Protein AF-A0A1G2X8E4-F1 (afdb_monomer)

Solvent-accessible surface area (backbone atoms only — not comparable to full-atom values): 22908 Å² total; per-residue (Å²): 109,73,70,56,35,54,52,52,43,53,52,36,53,52,50,43,52,52,50,56,40,43,47,49,28,47,37,64,58,37,59,42,88,89,42,93,50,28,33,44,53,35,24,53,50,48,49,51,54,53,47,50,52,42,51,54,44,49,52,53,34,54,75,57,38,90,80,74,76,84,72,83,59,88,41,50,65,36,47,50,51,33,50,52,39,50,52,51,13,16,69,70,18,84,47,35,67,38,7,35,54,18,34,93,81,61,41,69,6,50,56,48,51,50,47,55,52,49,53,49,52,51,43,62,61,69,47,75,44,74,67,49,43,51,52,43,54,48,29,40,40,48,29,48,34,55,39,22,52,50,19,47,33,40,72,75,61,60,42,92,82,59,83,64,57,87,81,53,78,49,34,24,51,48,52,78,34,26,60,61,36,30,50,52,40,43,68,40,41,52,54,25,45,49,59,32,69,47,76,74,88,71,77,91,66,91,73,92,62,63,76,68,65,37,53,52,31,47,54,46,30,51,46,33,54,52,32,40,58,44,16,66,43,72,72,45,55,58,50,34,55,62,57,40,44,63,58,51,52,56,52,67,74,48,88,61,95,60,54,64,62,55,50,53,50,52,53,51,53,51,51,54,52,49,59,39,48,72,43,80,88,58,13,59,67,60,52,54,49,48,53,57,47,32,31,76,53,64,72,75,71,91,78,70,86,82,82,76,88,83,69,64,78,91,72,75,80,74,84,57,75,73,58,78,71,54,74,75,42,58,57,54,72,71,68,39,56,45,54,55,46,51,58,24,38,55,52,47,24,70,78,25,47,62,40,21,48,6,38,50,42,44,53,76,51,40,63,61,39,37,44,51,66,50,60,74,76,47,96,67,77,70,78,85,73,76,90,46,61,66,49,98,41,70,68,58,30,34,22,30,20,22,1,53,57,30,33,51,26,49,52,46,34,56,50,47,69,73,106

pLDDT: mean 82.93, std 18.07, range [32.06, 98.56]

Secondary structure (DSSP, 8-state):
-HHHHHHHHHHHHHHHHHHHHHHHHHHHH---TTSSSTTHHHHHHHHHHHHHHHHHHHHHHHHH-TT------TTHHHHHHHHHHHHHHHHTSSSHHHHHH--TTT--SHHHHHHHHHHHHHHHHH--SHHHHHHHHHHHHHHHHHHHHHHHHHHTT--TT--S-TT--S--GGGSSHHHHHHHHHHHHHHHHHHHH---S---S-----THHHHHHHHHHHHHHHHHHHHT-HHHHHHHHHHHHHHHHHHHHS--TTHHHHHHHHHHHHHHHHHHHHSTTT-HHHHHHHHHHHHHSPPS-S---TT-SSS-GGGS----PPPTTGGG----HHHHHHHHHHHHHHHHHHHSTTT-S-TT-HHHHHHHHHHHHHHTT-------PPP-SS-SSHHHHHHHHHHHHHHHHHHHHHHHHH-

Mean predicted aligned error: 9.17 Å

Radius of gyration: 25.03 Å; Cα contacts (8 Å, |Δi|>4): 478; chains: 1; bounding box: 64×53×78 Å

Sequence (419 aa):
MKSISKKITFYCDKLIIGLLLASVIIIPLFFDIRLYSVFDLSKVMALYLLTIAILVVWSVTLIFKHDFKFSHTAIDISLLAFIFVFVISSVLSINPIMSLFGTYKRFEGLTATLCYIFLFYATVNFVTTRKRLYLLVIAIVAGATASSIYGIAQHLGFDIFKWSSFEARRVFSTFGNPVFFSAYLVMTLPLAVALFLRYSFQQKEAVSKSVHFLWIFFVLSAIIYTTFWLTNTRACFVALLGGLSPLLILIFKKQTTERYKFLILVISFVLIGIFFNVRHETSVIKHFAADLQTTNNPPASPFKKEGMESVPISLKQQTHQRPWFANKFSVAGSSFSRIFQYLAATRIIKDYPALGIGPDTIGIVYQKNLAKVFSSIESDKGFPFPRQDRIHNDVLDTAVTRGIFGLGTYIWLLTAFSV

Structure (mmCIF, N/CA/C/O backbone):
data_AF-A0A1G2X8E4-F1
#
_entry.id   AF-A0A1G2X8E4-F1
#
loop_
_atom_site.group_PDB
_atom_site.id
_atom_site.type_symbol
_atom_site.label_atom_id
_atom_site.label_alt_id
_atom_site.label_comp_id
_atom_site.label_asym_id
_atom_site.label_entity_id
_atom_site.label_seq_id
_atom_site.pdbx_PDB_ins_code
_atom_site.Cartn_x
_atom_site.Cartn_y
_atom_site.Cartn_z
_atom_site.occupancy
_atom_site.B_iso_or_equiv
_atom_site.auth_seq_id
_atom_site.auth_comp_id
_atom_site.auth_asym_id
_atom_site.auth_atom_id
_atom_site.pdbx_PDB_model_num
ATOM 1 N N . MET A 1 1 ? -16.707 25.518 30.188 1.00 64.81 1 MET A N 1
ATOM 2 C CA . MET A 1 1 ? -15.532 25.048 29.409 1.00 64.81 1 MET A CA 1
ATOM 3 C C . MET A 1 1 ? -15.430 23.520 29.299 1.00 64.81 1 MET A C 1
ATOM 5 O O . MET A 1 1 ? -15.407 23.033 28.176 1.00 64.81 1 MET A O 1
ATOM 9 N N . LYS A 1 2 ? -15.463 22.738 30.396 1.00 73.75 2 LYS A N 1
ATOM 10 C CA . LYS A 1 2 ? -15.342 21.256 30.348 1.00 73.75 2 LYS A CA 1
ATOM 11 C C . LYS A 1 2 ? -16.378 20.539 29.453 1.00 73.75 2 LYS A C 1
ATOM 13 O O . LYS A 1 2 ? -16.022 19.623 28.722 1.00 73.75 2 LYS A O 1
ATOM 18 N N . SER A 1 3 ? -17.642 20.979 29.451 1.00 79.88 3 SER A N 1
ATOM 19 C CA . SER A 1 3 ? -18.701 20.395 28.596 1.00 79.88 3 SER A CA 1
ATOM 20 C C . SER A 1 3 ? -18.462 20.630 27.093 1.00 79.88 3 SER A C 1
ATOM 22 O O . SER A 1 3 ? -18.687 19.738 26.278 1.00 79.88 3 SER A O 1
ATOM 24 N N . ILE A 1 4 ? -17.935 21.804 26.725 1.00 86.31 4 ILE A N 1
ATOM 25 C CA . ILE A 1 4 ? -17.636 22.164 25.330 1.00 86.31 4 ILE A CA 1
ATOM 26 C C . ILE A 1 4 ? -16.429 21.367 24.823 1.00 86.31 4 ILE A C 1
ATOM 28 O O . ILE A 1 4 ? -16.527 20.740 23.773 1.00 86.31 4 ILE A O 1
ATOM 32 N N . SER A 1 5 ? -15.339 21.297 25.598 1.00 86.56 5 SER A N 1
ATOM 33 C CA . SER A 1 5 ? -14.163 20.474 25.258 1.00 86.56 5 SER A CA 1
ATOM 34 C C . SER A 1 5 ? -14.541 18.991 25.078 1.00 86.56 5 SER A C 1
ATOM 36 O O . SER A 1 5 ? -14.140 18.363 24.096 1.00 86.56 5 SER A O 1
ATOM 38 N N . LYS A 1 6 ? -15.413 18.444 25.939 1.00 87.56 6 LYS A N 1
ATOM 39 C CA . LYS A 1 6 ? -15.913 17.065 25.804 1.00 87.56 6 LYS A CA 1
ATOM 40 C C . LYS A 1 6 ? -16.738 16.847 24.528 1.00 87.56 6 LYS A C 1
ATOM 42 O O . LYS A 1 6 ? -16.625 15.800 23.898 1.00 87.56 6 LYS A O 1
ATOM 47 N N . LYS A 1 7 ? -17.560 17.823 24.123 1.00 91.50 7 LYS A N 1
ATOM 48 C CA . LYS A 1 7 ? -18.302 17.755 22.852 1.00 91.50 7 LYS A CA 1
ATOM 49 C C . LYS A 1 7 ? -17.361 17.829 21.648 1.00 91.50 7 LYS A C 1
ATOM 51 O O . LYS A 1 7 ? -17.488 17.005 20.751 1.00 91.50 7 LYS A O 1
ATO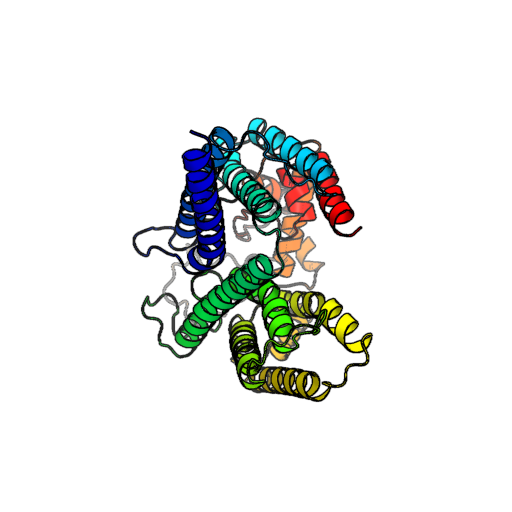M 56 N N . ILE A 1 8 ? -16.407 18.765 21.642 1.00 92.06 8 ILE A N 1
ATOM 57 C CA . ILE A 1 8 ? -15.430 18.926 20.550 1.00 92.06 8 ILE A CA 1
ATOM 58 C C . ILE A 1 8 ? -14.637 17.632 20.352 1.00 92.06 8 ILE A C 1
ATOM 60 O O . ILE A 1 8 ? -14.640 17.071 19.263 1.00 92.06 8 ILE A O 1
ATOM 64 N N . THR A 1 9 ? -14.039 17.105 21.421 1.00 92.12 9 THR A N 1
ATOM 65 C CA . THR A 1 9 ? -13.238 15.869 21.370 1.00 92.12 9 THR A CA 1
ATOM 66 C C . THR A 1 9 ? -14.045 14.660 20.887 1.00 92.12 9 THR A C 1
ATOM 68 O O . THR A 1 9 ? -13.523 13.842 20.133 1.00 92.12 9 THR A O 1
ATOM 71 N N . PHE A 1 10 ? -15.331 14.568 21.241 1.00 93.00 10 PHE A N 1
ATOM 72 C CA . PHE A 1 10 ? -16.233 13.531 20.732 1.00 93.00 10 PHE A CA 1
ATOM 73 C C . PHE A 1 10 ? -16.464 13.623 19.215 1.00 93.00 10 PHE A C 1
ATOM 75 O O . PHE A 1 10 ? -16.462 12.598 18.530 1.00 93.00 10 PHE A O 1
ATOM 82 N N . TYR A 1 11 ? -16.659 14.829 18.674 1.00 95.94 11 TYR A N 1
ATOM 83 C CA . TYR A 1 11 ? -16.815 15.016 17.229 1.00 95.94 11 TYR A CA 1
ATOM 84 C C . TYR A 1 11 ? -15.498 14.810 16.477 1.00 95.94 11 TYR A C 1
ATOM 86 O O . TYR A 1 11 ? -15.512 14.168 15.429 1.00 95.94 11 TYR A O 1
ATOM 94 N N . CYS A 1 12 ? -14.369 15.274 17.021 1.00 96.25 12 CYS A N 1
ATOM 95 C CA . CYS A 1 12 ? -13.048 15.040 16.439 1.00 96.25 12 CYS A CA 1
ATOM 96 C C . CYS A 1 12 ? -12.723 13.544 16.346 1.00 96.25 12 CYS A C 1
ATOM 98 O O . CYS A 1 12 ? -12.303 13.087 15.289 1.00 96.25 12 CYS A O 1
ATOM 100 N N . ASP A 1 13 ? -12.987 12.762 17.399 1.00 95.00 13 ASP A N 1
ATOM 101 C CA . ASP A 1 13 ? -12.793 11.304 17.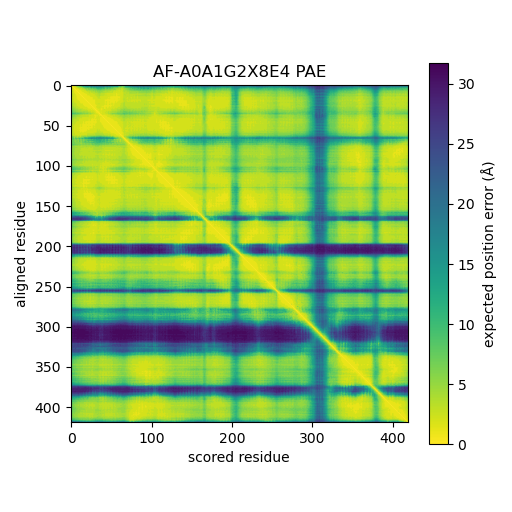381 1.00 95.00 13 ASP A CA 1
ATOM 102 C C . ASP A 1 13 ? -13.629 10.631 16.277 1.00 95.00 13 ASP A C 1
ATOM 104 O O . ASP A 1 13 ? -13.100 9.844 15.491 1.00 95.00 13 ASP A O 1
ATOM 108 N N . LYS A 1 14 ? -14.913 10.995 16.143 1.00 95.94 14 LYS A N 1
ATOM 109 C CA . LYS A 1 14 ? -15.766 10.491 15.053 1.00 95.94 14 LYS A CA 1
ATOM 110 C C . LYS A 1 14 ? -15.256 10.892 13.672 1.00 95.94 14 LYS A C 1
ATOM 112 O O . LYS A 1 14 ? -15.292 10.069 12.758 1.00 95.94 14 LYS A O 1
ATOM 117 N N . LEU A 1 15 ? -14.805 12.135 13.522 1.00 98.00 15 LEU A N 1
ATOM 118 C CA . LEU A 1 15 ? -14.298 12.657 12.259 1.00 98.00 15 LEU A CA 1
ATOM 119 C C . LEU A 1 15 ? -12.999 11.955 11.851 1.00 98.00 15 LEU A C 1
ATOM 121 O O . LEU A 1 15 ? -12.881 11.555 10.700 1.00 98.00 15 LEU A O 1
ATOM 125 N N . ILE A 1 16 ? -12.075 11.721 12.786 1.00 98.00 16 ILE A N 1
ATOM 126 C CA . ILE A 1 16 ? -10.830 10.982 12.525 1.00 98.00 16 ILE A CA 1
ATOM 127 C C . ILE A 1 16 ? -11.134 9.561 12.057 1.00 98.00 16 ILE A C 1
ATOM 129 O O . ILE A 1 16 ? -10.574 9.116 11.060 1.00 98.00 16 ILE A O 1
ATOM 133 N N . ILE A 1 17 ? -12.061 8.859 12.715 1.00 98.06 17 ILE A N 1
ATOM 134 C CA . ILE A 1 17 ? -12.478 7.523 12.266 1.00 98.06 17 ILE A CA 1
ATOM 135 C C . ILE A 1 17 ? -13.082 7.604 10.865 1.00 98.06 17 ILE A C 1
ATOM 137 O O . ILE A 1 17 ? -12.716 6.810 10.008 1.00 98.06 17 ILE A O 1
ATOM 141 N N . GLY A 1 18 ? -13.975 8.565 10.614 1.00 98.19 18 GLY A N 1
ATOM 142 C CA . GLY A 1 18 ? -14.565 8.777 9.293 1.00 98.19 18 GLY A CA 1
ATOM 143 C C . GLY A 1 18 ? -13.508 9.002 8.209 1.00 98.19 18 GLY A C 1
ATOM 144 O O . GLY A 1 18 ? -13.581 8.375 7.157 1.00 98.19 18 GLY A O 1
ATOM 145 N N . LEU A 1 19 ? -12.492 9.820 8.493 1.00 98.50 19 LEU A N 1
ATOM 146 C CA . LEU A 1 19 ? -11.366 10.070 7.595 1.00 98.50 19 LEU A CA 1
ATOM 147 C C . LEU A 1 19 ? -10.506 8.817 7.382 1.00 98.50 19 LEU A C 1
ATOM 149 O O . LEU A 1 19 ? -10.152 8.533 6.247 1.00 98.50 19 LEU A O 1
ATOM 153 N N . LEU A 1 20 ? -10.226 8.021 8.420 1.00 98.44 20 LEU A N 1
ATOM 154 C CA . LEU A 1 20 ? -9.499 6.750 8.280 1.00 98.44 20 LEU A CA 1
ATOM 155 C C . LEU A 1 20 ? -10.259 5.747 7.398 1.00 98.44 20 LEU A C 1
ATOM 157 O O . LEU A 1 20 ? -9.664 5.109 6.529 1.00 98.44 20 LEU A O 1
ATOM 161 N N . LEU A 1 21 ? -11.579 5.631 7.589 1.00 98.50 21 LEU A N 1
ATOM 162 C CA . LEU A 1 21 ? -12.441 4.804 6.740 1.00 98.50 21 LEU A CA 1
ATOM 163 C C . LEU A 1 21 ? -12.475 5.330 5.299 1.00 98.50 21 LEU A C 1
ATOM 165 O O . LEU A 1 21 ? -12.449 4.543 4.355 1.00 98.50 21 LEU A O 1
ATOM 169 N N . ALA A 1 22 ? -12.503 6.653 5.125 1.00 98.19 22 ALA A N 1
ATOM 170 C CA . ALA A 1 22 ? -12.438 7.282 3.815 1.00 98.19 22 ALA A CA 1
ATOM 171 C C . ALA A 1 22 ? -11.092 7.009 3.129 1.00 98.19 22 ALA A C 1
ATOM 173 O O . ALA A 1 22 ? -11.089 6.658 1.956 1.00 98.19 22 ALA A O 1
ATOM 174 N N . SER A 1 23 ? -9.961 7.068 3.838 1.00 98.12 23 SER A N 1
ATOM 175 C CA . SER A 1 23 ? -8.626 6.807 3.278 1.00 98.12 23 SER A CA 1
ATOM 176 C C . SER A 1 23 ? -8.500 5.430 2.637 1.00 98.12 23 SER A C 1
ATOM 178 O O . SER A 1 23 ? -8.006 5.323 1.516 1.00 98.12 23 SER A O 1
ATOM 180 N N . VAL A 1 24 ? -9.001 4.379 3.293 1.00 97.56 24 VAL A N 1
ATOM 181 C CA . VAL A 1 24 ? -8.914 3.004 2.765 1.00 97.56 24 VAL A CA 1
ATOM 182 C C . VAL A 1 24 ? -9.860 2.728 1.588 1.00 97.56 24 VAL A C 1
ATOM 184 O O . VAL A 1 24 ? -9.719 1.698 0.932 1.00 97.56 24 VAL A O 1
ATOM 187 N N . ILE A 1 25 ? -10.800 3.636 1.305 1.00 97.94 25 ILE A N 1
ATOM 188 C CA . ILE A 1 25 ? -11.734 3.557 0.171 1.00 97.94 25 ILE A CA 1
ATOM 189 C C . ILE A 1 25 ? -11.285 4.486 -0.961 1.00 97.94 25 ILE A C 1
ATOM 191 O O . ILE A 1 25 ? -11.150 4.058 -2.105 1.00 97.94 25 ILE A O 1
ATOM 195 N N . ILE A 1 26 ? -11.051 5.759 -0.645 1.00 97.94 26 ILE A N 1
ATOM 196 C CA . ILE A 1 26 ? -10.760 6.816 -1.613 1.00 97.94 26 ILE A CA 1
ATOM 197 C C . ILE A 1 26 ? -9.405 6.576 -2.267 1.00 97.94 26 ILE A C 1
ATOM 199 O O . ILE A 1 26 ? -9.335 6.628 -3.487 1.00 97.94 26 ILE A O 1
ATOM 203 N N . ILE A 1 27 ? -8.343 6.274 -1.512 1.00 97.12 27 ILE A N 1
ATOM 204 C CA . ILE A 1 27 ? -6.995 6.158 -2.095 1.00 97.12 27 ILE A CA 1
ATOM 205 C C . ILE A 1 27 ? -6.938 5.050 -3.168 1.00 97.12 27 ILE A C 1
ATOM 207 O O . ILE A 1 27 ? -6.482 5.333 -4.275 1.00 97.12 27 ILE A O 1
ATOM 211 N N . PRO A 1 28 ? -7.442 3.819 -2.939 1.00 95.81 28 PRO A N 1
ATOM 212 C CA . PRO A 1 28 ? -7.482 2.800 -3.990 1.00 95.81 28 PRO A CA 1
ATOM 213 C C . PRO A 1 28 ? -8.308 3.191 -5.224 1.00 95.81 28 PRO A C 1
ATOM 215 O O . PRO A 1 28 ? -7.934 2.845 -6.345 1.00 95.81 28 PRO A O 1
ATOM 218 N N . LEU A 1 29 ? -9.428 3.896 -5.036 1.00 96.19 29 LEU A N 1
ATOM 219 C CA . LEU A 1 29 ? -10.389 4.199 -6.103 1.00 96.19 29 LEU A CA 1
ATOM 220 C C . LEU A 1 29 ? -10.078 5.489 -6.868 1.00 96.19 29 LEU A C 1
ATOM 222 O O . LEU A 1 29 ? -10.502 5.633 -8.011 1.00 96.19 29 LEU A O 1
ATOM 226 N N . PHE A 1 30 ? -9.353 6.421 -6.258 1.00 95.94 30 PHE A N 1
ATOM 227 C CA . PHE A 1 30 ? -9.150 7.752 -6.807 1.00 95.94 30 PHE A CA 1
ATOM 228 C C . PHE A 1 30 ? -8.069 7.773 -7.896 1.00 95.94 30 PHE A C 1
ATOM 230 O O . PHE A 1 30 ? -6.967 7.224 -7.752 1.00 95.94 30 PHE A O 1
ATOM 237 N N . PHE A 1 31 ? -8.407 8.439 -8.997 1.00 94.50 31 PHE A N 1
ATOM 238 C CA . PHE A 1 31 ? -7.511 8.828 -10.077 1.00 94.50 31 PHE A CA 1
ATOM 239 C C . PHE A 1 31 ? -8.098 10.044 -10.808 1.00 94.50 31 PHE A C 1
ATOM 241 O O . PHE A 1 31 ? -9.317 10.206 -10.865 1.00 94.50 31 PHE A O 1
ATOM 248 N N . ASP A 1 32 ? -7.237 10.889 -11.370 1.00 93.31 32 ASP A N 1
ATOM 249 C CA . ASP A 1 32 ? -7.622 12.059 -12.159 1.00 93.31 32 ASP A CA 1
ATOM 250 C C . ASP A 1 32 ? -7.062 11.940 -13.580 1.00 93.31 32 ASP A C 1
ATOM 252 O O . ASP A 1 32 ? -5.849 11.908 -13.793 1.00 93.31 32 ASP A O 1
ATOM 256 N N . ILE A 1 33 ? -7.965 11.887 -14.559 1.00 91.75 33 ILE A N 1
ATOM 257 C CA . ILE A 1 33 ? -7.644 11.710 -15.982 1.00 91.75 33 ILE A CA 1
ATOM 258 C C . ILE A 1 33 ? -6.955 12.927 -16.609 1.00 91.75 33 ILE A C 1
ATOM 260 O O . ILE A 1 33 ? -6.403 12.824 -17.699 1.00 91.75 33 ILE A O 1
ATOM 264 N N . ARG A 1 34 ? -7.000 14.085 -15.939 1.00 91.62 34 ARG A N 1
ATOM 265 C CA . ARG A 1 34 ? -6.382 15.334 -16.408 1.00 91.62 34 ARG A CA 1
ATOM 266 C C . ARG A 1 34 ? -4.884 15.381 -16.109 1.00 91.62 34 ARG A C 1
ATOM 268 O O . ARG A 1 34 ? -4.176 16.218 -16.661 1.00 91.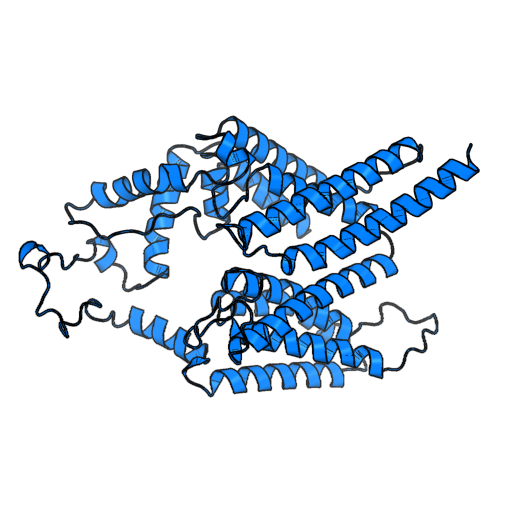62 34 ARG A O 1
ATOM 275 N N . LEU A 1 35 ? -4.400 14.513 -15.219 1.00 90.12 35 LEU A N 1
ATOM 276 C CA . LEU A 1 35 ? -2.993 14.439 -14.836 1.00 90.12 35 LEU A CA 1
ATOM 277 C C . LEU A 1 35 ? -2.224 13.507 -15.774 1.00 90.12 35 LEU A C 1
ATOM 279 O O . LEU A 1 35 ? -2.717 12.456 -16.165 1.00 90.12 35 LEU A O 1
ATOM 283 N N . TYR A 1 36 ? -0.963 13.834 -16.069 1.00 86.88 36 TYR A N 1
ATOM 284 C CA . TYR A 1 36 ? -0.108 12.950 -16.873 1.00 86.88 36 TYR A CA 1
ATOM 285 C C . TYR A 1 36 ? 0.245 11.648 -16.133 1.00 86.88 36 TYR A C 1
ATOM 287 O O . TYR A 1 36 ? 0.258 10.564 -16.714 1.00 86.88 36 TYR A O 1
ATOM 295 N N . SER A 1 37 ? 0.519 11.735 -14.827 1.00 88.69 37 SER A N 1
ATOM 296 C CA . SER A 1 37 ? 0.569 10.566 -13.940 1.00 88.69 37 SER A CA 1
ATOM 297 C C . SER A 1 37 ? -0.821 10.381 -13.335 1.00 88.69 37 SER A C 1
ATOM 299 O O . SER A 1 37 ? -1.108 10.834 -12.231 1.00 88.69 37 SER A O 1
ATOM 301 N N . VAL A 1 38 ? -1.706 9.757 -14.114 1.00 91.88 38 VAL A N 1
ATOM 302 C CA . VAL A 1 38 ? -3.125 9.573 -13.766 1.00 91.88 38 VAL A CA 1
ATOM 303 C C . VAL A 1 38 ? -3.288 8.834 -12.440 1.00 91.88 38 VAL A C 1
ATOM 305 O O . VAL A 1 38 ? -4.096 9.229 -11.604 1.00 91.88 38 VAL A O 1
ATOM 308 N N . PHE A 1 39 ? -2.533 7.756 -12.229 1.00 93.06 39 PHE A N 1
ATOM 309 C CA . PHE A 1 39 ? -2.739 6.871 -11.083 1.00 93.06 39 PHE A CA 1
ATOM 310 C C . PHE A 1 39 ? -1.823 7.199 -9.906 1.00 93.06 39 PHE A C 1
ATOM 312 O O . PHE A 1 39 ? -2.324 7.307 -8.789 1.00 93.06 39 PHE A O 1
ATOM 319 N N . ASP A 1 40 ? -0.518 7.362 -10.140 1.00 92.50 40 ASP A N 1
ATOM 320 C CA . ASP A 1 40 ? 0.468 7.493 -9.059 1.00 92.50 40 ASP A CA 1
ATOM 321 C C . ASP A 1 40 ? 0.314 8.839 -8.340 1.00 92.50 40 ASP A C 1
ATOM 323 O O . ASP A 1 40 ? 0.096 8.879 -7.128 1.00 92.50 40 ASP A O 1
ATOM 327 N N . LEU A 1 41 ? 0.327 9.948 -9.094 1.00 94.81 41 LEU A N 1
ATOM 328 C CA . LEU A 1 41 ? 0.201 11.290 -8.520 1.00 94.81 41 LEU A CA 1
ATOM 329 C C . LEU A 1 41 ? -1.152 11.486 -7.828 1.00 94.81 41 LEU A C 1
ATOM 331 O O . LEU A 1 41 ? -1.200 12.024 -6.725 1.00 94.81 41 LEU A O 1
ATOM 335 N N . SER A 1 42 ? -2.244 11.011 -8.430 1.00 95.56 42 SER A N 1
ATOM 336 C CA . SER A 1 42 ? -3.580 11.125 -7.831 1.00 95.56 42 SER A CA 1
ATOM 337 C C . SER A 1 42 ? -3.667 10.437 -6.470 1.00 95.56 42 SER A C 1
ATOM 339 O O . SER A 1 42 ? -4.221 11.002 -5.528 1.00 95.56 42 SER A O 1
ATOM 341 N N . LYS A 1 43 ? -3.098 9.233 -6.342 1.00 95.81 43 LYS A N 1
ATOM 342 C CA . LYS A 1 43 ? -3.136 8.457 -5.094 1.00 95.81 43 LYS A CA 1
ATOM 343 C C . LYS A 1 43 ? -2.298 9.091 -4.006 1.00 95.81 43 LYS A C 1
ATOM 345 O O . LYS A 1 43 ? -2.763 9.197 -2.875 1.00 95.81 43 LYS A O 1
ATOM 350 N N . VAL A 1 44 ? -1.102 9.553 -4.355 1.00 95.94 44 VAL A N 1
ATOM 351 C CA . VAL A 1 44 ? -0.227 10.245 -3.407 1.00 95.94 44 VAL A CA 1
ATOM 352 C C . VAL A 1 44 ? -0.834 11.574 -2.961 1.00 95.94 44 VAL A C 1
ATOM 354 O O . VAL A 1 44 ? -0.806 11.885 -1.774 1.00 95.94 44 VAL A O 1
ATOM 357 N N . MET A 1 45 ? -1.475 12.331 -3.855 1.00 96.31 45 MET A N 1
ATOM 358 C CA . MET A 1 45 ? -2.177 13.556 -3.459 1.00 96.31 45 MET A CA 1
ATOM 359 C C . MET A 1 45 ? -3.373 13.266 -2.546 1.00 96.31 45 MET A C 1
ATOM 361 O O . MET A 1 45 ? -3.542 13.943 -1.533 1.00 96.31 45 MET A O 1
ATOM 365 N N . ALA A 1 46 ? -4.169 12.232 -2.840 1.00 97.62 46 ALA A N 1
ATOM 366 C CA . ALA A 1 46 ? -5.254 11.806 -1.955 1.00 97.62 46 ALA A CA 1
ATOM 367 C C . ALA A 1 46 ? -4.730 11.367 -0.577 1.00 97.62 46 ALA A C 1
ATOM 369 O O . ALA A 1 46 ? -5.288 11.765 0.447 1.00 97.62 46 ALA A O 1
ATOM 370 N N . LEU A 1 47 ? -3.631 10.604 -0.546 1.00 97.88 47 LEU A N 1
ATOM 371 C CA . LEU A 1 47 ? -2.932 10.224 0.680 1.00 97.88 47 LEU A CA 1
ATOM 372 C C . LEU A 1 47 ? -2.527 11.463 1.485 1.00 97.88 47 LEU A C 1
ATOM 374 O O . LEU A 1 47 ? -2.849 11.542 2.669 1.00 97.88 47 LEU A O 1
ATOM 378 N N . TYR A 1 48 ? -1.860 12.436 0.861 1.00 97.69 48 TYR A N 1
ATOM 379 C CA . TYR A 1 48 ? -1.385 13.644 1.537 1.00 97.69 48 TYR A CA 1
ATOM 380 C C . TYR A 1 48 ? -2.535 14.477 2.095 1.00 97.69 48 TYR A C 1
ATOM 382 O O . TYR A 1 48 ? -2.520 14.818 3.276 1.00 97.69 48 TYR A O 1
ATOM 390 N N . LEU A 1 49 ? -3.565 14.750 1.292 1.00 98.19 49 LEU A N 1
ATOM 391 C CA . LEU A 1 49 ? -4.705 15.564 1.718 1.00 98.19 49 LEU A CA 1
ATOM 392 C C . LEU A 1 49 ? -5.470 14.924 2.883 1.00 98.19 49 LEU A C 1
ATOM 394 O O . LEU A 1 49 ? -5.790 15.605 3.857 1.00 98.19 49 LEU A O 1
ATOM 398 N N . LEU A 1 50 ? -5.724 13.613 2.825 1.00 98.44 50 LEU A N 1
ATOM 399 C CA . LEU A 1 50 ? -6.419 12.902 3.901 1.00 98.44 50 LEU A CA 1
ATOM 400 C C . LEU A 1 50 ? -5.561 12.790 5.165 1.00 98.44 50 LEU A C 1
ATOM 402 O O . LEU A 1 50 ? -6.073 12.954 6.272 1.00 98.44 50 LEU A O 1
ATOM 406 N N . THR A 1 51 ? -4.254 12.573 5.015 1.00 98.38 51 THR A N 1
ATOM 407 C CA . THR A 1 51 ? -3.308 12.541 6.140 1.00 98.38 51 THR A CA 1
ATOM 408 C C . THR A 1 51 ? -3.246 13.903 6.832 1.00 98.38 51 THR A C 1
ATOM 410 O O . THR A 1 51 ? -3.368 13.967 8.054 1.00 98.38 51 THR A O 1
ATOM 413 N N . ILE A 1 52 ? -3.139 14.998 6.070 1.00 98.50 52 ILE A N 1
ATOM 414 C CA . ILE A 1 52 ? -3.157 16.367 6.605 1.00 98.50 52 ILE A CA 1
ATOM 415 C C . ILE A 1 52 ? -4.486 16.649 7.311 1.00 98.50 52 ILE A C 1
ATOM 417 O O . ILE A 1 52 ? -4.480 17.171 8.422 1.00 98.50 52 ILE A O 1
ATOM 421 N N . ALA A 1 53 ? -5.622 16.259 6.726 1.00 98.50 53 ALA A N 1
ATOM 422 C CA . ALA A 1 53 ? -6.923 16.423 7.374 1.00 98.50 53 ALA A CA 1
ATOM 423 C C . ALA A 1 53 ? -6.982 15.700 8.732 1.00 98.50 53 ALA A C 1
ATOM 425 O O . ALA A 1 53 ? -7.404 16.290 9.727 1.00 98.50 53 ALA A O 1
ATOM 426 N N . ILE A 1 54 ? -6.501 14.454 8.808 1.00 98.56 54 ILE A N 1
ATOM 427 C CA . ILE A 1 54 ? -6.426 13.705 10.071 1.00 98.56 54 ILE A CA 1
ATOM 428 C C . ILE A 1 54 ? -5.478 14.397 11.058 1.00 98.56 54 ILE A C 1
ATOM 430 O O . ILE A 1 54 ? -5.829 14.538 12.227 1.00 98.56 54 ILE A O 1
ATOM 434 N N . LEU A 1 55 ? -4.313 14.871 10.607 1.00 98.00 55 LEU A N 1
ATOM 435 C CA . LEU A 1 55 ? -3.339 15.590 11.434 1.00 98.00 55 LEU A CA 1
ATOM 436 C C . LEU A 1 55 ? -3.912 16.875 12.034 1.00 98.00 55 LEU A C 1
ATOM 438 O O . LEU A 1 55 ? -3.712 17.126 13.223 1.00 98.00 55 LEU A O 1
ATOM 442 N N . VAL A 1 56 ? -4.659 17.656 11.253 1.00 98.00 56 VAL A N 1
ATOM 443 C CA . VAL A 1 56 ? -5.323 18.875 11.733 1.00 98.00 56 VAL A CA 1
ATOM 444 C C . VAL A 1 56 ? -6.356 18.529 12.806 1.00 98.00 56 VAL A C 1
ATOM 446 O O . VAL A 1 56 ? -6.340 19.107 13.893 1.00 98.00 56 VAL A O 1
ATOM 449 N N . VAL A 1 57 ? -7.220 17.541 12.557 1.00 97.62 57 VAL A N 1
ATOM 450 C CA . VAL A 1 57 ? -8.266 17.149 13.519 1.00 97.62 57 VAL A CA 1
ATOM 451 C C . VAL A 1 57 ? -7.667 16.509 14.779 1.00 97.62 57 VAL A C 1
ATOM 453 O O . VAL A 1 57 ? -8.152 16.739 15.893 1.00 97.62 57 VAL A O 1
ATOM 456 N N . TRP A 1 58 ? -6.588 15.737 14.642 1.00 96.06 58 TRP A N 1
ATOM 457 C CA . TRP A 1 58 ? -5.885 15.157 15.784 1.00 96.06 58 TRP A CA 1
ATOM 458 C C . TRP A 1 58 ? -5.182 16.239 16.610 1.00 96.06 58 TRP A C 1
ATOM 460 O O . TRP A 1 58 ? -5.333 16.252 17.829 1.00 96.06 58 TRP A O 1
ATOM 470 N N . SER A 1 59 ? -4.536 17.218 15.972 1.00 95.50 59 SER A N 1
ATOM 471 C CA . SER A 1 59 ? -3.957 18.383 16.659 1.00 95.50 59 SER A CA 1
ATOM 472 C C . SER A 1 59 ? -5.004 19.141 17.482 1.00 95.50 59 SER A C 1
ATOM 474 O O . SER A 1 59 ? -4.784 19.420 18.659 1.00 95.50 59 SER A O 1
ATOM 476 N N . VAL A 1 60 ? -6.196 19.379 16.919 1.00 94.75 60 VAL A N 1
ATOM 477 C CA . VAL A 1 60 ? -7.332 19.962 17.661 1.00 94.75 60 VAL A CA 1
ATOM 478 C C . VAL A 1 60 ? -7.721 19.084 18.853 1.00 94.75 60 VAL A C 1
ATOM 480 O O . VAL A 1 60 ? -7.944 19.588 19.952 1.00 94.75 60 VAL A O 1
ATOM 483 N N . THR A 1 61 ? -7.750 17.761 18.682 1.00 92.88 61 THR A N 1
ATOM 484 C CA . THR A 1 61 ? -8.048 16.830 19.783 1.00 92.88 61 THR A CA 1
ATOM 485 C C . THR A 1 61 ? -7.044 16.965 20.929 1.00 92.88 61 THR A C 1
ATOM 487 O O . THR A 1 61 ? -7.466 16.985 22.082 1.00 92.88 61 THR A O 1
ATOM 490 N N . LEU A 1 62 ? -5.746 17.096 20.634 1.00 92.44 62 LEU A N 1
ATOM 491 C CA . LEU A 1 62 ? -4.692 17.250 21.645 1.00 92.44 62 LEU A CA 1
ATOM 492 C C 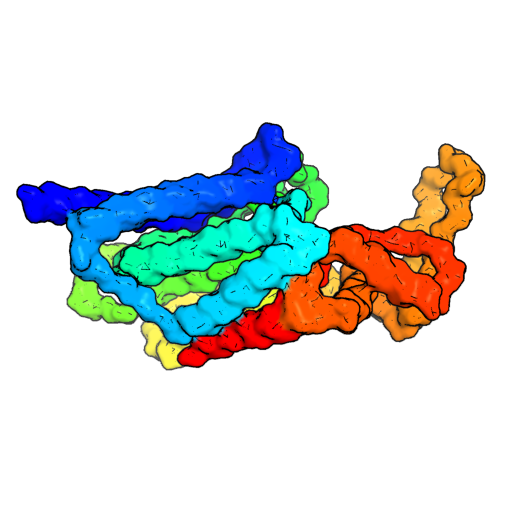. LEU A 1 62 ? -4.817 18.564 22.432 1.00 92.44 62 LEU A C 1
ATOM 494 O O . LEU A 1 62 ? -4.583 18.572 23.636 1.00 92.44 62 LEU A O 1
ATOM 498 N N . ILE A 1 63 ? -5.259 19.649 21.787 1.00 92.88 63 ILE A N 1
ATOM 499 C CA . ILE A 1 63 ? -5.488 20.943 22.454 1.00 92.88 63 ILE A CA 1
ATOM 500 C C . ILE A 1 63 ? -6.620 20.842 23.487 1.00 92.88 63 ILE A C 1
ATOM 502 O O . ILE A 1 63 ? -6.524 21.402 24.577 1.00 92.88 63 ILE A O 1
ATOM 506 N N . PHE A 1 64 ? -7.701 20.127 23.159 1.00 89.69 64 PHE A N 1
ATOM 507 C CA . PHE A 1 64 ? -8.895 20.059 24.009 1.00 89.69 64 PHE A CA 1
ATOM 508 C C . PHE A 1 64 ? -8.931 18.857 24.960 1.00 89.69 64 PHE A C 1
ATOM 510 O O . PHE A 1 64 ? -9.774 18.843 25.864 1.00 89.69 64 PHE A O 1
ATOM 517 N N . LYS A 1 65 ? -8.057 17.860 24.772 1.00 87.31 65 LYS A N 1
ATOM 518 C CA . LYS A 1 65 ? -7.966 16.645 25.592 1.00 87.31 65 LYS A CA 1
ATOM 519 C C . LYS A 1 65 ? -6.621 16.581 26.319 1.00 87.31 65 LYS A C 1
ATOM 521 O O . LYS A 1 65 ? -5.662 15.998 25.826 1.00 87.31 65 LYS A O 1
ATOM 526 N N . HIS A 1 66 ? -6.586 17.146 27.523 1.00 75.44 66 HIS A N 1
ATOM 527 C CA . HIS A 1 66 ? -5.373 17.241 28.345 1.00 75.44 66 HIS A CA 1
ATOM 528 C C . HIS A 1 66 ? -4.828 15.892 28.852 1.00 75.44 66 HIS A C 1
ATOM 530 O O . HIS A 1 66 ? -3.678 15.822 29.265 1.00 75.44 66 HIS A O 1
ATOM 536 N N . ASP A 1 67 ? -5.627 14.824 28.827 1.00 80.06 67 ASP A N 1
ATOM 537 C CA . ASP A 1 67 ? -5.280 13.488 29.325 1.00 80.06 67 ASP A CA 1
ATOM 538 C C . ASP A 1 67 ? -5.095 12.454 28.197 1.00 80.06 67 ASP A C 1
ATOM 540 O O . ASP A 1 67 ? -5.309 11.253 28.389 1.00 80.06 67 ASP A O 1
ATOM 544 N N . PHE A 1 68 ? -4.731 12.897 26.987 1.00 83.19 68 PHE A N 1
ATOM 545 C CA . PHE A 1 68 ? -4.514 11.985 25.864 1.00 83.19 68 PHE A CA 1
ATOM 546 C C . PHE A 1 68 ? -3.317 11.057 26.127 1.00 83.19 68 PHE A C 1
ATOM 548 O O . PHE A 1 68 ? -2.171 11.497 26.187 1.00 83.19 68 PHE A O 1
ATOM 555 N N . LYS A 1 69 ? -3.584 9.752 26.250 1.00 84.81 69 LYS A N 1
ATOM 556 C CA . LYS A 1 69 ? -2.556 8.710 26.359 1.00 84.81 69 LYS A CA 1
ATOM 557 C C . LYS A 1 69 ? -2.281 8.111 24.986 1.00 84.81 69 LYS A C 1
ATOM 559 O O . LYS A 1 69 ? -3.194 7.560 24.370 1.00 84.81 69 LYS A O 1
ATOM 564 N N . PHE A 1 70 ? -1.035 8.204 24.535 1.00 86.88 70 PHE A N 1
ATOM 565 C CA . PHE A 1 70 ? -0.592 7.545 23.312 1.00 86.88 70 PHE A CA 1
ATOM 566 C C . PHE A 1 70 ? -0.515 6.033 23.526 1.00 86.88 70 PHE A C 1
ATOM 568 O O . PHE A 1 70 ? -0.011 5.552 24.540 1.00 86.88 70 PHE A O 1
ATOM 575 N N . SER A 1 71 ? -1.059 5.287 22.570 1.00 87.75 71 SER A N 1
ATOM 576 C CA . SER A 1 71 ? -0.974 3.831 22.549 1.00 87.75 71 SER A CA 1
ATOM 577 C C . SER A 1 71 ? 0.371 3.421 21.959 1.00 87.75 71 SER A C 1
ATOM 579 O O . SER A 1 71 ? 0.637 3.695 20.789 1.00 87.75 71 SER A O 1
ATOM 581 N N . HIS A 1 72 ? 1.198 2.786 22.783 1.00 86.88 72 HIS A N 1
ATOM 582 C CA . HIS A 1 72 ? 2.492 2.245 22.381 1.00 86.88 72 HIS A CA 1
ATOM 583 C C . HIS A 1 72 ? 2.346 0.849 21.778 1.00 86.88 72 HIS A C 1
ATOM 585 O O . HIS A 1 72 ? 1.456 0.084 22.161 1.00 86.88 72 HIS A O 1
ATOM 591 N N . THR A 1 73 ? 3.238 0.513 20.851 1.00 89.50 73 THR A N 1
ATOM 592 C CA . THR A 1 73 ? 3.295 -0.803 20.207 1.00 89.50 73 THR A CA 1
ATOM 593 C C . THR A 1 73 ? 4.667 -1.447 20.384 1.00 89.50 73 THR A C 1
ATOM 595 O O . THR A 1 73 ? 5.671 -0.758 20.557 1.00 89.50 73 THR A O 1
ATOM 598 N N . ALA A 1 74 ? 4.732 -2.781 20.314 1.00 88.25 74 ALA A N 1
ATOM 599 C CA . ALA A 1 74 ? 5.995 -3.522 20.427 1.00 88.25 74 ALA A CA 1
ATOM 600 C C . ALA A 1 74 ? 7.010 -3.158 19.322 1.00 88.25 74 ALA A C 1
ATOM 602 O O . ALA A 1 74 ? 8.213 -3.320 19.509 1.00 88.25 74 ALA A O 1
ATOM 603 N N . ILE A 1 75 ? 6.529 -2.621 18.195 1.00 93.19 75 ILE A N 1
ATOM 604 C CA . ILE A 1 75 ? 7.350 -2.231 17.046 1.00 93.19 75 ILE A CA 1
ATOM 605 C C . ILE A 1 75 ? 7.788 -0.759 17.072 1.00 93.19 75 ILE A C 1
ATOM 607 O O . ILE A 1 75 ? 8.470 -0.326 16.150 1.00 93.19 75 ILE A O 1
ATOM 611 N N . ASP A 1 76 ? 7.431 0.025 18.097 1.00 93.44 76 ASP A N 1
ATOM 612 C CA . ASP A 1 76 ? 7.730 1.467 18.129 1.00 93.44 76 ASP A CA 1
ATOM 613 C C . ASP A 1 76 ? 9.236 1.746 18.012 1.00 93.44 76 ASP A C 1
ATOM 615 O O . ASP A 1 76 ? 9.655 2.614 17.249 1.00 93.44 76 ASP A O 1
ATOM 619 N N . ILE A 1 77 ? 10.065 0.985 18.732 1.00 94.38 77 ILE A N 1
ATOM 620 C CA . ILE A 1 77 ? 11.520 1.194 18.754 1.00 94.38 77 ILE A CA 1
ATOM 621 C C . ILE A 1 77 ? 12.141 0.843 17.396 1.00 94.38 77 ILE A C 1
ATOM 623 O O . ILE A 1 77 ? 12.930 1.623 16.858 1.00 94.38 77 ILE A O 1
ATOM 627 N N . SER A 1 78 ? 11.775 -0.306 16.822 1.00 95.12 78 SER A N 1
ATOM 628 C CA . SER A 1 78 ? 12.294 -0.728 15.517 1.00 95.12 78 SER A CA 1
ATOM 629 C C . SER A 1 78 ? 11.816 0.201 14.400 1.00 95.12 78 SER A C 1
ATOM 631 O O . SER A 1 78 ? 12.590 0.534 13.502 1.00 95.12 78 SER A O 1
ATOM 633 N N . LEU A 1 79 ? 10.583 0.705 14.492 1.00 95.12 79 LEU A N 1
ATOM 634 C CA . LEU A 1 79 ? 10.035 1.682 13.560 1.00 95.12 79 LEU A CA 1
ATOM 635 C C . LEU A 1 79 ? 10.749 3.037 13.661 1.00 95.12 79 LEU A C 1
ATOM 637 O O . LEU A 1 79 ? 11.113 3.604 12.633 1.00 95.12 79 LEU A O 1
ATOM 641 N N . LEU A 1 80 ? 11.010 3.542 14.871 1.00 95.38 80 LEU A N 1
ATOM 642 C CA . LEU A 1 80 ? 11.779 4.774 15.075 1.00 95.38 80 LEU A CA 1
ATOM 643 C C . LEU A 1 80 ? 13.201 4.651 14.521 1.00 95.38 80 LEU A C 1
ATOM 645 O O . LEU A 1 80 ? 13.669 5.564 13.842 1.00 95.38 80 LEU A O 1
ATOM 649 N N . ALA A 1 81 ? 13.866 3.515 14.747 1.00 96.25 81 ALA A N 1
ATOM 650 C CA . ALA A 1 81 ? 15.184 3.249 14.180 1.00 96.25 81 ALA A CA 1
ATOM 651 C C . ALA A 1 81 ? 15.147 3.214 12.642 1.00 96.25 81 ALA A C 1
ATOM 653 O O . ALA A 1 81 ? 16.004 3.810 11.988 1.00 96.25 81 ALA A O 1
ATOM 654 N N . PHE A 1 82 ? 14.130 2.573 12.058 1.00 95.62 82 PHE A N 1
ATOM 655 C CA . PHE A 1 82 ? 13.925 2.550 10.610 1.00 95.62 82 PHE A CA 1
ATOM 656 C C . PHE A 1 82 ? 13.732 3.961 10.037 1.00 95.62 82 PHE A C 1
ATOM 658 O O . PHE A 1 82 ? 14.410 4.333 9.079 1.00 95.62 82 PHE A O 1
ATOM 665 N N . ILE A 1 83 ? 12.867 4.775 10.650 1.00 96.38 83 ILE A N 1
ATOM 666 C CA . ILE A 1 83 ? 12.607 6.159 10.223 1.00 96.38 83 ILE A CA 1
ATOM 667 C C . ILE A 1 83 ? 13.861 7.011 10.349 1.00 96.38 83 ILE A C 1
ATOM 669 O O . ILE A 1 83 ? 14.171 7.773 9.439 1.00 96.38 83 ILE A O 1
ATOM 673 N N . PHE A 1 84 ? 14.598 6.874 11.449 1.00 97.00 84 PHE A N 1
ATOM 674 C CA . PHE A 1 84 ? 15.828 7.620 11.672 1.00 97.00 84 PHE A CA 1
ATOM 675 C C . PHE A 1 84 ? 16.844 7.374 10.552 1.00 97.00 84 PHE A C 1
ATOM 677 O O . PHE A 1 84 ? 17.347 8.325 9.950 1.00 97.00 84 PHE A O 1
ATOM 684 N N . VAL A 1 85 ? 17.080 6.106 10.193 1.00 97.44 85 VAL A N 1
ATOM 685 C CA . VAL A 1 85 ? 17.972 5.771 9.075 1.00 97.44 85 VAL A CA 1
ATOM 686 C C . VAL A 1 85 ? 17.400 6.250 7.739 1.00 97.44 85 VAL A C 1
ATOM 688 O O . VAL A 1 85 ? 18.149 6.760 6.907 1.00 97.44 85 VAL A O 1
ATOM 691 N N . PHE A 1 86 ? 16.084 6.152 7.530 1.00 96.44 86 PHE A N 1
ATOM 692 C CA . PHE A 1 86 ? 15.425 6.665 6.325 1.00 96.44 86 PHE A CA 1
ATOM 693 C C . PHE A 1 86 ? 15.650 8.176 6.166 1.00 96.44 86 PHE A C 1
ATOM 695 O O . PHE A 1 86 ? 16.018 8.628 5.081 1.00 96.44 86 PHE A O 1
ATOM 702 N N . VAL A 1 87 ? 15.476 8.958 7.236 1.00 97.81 87 VAL A N 1
ATOM 703 C CA . VAL A 1 87 ? 15.693 10.411 7.245 1.00 97.81 87 VAL A CA 1
ATOM 704 C C . VAL A 1 87 ? 17.151 10.734 6.933 1.00 97.81 87 VAL A C 1
ATOM 706 O O . VAL A 1 87 ? 17.407 11.507 6.013 1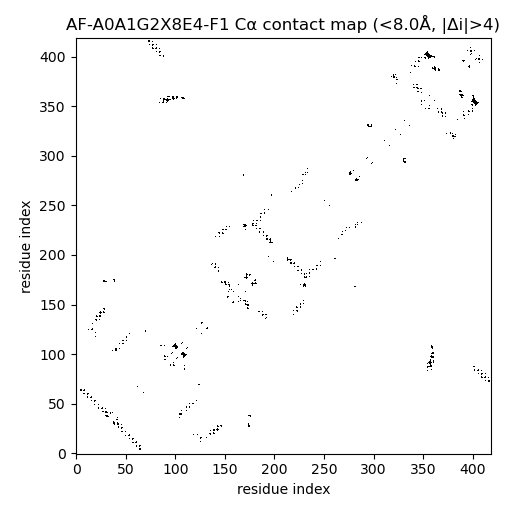.00 97.81 87 VAL A O 1
ATOM 709 N N . ILE A 1 88 ? 18.106 10.101 7.621 1.00 97.75 88 ILE A N 1
ATOM 710 C CA . ILE A 1 88 ? 19.540 10.329 7.378 1.00 97.75 88 ILE A CA 1
ATOM 711 C C . ILE A 1 88 ? 19.913 9.986 5.932 1.00 97.75 88 ILE A C 1
ATOM 713 O O . ILE A 1 88 ? 20.563 10.783 5.259 1.00 97.75 88 ILE A O 1
ATOM 717 N N . SER A 1 89 ? 19.464 8.833 5.436 1.00 97.25 89 SER A N 1
ATOM 718 C CA . SER A 1 89 ? 19.697 8.399 4.056 1.00 97.25 89 SER A CA 1
ATOM 719 C C . SER A 1 89 ? 19.062 9.351 3.034 1.00 97.25 89 SER A C 1
ATOM 721 O O . SER A 1 89 ? 19.632 9.592 1.975 1.00 97.25 89 SER A O 1
ATOM 723 N N . SER A 1 90 ? 17.918 9.962 3.360 1.00 97.25 90 SER A N 1
ATOM 724 C CA . SER A 1 90 ? 17.270 10.960 2.498 1.00 97.25 90 SER A CA 1
ATOM 725 C C . SER A 1 90 ? 18.030 12.285 2.466 1.00 97.25 90 SER A C 1
ATOM 727 O O . SER A 1 90 ? 18.169 12.875 1.400 1.00 97.25 90 SER A O 1
ATOM 729 N N . VAL A 1 91 ? 18.542 12.747 3.612 1.00 97.31 91 VAL A N 1
ATOM 730 C CA . VAL A 1 91 ? 19.317 13.996 3.716 1.00 97.31 91 VAL A CA 1
ATOM 731 C C . VAL A 1 91 ? 20.672 13.865 3.021 1.00 97.31 91 VAL A C 1
ATOM 733 O O . VAL A 1 91 ? 21.080 14.773 2.304 1.00 97.31 91 VAL A O 1
ATOM 736 N N . LEU A 1 92 ? 21.349 12.728 3.199 1.00 97.25 92 LEU A N 1
ATOM 737 C CA . LEU A 1 92 ? 22.661 12.438 2.605 1.00 97.25 92 LEU A CA 1
ATOM 738 C C . LEU A 1 92 ? 22.571 11.782 1.216 1.00 97.25 92 LEU A C 1
ATOM 740 O O . LEU A 1 92 ? 23.579 11.336 0.669 1.00 97.25 92 LEU A O 1
ATOM 744 N N . SER A 1 93 ? 21.364 11.713 0.655 1.00 97.19 93 SER A N 1
ATOM 745 C CA . SER A 1 93 ? 21.081 11.133 -0.655 1.00 97.19 93 SER A CA 1
ATOM 746 C C . SER A 1 93 ? 21.858 11.827 -1.771 1.00 97.19 93 SER A C 1
ATOM 748 O O . SER A 1 93 ? 22.116 13.030 -1.724 1.00 97.19 93 SER A O 1
ATOM 750 N N . ILE A 1 94 ? 22.125 11.093 -2.855 1.00 96.69 94 ILE A N 1
ATOM 751 C CA . ILE A 1 94 ? 22.658 11.677 -4.096 1.00 96.69 94 ILE A CA 1
ATOM 752 C C . ILE A 1 94 ? 21.707 12.716 -4.712 1.00 96.69 94 ILE A C 1
ATOM 754 O O . ILE A 1 94 ? 22.131 13.548 -5.511 1.00 96.69 94 ILE A O 1
ATOM 758 N N . ASN A 1 95 ? 20.416 12.648 -4.376 1.00 96.81 95 ASN A N 1
ATOM 759 C CA . ASN A 1 95 ? 19.416 13.645 -4.728 1.00 96.81 95 ASN A CA 1
ATOM 760 C C . ASN A 1 95 ? 18.380 13.758 -3.592 1.00 96.81 95 ASN A C 1
ATOM 762 O O . ASN A 1 95 ? 17.368 13.048 -3.610 1.00 96.81 95 ASN A O 1
ATOM 766 N N . PRO A 1 96 ? 18.604 14.656 -2.613 1.00 96.88 96 PRO A N 1
ATOM 767 C CA . PRO A 1 96 ? 17.737 14.780 -1.440 1.00 96.88 96 PRO A CA 1
ATOM 768 C C . PRO A 1 96 ? 16.290 15.156 -1.772 1.00 96.88 96 PRO A C 1
ATOM 770 O O . PRO A 1 96 ? 15.369 14.672 -1.121 1.00 96.88 96 PRO A O 1
ATOM 773 N N . ILE A 1 97 ? 16.063 15.963 -2.816 1.00 96.56 97 ILE A N 1
ATOM 774 C CA . ILE A 1 97 ? 14.709 16.358 -3.244 1.00 96.56 97 ILE A CA 1
ATOM 775 C C . ILE A 1 97 ? 13.945 15.140 -3.775 1.00 96.56 97 ILE A C 1
ATOM 777 O O . ILE A 1 97 ? 12.788 14.924 -3.412 1.00 96.56 97 ILE A O 1
ATOM 781 N N . MET A 1 98 ? 14.602 14.314 -4.593 1.00 95.25 98 MET A N 1
ATOM 782 C CA . MET A 1 98 ? 14.018 13.068 -5.087 1.00 95.25 98 MET A CA 1
ATOM 783 C C . MET A 1 98 ? 13.791 12.066 -3.953 1.00 95.25 98 MET A C 1
ATOM 785 O O . MET A 1 98 ? 12.760 11.409 -3.939 1.00 95.25 98 MET A O 1
ATOM 789 N N . SER A 1 99 ? 14.689 11.971 -2.972 1.00 96.94 99 SER A N 1
ATOM 790 C CA . SER A 1 99 ? 14.466 11.108 -1.804 1.00 96.94 99 SER A CA 1
ATOM 791 C C . SER A 1 99 ? 13.355 11.601 -0.882 1.00 96.94 99 SER A C 1
ATOM 793 O O . SER A 1 99 ? 12.683 10.786 -0.249 1.00 96.94 99 SER A O 1
ATOM 795 N N . LEU A 1 100 ? 13.123 12.913 -0.824 1.00 96.56 100 LEU A N 1
ATOM 796 C CA . LEU A 1 100 ? 12.041 13.497 -0.042 1.00 96.56 100 LEU A CA 1
ATOM 797 C C . LEU A 1 100 ? 10.671 13.178 -0.657 1.00 96.56 100 LEU A C 1
ATOM 799 O O . LEU A 1 100 ? 9.820 12.602 0.018 1.00 96.56 100 LEU A O 1
ATOM 803 N N . PHE A 1 101 ? 10.475 13.500 -1.939 1.00 95.25 101 PHE A N 1
ATOM 804 C CA . PHE A 1 101 ? 9.166 13.398 -2.604 1.00 95.25 101 PHE A CA 1
ATOM 805 C C . PHE A 1 101 ? 8.950 12.113 -3.409 1.00 95.25 101 PHE A C 1
ATOM 807 O O . PHE A 1 101 ? 7.814 11.787 -3.751 1.00 95.25 101 PHE A O 1
ATOM 814 N N . GLY A 1 102 ? 10.018 11.377 -3.695 1.00 93.94 102 GLY A N 1
ATOM 815 C CA . GLY A 1 102 ? 10.027 10.216 -4.573 1.00 93.94 102 GLY A CA 1
ATOM 816 C C . GLY A 1 102 ? 10.229 10.576 -6.045 1.00 93.94 102 GLY A C 1
ATOM 817 O O . GLY A 1 102 ? 10.145 11.736 -6.459 1.00 93.94 102 GLY A O 1
ATOM 818 N N . THR A 1 103 ? 10.509 9.561 -6.859 1.00 91.81 103 THR A N 1
ATOM 819 C CA . THR A 1 103 ? 10.724 9.754 -8.299 1.00 91.81 103 THR A CA 1
ATOM 820 C C . THR A 1 103 ? 9.402 9.883 -9.056 1.00 91.81 103 THR A C 1
ATOM 822 O O . THR A 1 103 ? 8.352 9.399 -8.620 1.00 91.81 103 THR A O 1
ATOM 825 N N . TYR A 1 104 ? 9.437 10.548 -10.210 1.00 88.44 104 TYR A N 1
ATOM 826 C CA . TYR A 1 104 ? 8.250 10.763 -11.034 1.00 88.44 104 TYR A CA 1
ATOM 827 C C . TYR A 1 104 ? 7.615 9.426 -11.455 1.00 88.44 104 TYR A C 1
ATOM 829 O O . TYR A 1 104 ? 8.319 8.528 -11.913 1.00 88.44 104 TYR A O 1
ATOM 837 N N . LYS A 1 105 ? 6.282 9.314 -11.326 1.00 85.81 105 LYS A N 1
ATOM 838 C CA . LYS A 1 105 ? 5.483 8.071 -11.471 1.00 85.81 105 LYS A CA 1
ATOM 839 C C . LYS A 1 105 ? 5.674 7.027 -10.358 1.00 85.81 105 LYS A C 1
ATOM 841 O O . LYS A 1 105 ? 5.264 5.884 -10.531 1.00 85.81 105 LYS A O 1
ATOM 846 N N . ARG A 1 106 ? 6.275 7.396 -9.221 1.00 86.12 106 ARG A N 1
ATOM 847 C CA . ARG A 1 106 ? 6.368 6.540 -8.021 1.00 86.12 106 ARG A CA 1
ATOM 848 C C . ARG A 1 106 ? 5.958 7.266 -6.758 1.00 86.12 106 ARG A C 1
ATOM 850 O O . ARG A 1 106 ? 5.038 6.814 -6.095 1.00 86.12 106 ARG A O 1
ATOM 857 N N . PHE A 1 107 ? 6.605 8.396 -6.479 1.00 92.62 107 PHE A N 1
ATOM 858 C CA . PHE A 1 107 ? 6.340 9.219 -5.299 1.00 92.62 107 PHE A CA 1
ATOM 859 C C . PHE A 1 107 ? 6.459 8.453 -3.960 1.00 92.62 107 PHE A C 1
ATOM 861 O O . PHE A 1 107 ? 5.750 8.754 -3.005 1.00 92.62 107 PHE A O 1
ATOM 868 N N . GLU A 1 108 ? 7.369 7.474 -3.868 1.00 89.75 108 GLU A N 1
ATOM 869 C CA . GLU A 1 108 ? 7.573 6.610 -2.688 1.00 89.75 108 GLU A CA 1
ATOM 870 C C . GLU A 1 108 ? 8.732 7.120 -1.801 1.00 89.75 108 GLU A C 1
ATOM 872 O O . GLU A 1 108 ? 9.484 6.354 -1.190 1.00 89.75 108 GLU A O 1
ATOM 877 N N . GLY A 1 109 ? 8.899 8.446 -1.746 1.00 94.06 109 GLY A N 1
ATOM 878 C CA . GLY A 1 109 ? 9.922 9.111 -0.941 1.00 94.06 109 GLY A CA 1
ATOM 879 C C . GLY A 1 109 ? 9.629 9.113 0.565 1.00 94.06 109 GLY A C 1
ATOM 880 O O . GLY A 1 109 ? 8.683 8.493 1.068 1.00 94.06 109 GLY A O 1
ATOM 881 N N . LEU A 1 110 ? 10.441 9.865 1.308 1.00 96.38 110 LEU A N 1
ATOM 882 C CA . LEU A 1 110 ? 10.289 10.049 2.753 1.00 96.38 110 LEU A CA 1
ATOM 883 C C . LEU A 1 110 ? 8.906 10.608 3.123 1.00 96.38 110 LEU A C 1
ATOM 885 O O . LEU A 1 110 ? 8.313 10.146 4.094 1.00 96.38 110 LEU A O 1
ATOM 889 N N . THR A 1 111 ? 8.355 11.550 2.351 1.00 97.00 111 THR A N 1
ATOM 890 C CA . THR A 1 111 ? 7.048 12.163 2.650 1.00 97.00 111 THR A CA 1
ATOM 891 C C . THR A 1 111 ? 5.906 11.141 2.638 1.00 97.00 111 THR A C 1
ATOM 893 O O . THR A 1 111 ? 5.113 11.104 3.582 1.00 97.00 111 THR A O 1
ATOM 896 N N . ALA A 1 112 ? 5.842 10.273 1.622 1.00 96.44 112 ALA A N 1
ATOM 897 C CA . ALA A 1 112 ? 4.856 9.192 1.558 1.00 96.44 112 ALA A CA 1
ATOM 898 C C . ALA A 1 112 ? 5.038 8.196 2.707 1.00 96.44 112 ALA A C 1
ATOM 900 O O . ALA A 1 112 ? 4.072 7.846 3.385 1.00 96.44 112 ALA A O 1
ATOM 901 N N . THR A 1 113 ? 6.289 7.840 3.010 1.00 95.69 113 THR A N 1
ATOM 902 C CA . THR A 1 113 ? 6.612 6.951 4.133 1.00 95.69 113 THR A CA 1
ATOM 903 C C . THR A 1 113 ? 6.126 7.524 5.471 1.00 95.69 113 THR A C 1
ATOM 905 O O . THR A 1 113 ? 5.478 6.818 6.244 1.00 95.69 113 THR A O 1
ATOM 908 N N . LEU A 1 114 ? 6.354 8.817 5.731 1.00 97.06 114 LEU A N 1
ATOM 909 C CA . LEU A 1 114 ? 5.866 9.496 6.938 1.00 97.06 114 LEU A CA 1
ATOM 910 C C . LEU A 1 114 ? 4.334 9.520 7.015 1.00 97.06 114 LEU A C 1
ATOM 912 O O . LEU A 1 114 ? 3.779 9.352 8.101 1.00 97.06 114 LEU A O 1
ATOM 916 N N . CYS A 1 115 ? 3.643 9.663 5.880 1.00 98.00 115 CYS A N 1
ATOM 917 C CA . CYS A 1 115 ? 2.185 9.555 5.828 1.00 98.00 115 CYS A CA 1
ATOM 918 C C . CYS A 1 115 ? 1.712 8.144 6.210 1.00 98.00 115 CYS A C 1
ATOM 920 O O . CYS A 1 115 ? 0.794 8.013 7.018 1.00 98.00 115 CYS A O 1
ATOM 922 N N . TYR A 1 116 ? 2.363 7.088 5.708 1.00 96.50 116 TYR A N 1
ATOM 923 C CA . TYR A 1 116 ? 2.038 5.705 6.078 1.00 96.50 116 TYR A CA 1
ATOM 924 C C . TYR A 1 116 ? 2.206 5.456 7.584 1.00 96.50 116 TYR A C 1
ATOM 926 O O . TYR A 1 116 ? 1.313 4.897 8.222 1.00 96.50 116 TYR A O 1
ATOM 934 N N . ILE A 1 117 ? 3.306 5.932 8.173 1.00 95.81 117 ILE A N 1
ATOM 935 C CA . ILE A 1 117 ? 3.582 5.814 9.614 1.00 95.81 117 ILE A CA 1
ATOM 936 C C . ILE A 1 117 ? 2.564 6.596 10.444 1.00 95.81 117 ILE A C 1
ATOM 938 O O . ILE A 1 117 ? 2.051 6.099 11.448 1.00 95.81 117 ILE A O 1
ATOM 942 N N . PHE A 1 118 ? 2.243 7.818 10.027 1.00 97.38 118 PHE A N 1
ATOM 943 C CA . PHE A 1 118 ? 1.245 8.625 10.711 1.00 97.38 118 PHE A CA 1
ATOM 944 C C . PHE A 1 118 ? -0.133 7.952 10.681 1.00 97.38 118 PHE A C 1
ATOM 946 O O . PHE A 1 118 ? -0.797 7.870 11.714 1.00 97.38 118 PHE A O 1
ATOM 953 N N . LEU A 1 119 ? -0.552 7.412 9.530 1.00 97.75 119 LEU A N 1
ATOM 954 C CA . LEU A 1 119 ? -1.811 6.671 9.406 1.00 97.75 119 LEU A CA 1
ATOM 955 C C . LEU A 1 119 ? -1.813 5.382 10.235 1.00 97.75 119 LEU A C 1
ATOM 957 O O . LEU A 1 119 ? -2.853 5.031 10.801 1.00 97.75 119 LEU A O 1
ATOM 961 N N . PHE A 1 120 ? -0.669 4.707 10.362 1.00 96.00 120 PHE A N 1
ATOM 962 C CA . PHE A 1 120 ? -0.502 3.587 11.286 1.00 96.00 120 PHE A CA 1
ATOM 963 C C . PHE A 1 120 ? -0.786 4.023 12.731 1.00 96.00 120 PHE A C 1
ATOM 965 O O . PHE A 1 120 ? -1.680 3.465 13.368 1.00 96.00 120 PHE A O 1
ATOM 972 N N . TYR A 1 121 ? -0.127 5.074 13.230 1.00 96.00 121 TYR A N 1
ATOM 973 C CA . TYR A 1 121 ? -0.351 5.556 14.598 1.00 96.00 121 TYR A CA 1
ATOM 974 C C . TYR A 1 121 ? -1.757 6.120 14.819 1.00 96.00 121 TYR A C 1
ATOM 976 O O . TYR A 1 121 ? -2.347 5.886 15.876 1.00 96.00 121 TYR A O 1
ATOM 984 N N . ALA A 1 122 ? -2.334 6.808 13.833 1.00 97.06 122 ALA A N 1
ATOM 985 C CA . ALA A 1 122 ? -3.727 7.238 13.887 1.00 97.06 122 ALA A CA 1
ATOM 986 C C . ALA A 1 122 ? -4.667 6.023 13.995 1.00 97.06 122 ALA A C 1
ATOM 988 O O . ALA A 1 122 ? -5.589 6.011 14.809 1.00 97.06 122 ALA A O 1
ATOM 989 N N . THR A 1 123 ? -4.400 4.951 13.250 1.00 96.88 123 THR A N 1
ATOM 990 C CA . THR A 1 123 ? -5.176 3.709 13.347 1.00 96.88 123 THR A CA 1
ATOM 991 C C . THR A 1 123 ? -5.041 3.080 14.734 1.00 96.88 123 THR A C 1
ATOM 993 O O . THR A 1 123 ? -6.055 2.800 15.368 1.00 96.88 123 THR A O 1
ATOM 996 N N . VAL A 1 124 ? -3.819 2.929 15.251 1.00 95.19 124 VAL A N 1
ATOM 997 C CA . VAL A 1 124 ? -3.556 2.351 16.581 1.00 95.19 124 VAL A CA 1
ATOM 998 C C . VAL A 1 124 ? -4.262 3.136 17.695 1.00 95.19 124 VAL A C 1
ATOM 1000 O O . VAL A 1 124 ? -4.869 2.540 18.582 1.00 95.19 124 VAL A O 1
ATOM 1003 N N . ASN A 1 125 ? -4.241 4.471 17.639 1.00 94.75 125 ASN A N 1
ATOM 1004 C CA . ASN A 1 125 ? -4.800 5.316 18.698 1.00 94.75 125 ASN A CA 1
ATOM 1005 C C . ASN A 1 125 ? -6.325 5.492 18.616 1.00 94.75 125 ASN A C 1
ATOM 1007 O O . ASN A 1 125 ? -6.973 5.670 19.649 1.00 94.75 125 ASN A O 1
ATOM 1011 N N . PHE A 1 126 ? -6.921 5.448 17.419 1.00 95.38 126 PHE A N 1
ATOM 1012 C CA . PHE A 1 126 ? -8.356 5.705 17.243 1.00 95.38 126 PHE A CA 1
ATOM 1013 C C . PHE A 1 126 ? -9.185 4.443 16.975 1.00 95.38 126 PHE A C 1
ATOM 1015 O O . PHE A 1 126 ? -10.382 4.431 17.266 1.00 95.38 126 PHE A O 1
ATOM 1022 N N . VAL A 1 127 ? -8.600 3.344 16.498 1.00 95.94 127 VAL A N 1
ATOM 1023 C CA . VAL A 1 127 ? -9.306 2.078 16.213 1.00 95.94 127 VAL A CA 1
ATOM 1024 C C . VAL A 1 127 ? -9.161 1.112 17.394 1.00 95.94 127 VAL A C 1
ATOM 1026 O O . VAL A 1 127 ? -8.727 -0.026 17.273 1.00 95.94 127 VAL A O 1
ATOM 1029 N N . THR A 1 128 ? -9.570 1.570 18.576 1.00 93.06 128 THR A N 1
ATOM 1030 C CA . THR A 1 128 ? -9.360 0.855 19.850 1.00 93.06 128 THR A CA 1
ATOM 1031 C C . THR A 1 128 ? -10.475 -0.124 20.219 1.00 93.06 128 THR A C 1
ATOM 1033 O O . THR A 1 128 ? -10.335 -0.919 21.144 1.00 93.06 128 THR A O 1
ATOM 1036 N N . THR A 1 129 ? -11.609 -0.095 19.510 1.00 92.19 129 THR A N 1
ATOM 1037 C CA . THR A 1 129 ? -12.757 -0.972 19.791 1.00 92.19 129 THR A CA 1
ATOM 1038 C C . THR A 1 129 ? -12.963 -1.989 18.677 1.00 92.19 129 THR A C 1
ATOM 1040 O O . THR A 1 129 ? -12.788 -1.678 17.497 1.00 92.19 129 THR A O 1
ATOM 1043 N N . ARG A 1 130 ? -13.458 -3.186 19.028 1.00 90.12 130 ARG A N 1
ATOM 1044 C CA . ARG A 1 130 ? -13.817 -4.227 18.044 1.00 90.12 130 ARG A CA 1
ATOM 1045 C C . ARG A 1 130 ? -14.781 -3.711 16.971 1.00 90.12 130 ARG A C 1
ATOM 1047 O O . ARG A 1 130 ? -14.668 -4.097 15.814 1.00 90.12 130 ARG A O 1
ATOM 1054 N N . LYS A 1 131 ? -15.704 -2.810 17.334 1.00 91.69 131 LYS A N 1
ATOM 1055 C CA . LYS A 1 131 ? -16.639 -2.178 16.391 1.00 91.69 131 LYS A CA 1
ATOM 1056 C C . LYS A 1 131 ? -15.913 -1.308 15.361 1.00 91.69 131 LYS A C 1
ATOM 1058 O O . LYS A 1 131 ? -16.223 -1.410 14.180 1.00 91.69 131 LYS A O 1
ATOM 1063 N N . ARG A 1 132 ? -14.964 -0.466 15.788 1.00 94.88 132 ARG A N 1
ATOM 1064 C CA . ARG A 1 132 ? -14.177 0.382 14.874 1.00 94.88 132 ARG A CA 1
ATOM 1065 C C . ARG A 1 132 ? -13.292 -0.466 13.965 1.00 94.88 132 ARG A C 1
ATOM 1067 O O . ARG A 1 132 ? -13.273 -0.220 12.766 1.00 94.88 132 ARG A O 1
ATOM 1074 N N . LEU A 1 133 ? -12.650 -1.501 14.511 1.00 94.88 133 LEU A N 1
ATOM 1075 C CA . LEU A 1 133 ? -11.871 -2.455 13.720 1.00 94.88 133 LEU A CA 1
ATOM 1076 C C . LEU A 1 133 ? -12.744 -3.133 12.658 1.00 94.88 133 LEU A C 1
ATOM 1078 O O . LEU A 1 133 ? -12.379 -3.177 11.491 1.00 94.88 133 LEU A O 1
ATOM 1082 N N . TYR A 1 134 ? -13.932 -3.599 13.043 1.00 92.12 134 TYR A N 1
ATOM 1083 C CA . TYR A 1 134 ? -14.880 -4.215 12.118 1.00 92.12 134 TYR A CA 1
ATOM 1084 C C . TYR A 1 134 ? -15.314 -3.257 10.996 1.00 92.12 134 TYR A C 1
ATOM 1086 O O . TYR A 1 134 ? -15.356 -3.657 9.837 1.00 92.12 134 TYR A O 1
ATOM 1094 N N . LEU A 1 135 ? -15.585 -1.985 11.316 1.00 95.38 135 LEU A N 1
ATOM 1095 C CA . LEU A 1 135 ? -15.892 -0.960 10.311 1.00 95.38 135 LEU A CA 1
ATOM 1096 C C . LEU A 1 135 ? -14.714 -0.710 9.361 1.00 95.38 135 LEU A C 1
ATOM 1098 O O . LEU A 1 135 ? -14.934 -0.598 8.160 1.00 95.38 135 LEU A O 1
ATOM 1102 N N . LEU A 1 136 ? -13.483 -0.670 9.879 1.00 97.50 136 LEU A N 1
ATOM 1103 C CA . LEU A 1 136 ? -12.276 -0.499 9.070 1.00 97.50 136 LEU A CA 1
ATOM 1104 C C . LEU A 1 136 ? -12.075 -1.666 8.101 1.00 97.50 136 LEU A C 1
ATOM 1106 O O . LEU A 1 136 ? -11.858 -1.444 6.914 1.00 97.50 136 LEU A O 1
ATOM 1110 N N . VAL A 1 137 ? -12.218 -2.905 8.578 1.00 96.06 137 VAL A N 1
ATOM 1111 C CA . VAL A 1 137 ? -12.103 -4.097 7.727 1.00 96.06 137 VAL A CA 1
ATOM 1112 C C . VAL A 1 137 ? -13.197 -4.114 6.655 1.00 96.06 137 VAL A C 1
ATOM 1114 O O . VAL A 1 137 ? -12.901 -4.391 5.495 1.00 96.06 137 VAL A O 1
ATOM 1117 N N . ILE A 1 138 ? -14.442 -3.757 6.998 1.00 95.75 138 ILE A N 1
ATOM 1118 C CA . ILE A 1 138 ? -15.515 -3.607 6.002 1.00 95.75 138 ILE A CA 1
ATOM 1119 C C . ILE A 1 138 ? -15.164 -2.536 4.970 1.00 95.75 138 ILE A C 1
ATOM 1121 O O . ILE A 1 138 ? -15.370 -2.774 3.786 1.00 95.75 138 ILE A O 1
ATOM 1125 N N . ALA A 1 139 ? -14.637 -1.383 5.386 1.00 97.81 139 ALA A N 1
ATOM 1126 C CA . ALA A 1 139 ? -14.260 -0.310 4.469 1.00 97.81 139 ALA A CA 1
ATOM 1127 C C . ALA A 1 139 ? -13.150 -0.748 3.498 1.00 97.81 139 ALA A C 1
ATOM 1129 O O . ALA A 1 139 ? -13.261 -0.503 2.298 1.00 97.81 139 ALA A O 1
ATOM 1130 N N . ILE A 1 140 ? -12.140 -1.480 3.985 1.00 98.25 140 ILE A N 1
ATOM 1131 C CA . ILE A 1 140 ? -11.087 -2.078 3.148 1.00 98.25 140 ILE A CA 1
ATOM 1132 C C . ILE A 1 140 ? -11.694 -3.043 2.118 1.00 98.25 140 ILE A C 1
ATOM 1134 O O . ILE A 1 140 ? -11.412 -2.939 0.925 1.00 98.25 140 ILE A O 1
ATOM 1138 N N . VAL A 1 141 ? -12.559 -3.964 2.559 1.00 97.75 141 VAL A N 1
ATOM 1139 C CA . VAL A 1 141 ? -13.219 -4.937 1.670 1.00 97.75 141 VAL A CA 1
ATOM 1140 C C . VAL A 1 141 ? -14.156 -4.242 0.679 1.00 97.75 141 VAL A C 1
ATOM 1142 O O . VAL A 1 141 ? -14.237 -4.656 -0.476 1.00 97.75 141 VAL A O 1
ATOM 1145 N N . ALA A 1 142 ? -14.828 -3.164 1.083 1.00 97.44 142 ALA A N 1
ATOM 1146 C CA . ALA A 1 142 ? -15.678 -2.365 0.208 1.00 97.44 142 ALA A CA 1
ATOM 1147 C C . ALA A 1 142 ? -14.861 -1.674 -0.897 1.00 97.44 142 ALA A C 1
ATOM 1149 O O . ALA A 1 142 ? -15.233 -1.776 -2.064 1.00 97.44 142 ALA A O 1
ATOM 1150 N N . GLY A 1 143 ? -13.721 -1.055 -0.562 1.00 97.81 143 GLY A N 1
ATOM 1151 C CA . GLY A 1 143 ? -12.796 -0.476 -1.546 1.00 97.81 143 GLY A CA 1
ATOM 1152 C C . GLY A 1 143 ? -12.237 -1.523 -2.518 1.00 97.81 143 GLY A C 1
ATOM 1153 O O . GLY A 1 143 ? -12.226 -1.315 -3.737 1.00 97.81 143 GLY A O 1
ATOM 1154 N N . ALA A 1 144 ? -11.866 -2.699 -2.002 1.00 98.12 144 ALA A N 1
ATOM 1155 C CA . ALA A 1 144 ? -11.426 -3.832 -2.814 1.00 98.12 144 ALA A CA 1
ATOM 1156 C C . ALA A 1 144 ? -12.523 -4.365 -3.733 1.00 98.12 144 ALA A C 1
ATOM 1158 O O . ALA A 1 144 ? -12.264 -4.650 -4.899 1.00 98.12 144 ALA A O 1
ATOM 1159 N N . THR A 1 145 ? -13.761 -4.446 -3.254 1.00 98.06 145 THR A N 1
ATOM 1160 C CA . THR A 1 145 ? -14.894 -4.890 -4.073 1.00 98.06 145 THR A CA 1
ATOM 1161 C C . THR A 1 145 ? -15.218 -3.863 -5.155 1.00 98.06 145 THR A C 1
ATOM 1163 O O . THR A 1 145 ? -15.376 -4.240 -6.309 1.00 98.06 145 THR A O 1
ATOM 1166 N N . ALA A 1 146 ? -15.272 -2.570 -4.825 1.00 97.88 146 ALA A N 1
ATOM 1167 C CA . ALA A 1 146 ? -15.564 -1.515 -5.794 1.00 97.88 146 ALA A CA 1
ATOM 1168 C C . ALA A 1 146 ? -14.527 -1.483 -6.931 1.00 97.88 146 ALA A C 1
ATOM 1170 O O . ALA A 1 146 ? -14.891 -1.491 -8.108 1.00 97.88 146 ALA A O 1
ATOM 1171 N N . SER A 1 147 ? -13.236 -1.554 -6.592 1.00 96.69 147 SER A N 1
ATOM 1172 C CA . SER A 1 147 ? -12.167 -1.682 -7.592 1.00 96.69 147 SER A CA 1
ATOM 1173 C C . SER A 1 147 ? -12.241 -3.017 -8.344 1.00 96.69 147 SER A C 1
ATOM 1175 O O . SER A 1 147 ? -11.984 -3.059 -9.547 1.00 96.69 147 SER A O 1
ATOM 1177 N N . SER A 1 148 ? -12.654 -4.107 -7.692 1.00 97.69 148 SER A N 1
ATOM 1178 C CA . SER A 1 148 ? -12.844 -5.415 -8.335 1.00 97.69 148 SER A CA 1
ATOM 1179 C C . SER A 1 148 ? -13.965 -5.423 -9.368 1.00 97.69 148 SER A C 1
ATOM 1181 O O . SER A 1 148 ? -13.767 -5.962 -10.456 1.00 97.69 148 SER A O 1
ATOM 1183 N N . ILE A 1 149 ? -15.099 -4.788 -9.064 1.00 96.69 149 ILE A N 1
ATOM 1184 C CA . ILE A 1 149 ? -16.236 -4.629 -9.979 1.00 96.69 149 ILE A CA 1
ATOM 1185 C C . ILE A 1 149 ? -15.803 -3.835 -11.211 1.00 96.69 149 ILE A C 1
ATOM 1187 O O . ILE A 1 149 ? -16.042 -4.281 -12.331 1.00 96.69 149 ILE A O 1
ATOM 1191 N N . TYR A 1 150 ? -15.108 -2.709 -11.018 1.00 94.94 150 TYR A N 1
ATOM 1192 C CA . TYR A 1 150 ? -14.576 -1.936 -12.141 1.00 94.94 150 TYR A CA 1
ATOM 1193 C C . TYR A 1 150 ? -13.568 -2.750 -12.968 1.00 94.94 150 TYR A C 1
ATOM 1195 O O . TYR A 1 150 ? -13.616 -2.735 -14.192 1.00 94.94 150 TYR A O 1
ATOM 1203 N N . GLY A 1 151 ? -12.709 -3.539 -12.318 1.00 93.75 151 GLY A N 1
ATOM 1204 C CA . GLY A 1 151 ? -11.780 -4.426 -13.013 1.00 93.75 151 GLY A CA 1
ATOM 1205 C C . GLY A 1 151 ? -12.471 -5.512 -13.853 1.00 93.75 151 GLY A C 1
ATOM 1206 O O . GLY A 1 151 ? -12.056 -5.782 -14.979 1.00 93.75 151 GLY A O 1
ATOM 1207 N N . ILE A 1 152 ? -13.549 -6.114 -13.346 1.00 93.94 152 ILE A N 1
ATOM 1208 C CA . ILE A 1 152 ? -14.365 -7.065 -14.119 1.00 93.94 152 ILE A CA 1
ATOM 1209 C C . ILE A 1 152 ? -15.027 -6.352 -15.302 1.00 93.94 152 ILE A C 1
ATOM 1211 O O . ILE A 1 152 ? -15.000 -6.875 -16.412 1.00 93.94 152 ILE A O 1
ATOM 1215 N N . ALA A 1 153 ? -15.565 -5.146 -15.096 1.00 92.81 153 ALA A N 1
ATOM 1216 C CA . ALA A 1 153 ? -16.147 -4.346 -16.172 1.00 92.81 153 ALA A CA 1
ATOM 1217 C C . ALA A 1 153 ? -15.123 -4.046 -17.281 1.00 92.81 153 ALA A C 1
ATOM 1219 O O . ALA A 1 153 ? -15.434 -4.246 -18.454 1.00 92.81 153 ALA A O 1
ATOM 1220 N N . GLN A 1 154 ? -13.884 -3.682 -16.923 1.00 90.75 154 GLN A N 1
ATOM 1221 C CA . GLN A 1 154 ? -12.791 -3.509 -17.887 1.00 90.75 154 GLN A CA 1
ATOM 1222 C C . GLN A 1 154 ? -12.530 -4.784 -18.698 1.00 90.75 154 GLN A C 1
ATOM 1224 O O . GLN A 1 154 ? -12.415 -4.714 -19.918 1.00 90.75 154 GLN A O 1
ATOM 1229 N N . HIS A 1 155 ? -12.482 -5.951 -18.047 1.00 88.00 155 HIS A N 1
ATOM 1230 C CA . HIS A 1 155 ? -12.284 -7.228 -18.743 1.00 88.00 155 HIS A CA 1
ATOM 1231 C C . HIS A 1 155 ? -13.407 -7.551 -19.735 1.00 88.00 155 HIS A C 1
ATOM 1233 O O . HIS A 1 155 ? -13.153 -8.109 -20.797 1.00 88.00 155 HIS A O 1
ATOM 1239 N N . LEU A 1 156 ? -14.646 -7.193 -19.396 1.00 89.69 156 LEU A N 1
ATOM 1240 C CA . LEU A 1 156 ? -15.816 -7.391 -20.252 1.00 89.69 156 LEU A CA 1
ATOM 1241 C C . LEU A 1 156 ? -15.904 -6.373 -21.406 1.00 89.69 156 LEU A C 1
ATOM 1243 O O . LEU A 1 156 ? -16.853 -6.422 -22.182 1.00 89.69 156 LEU A O 1
ATOM 1247 N N . GLY A 1 157 ? -14.938 -5.456 -21.529 1.00 86.50 157 GLY A N 1
ATOM 1248 C CA . GLY A 1 157 ? -14.913 -4.409 -22.555 1.00 86.50 157 GLY A CA 1
ATOM 1249 C C . GLY A 1 157 ? -15.637 -3.118 -22.160 1.00 86.50 157 GLY A C 1
ATOM 1250 O O . GLY A 1 157 ? -15.633 -2.159 -22.929 1.00 86.50 157 GLY A O 1
ATOM 1251 N N . PHE A 1 158 ? -16.207 -3.045 -20.955 1.00 86.94 158 PHE A N 1
ATOM 1252 C CA . PHE A 1 158 ? -16.838 -1.841 -20.409 1.00 86.94 158 PHE A CA 1
ATOM 1253 C C . PHE A 1 158 ? -15.813 -0.960 -19.674 1.00 86.94 158 PHE A C 1
ATOM 1255 O O . PHE A 1 158 ? -15.947 -0.682 -18.481 1.00 86.94 158 PHE A O 1
ATOM 1262 N N . ASP A 1 159 ? -14.773 -0.512 -20.384 1.00 86.00 159 ASP A N 1
ATOM 1263 C CA . ASP A 1 159 ? -13.824 0.484 -19.869 1.00 86.00 159 ASP A CA 1
ATOM 1264 C C . ASP A 1 159 ? -14.274 1.901 -20.261 1.00 86.00 159 ASP A C 1
ATOM 1266 O O . ASP A 1 159 ? -13.976 2.391 -21.352 1.00 86.00 159 ASP A O 1
ATOM 1270 N N . ILE A 1 160 ? -14.993 2.565 -19.348 1.00 83.50 160 ILE A N 1
ATOM 1271 C CA . ILE A 1 160 ? -15.513 3.937 -19.519 1.00 83.50 160 ILE A CA 1
ATOM 1272 C C . ILE A 1 160 ? -14.394 4.914 -19.904 1.00 83.50 160 ILE A C 1
ATOM 1274 O O . ILE A 1 160 ? -14.606 5.833 -20.695 1.00 83.50 160 ILE A O 1
ATOM 1278 N N . PHE A 1 161 ? -13.199 4.707 -19.353 1.00 84.12 161 PHE A N 1
ATOM 1279 C CA . PHE A 1 161 ? -12.062 5.606 -19.507 1.00 84.12 161 PHE A CA 1
ATOM 1280 C C . PHE A 1 161 ? -11.075 5.137 -20.587 1.00 84.12 161 PHE A C 1
ATOM 1282 O O . PHE A 1 161 ? -10.092 5.827 -20.847 1.00 84.12 161 PHE A O 1
ATOM 1289 N N . LYS A 1 162 ? -11.352 3.999 -21.243 1.00 82.25 162 LYS A N 1
ATOM 1290 C CA . LYS A 1 162 ? -10.581 3.428 -22.360 1.00 82.25 162 LYS A CA 1
ATOM 1291 C C . LYS A 1 162 ? -9.085 3.259 -22.058 1.00 82.25 162 LYS A C 1
ATOM 1293 O O . LYS A 1 162 ? -8.248 3.451 -22.938 1.00 82.25 162 LYS A O 1
ATOM 1298 N N . TRP A 1 163 ? -8.735 2.893 -20.824 1.00 76.56 163 TRP A N 1
ATOM 1299 C CA . TRP A 1 163 ? -7.342 2.604 -20.465 1.00 76.56 163 TRP A CA 1
ATOM 1300 C C . TRP A 1 163 ? -6.864 1.270 -21.036 1.00 76.56 163 TRP A C 1
ATOM 1302 O O . TRP A 1 163 ? -5.696 1.107 -21.386 1.00 76.56 163 TRP A O 1
ATOM 1312 N N . SER A 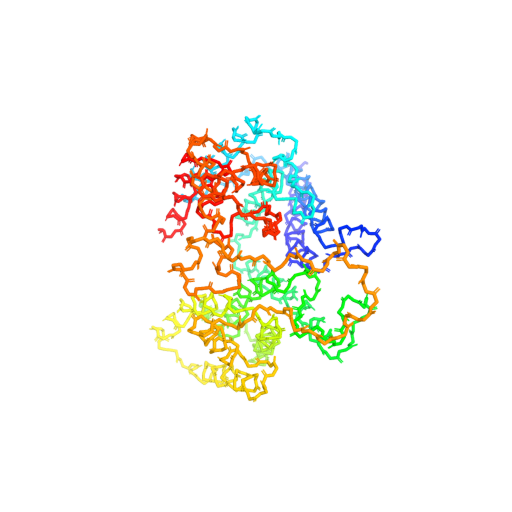1 164 ? -7.774 0.301 -21.062 1.00 61.91 164 SER A N 1
ATOM 1313 C CA . SER A 1 164 ? -7.569 -1.046 -21.566 1.00 61.91 164 SER A CA 1
ATOM 1314 C C . SER A 1 164 ? -7.955 -1.107 -23.041 1.00 61.91 164 SER A C 1
ATOM 1316 O O . SER A 1 164 ? -9.096 -0.806 -23.392 1.00 61.91 164 SER A O 1
ATOM 1318 N N . SER A 1 165 ? -7.057 -1.568 -23.916 1.00 54.84 165 SER A N 1
ATOM 1319 C CA . SER A 1 165 ? -7.519 -2.170 -25.171 1.00 54.84 165 SER A CA 1
ATOM 1320 C C . SER A 1 165 ? -8.251 -3.473 -24.832 1.00 54.84 165 SER A C 1
ATOM 1322 O O . SER A 1 165 ? -7.926 -4.124 -23.838 1.00 54.84 165 SER A O 1
ATOM 1324 N N . PHE A 1 166 ? -9.237 -3.883 -25.632 1.00 49.62 166 PHE A N 1
ATOM 1325 C CA . PHE A 1 166 ? -9.889 -5.194 -25.464 1.00 49.62 166 PHE A CA 1
ATOM 1326 C C . PHE A 1 166 ? -8.869 -6.356 -25.530 1.00 49.62 166 PHE A C 1
ATOM 1328 O O . PHE A 1 166 ? -9.063 -7.414 -24.943 1.00 49.62 166 PHE A O 1
ATOM 1335 N N . GLU A 1 167 ? -7.725 -6.122 -26.181 1.00 49.75 167 GLU A N 1
ATOM 1336 C CA . GLU A 1 167 ? -6.582 -7.038 -26.271 1.00 49.75 167 GLU A CA 1
ATOM 1337 C C . GLU A 1 167 ? -5.742 -7.126 -24.983 1.00 49.75 167 GLU A C 1
ATOM 1339 O O . GLU A 1 167 ? -4.906 -8.027 -24.844 1.00 49.75 167 GLU A O 1
ATOM 1344 N N . ALA A 1 168 ? -5.925 -6.212 -24.022 1.00 56.84 168 ALA A N 1
ATOM 1345 C CA . ALA A 1 168 ? -5.202 -6.244 -22.760 1.00 56.84 168 ALA A CA 1
ATOM 1346 C C . ALA A 1 168 ? -5.714 -7.406 -21.895 1.00 56.84 168 ALA A C 1
ATOM 1348 O O . ALA A 1 168 ? -6.641 -7.286 -21.101 1.00 56.84 168 ALA A O 1
ATOM 1349 N N . ARG A 1 169 ? -5.038 -8.556 -22.001 1.00 72.44 169 ARG A N 1
ATOM 1350 C CA . ARG A 1 169 ? -5.311 -9.794 -21.240 1.00 72.44 169 ARG A CA 1
ATOM 1351 C C . ARG A 1 169 ? -5.220 -9.654 -19.707 1.00 72.44 169 ARG A C 1
ATOM 1353 O O . ARG A 1 169 ? -5.381 -10.648 -19.005 1.00 72.44 169 ARG A O 1
ATOM 1360 N N . ARG A 1 170 ? -4.884 -8.471 -19.175 1.00 86.00 170 ARG A N 1
ATOM 1361 C CA . ARG A 1 170 ? -4.620 -8.223 -17.748 1.00 86.00 170 ARG A CA 1
ATOM 1362 C C . ARG A 1 170 ? -5.343 -6.978 -17.267 1.00 86.00 170 ARG A C 1
ATOM 1364 O O . ARG A 1 170 ? -5.081 -5.880 -17.749 1.00 86.00 170 ARG A O 1
ATOM 1371 N N . VAL A 1 171 ? -6.169 -7.152 -16.246 1.00 91.00 171 VAL A N 1
ATOM 1372 C CA . VAL A 1 171 ? -6.920 -6.065 -15.616 1.00 91.00 171 VAL A CA 1
ATOM 1373 C C . VAL A 1 171 ? -6.078 -5.348 -14.566 1.00 91.00 171 VAL A C 1
ATOM 1375 O O . VAL A 1 171 ? -5.413 -5.990 -13.750 1.00 91.00 171 VAL A O 1
ATOM 1378 N N . PHE A 1 172 ? -6.170 -4.018 -14.530 1.00 92.38 172 PHE A N 1
ATOM 1379 C CA . PHE A 1 172 ? -5.547 -3.188 -13.495 1.00 92.38 172 PHE A CA 1
ATOM 1380 C C . PHE A 1 172 ? -6.507 -2.249 -12.759 1.00 92.38 172 PHE A C 1
ATOM 1382 O O . PHE A 1 172 ? -6.088 -1.626 -11.785 1.00 92.38 172 PHE A O 1
ATOM 1389 N N . SER A 1 173 ? -7.780 -2.164 -13.157 1.00 93.88 173 SER A N 1
ATOM 1390 C CA . SER A 1 173 ? -8.784 -1.337 -12.483 1.00 93.88 173 SER A CA 1
ATOM 1391 C C . SER A 1 173 ? -8.294 0.111 -12.310 1.00 93.88 173 SER A C 1
ATOM 1393 O O . SER A 1 173 ? -7.686 0.696 -13.204 1.00 93.88 173 SER A O 1
ATOM 1395 N N . THR A 1 174 ? -8.524 0.697 -11.143 1.00 93.69 174 THR A N 1
ATOM 1396 C CA . THR A 1 174 ? -8.105 2.044 -10.760 1.00 93.69 174 THR A CA 1
ATOM 1397 C C . THR A 1 174 ? -6.628 2.128 -10.364 1.00 93.69 174 THR A C 1
ATOM 1399 O O . THR A 1 174 ? -6.180 3.194 -9.955 1.00 93.69 174 THR A O 1
ATOM 1402 N N . PHE A 1 175 ? -5.845 1.046 -10.453 1.00 92.88 175 PHE A N 1
ATOM 1403 C CA . PHE A 1 175 ? -4.457 0.999 -9.967 1.00 92.88 175 PHE A CA 1
ATOM 1404 C C . PHE A 1 175 ? -3.408 1.325 -11.034 1.00 92.88 175 PHE A C 1
ATOM 1406 O O . PHE A 1 175 ? -2.244 1.502 -10.691 1.00 92.88 175 PHE A O 1
ATOM 1413 N N . GLY A 1 176 ? -3.774 1.356 -12.318 1.00 90.12 176 GLY A N 1
ATOM 1414 C CA . GLY A 1 176 ? -2.842 1.622 -13.425 1.00 90.12 176 GLY A CA 1
ATOM 1415 C C . GLY A 1 176 ? -1.802 0.528 -13.699 1.00 90.12 176 GLY A C 1
ATOM 1416 O O . GLY A 1 176 ? -1.119 0.569 -14.719 1.00 90.12 176 GLY A O 1
ATOM 1417 N N . ASN A 1 177 ? -1.673 -0.467 -12.817 1.00 90.44 177 ASN A N 1
ATOM 1418 C CA . ASN A 1 177 ? -0.771 -1.599 -12.977 1.00 90.44 177 ASN A CA 1
ATOM 1419 C C . ASN A 1 177 ? -1.399 -2.891 -12.410 1.00 90.44 177 ASN A C 1
ATOM 1421 O O . ASN A 1 177 ? -1.775 -2.920 -11.233 1.00 90.44 177 ASN A O 1
ATOM 1425 N N . PRO A 1 178 ? -1.468 -3.986 -13.194 1.00 92.19 178 PRO A N 1
ATOM 1426 C CA . PRO A 1 178 ? -2.087 -5.241 -12.755 1.00 92.19 178 PRO A CA 1
ATOM 1427 C C . PRO A 1 178 ? -1.341 -5.908 -11.590 1.00 92.19 178 PRO A C 1
ATOM 1429 O O . PRO A 1 178 ? -1.943 -6.658 -10.826 1.00 92.19 178 PRO A O 1
ATOM 1432 N N . VAL A 1 179 ? -0.042 -5.631 -11.420 1.00 91.50 179 VAL A N 1
ATOM 1433 C CA . VAL A 1 179 ? 0.761 -6.152 -10.304 1.00 91.50 179 VAL A CA 1
ATOM 1434 C C . VAL A 1 179 ? 0.375 -5.469 -8.994 1.00 91.50 179 VAL A C 1
ATOM 1436 O O . VAL A 1 179 ? 0.146 -6.163 -8.006 1.00 91.50 179 VAL A O 1
ATOM 1439 N N . PHE A 1 180 ? 0.241 -4.137 -8.981 1.00 93.12 180 PHE A N 1
ATOM 1440 C CA . PHE A 1 180 ? -0.200 -3.411 -7.781 1.00 93.12 180 PHE A CA 1
ATOM 1441 C C . PHE A 1 180 ? -1.628 -3.782 -7.412 1.00 93.12 180 PHE A C 1
ATOM 1443 O O . PHE A 1 180 ? -1.911 -4.038 -6.242 1.00 93.12 180 PHE A O 1
ATOM 1450 N N . PHE A 1 181 ? -2.503 -3.895 -8.414 1.00 96.06 181 PHE A N 1
ATOM 1451 C CA . PHE A 1 181 ? -3.873 -4.315 -8.172 1.00 96.06 181 PHE A CA 1
ATOM 1452 C C . PHE A 1 181 ? -3.931 -5.727 -7.585 1.00 96.06 181 PHE A C 1
ATOM 1454 O O . PHE A 1 181 ? -4.571 -5.951 -6.562 1.00 96.06 181 PHE A O 1
ATOM 1461 N N . SER A 1 182 ? -3.195 -6.673 -8.174 1.00 95.56 182 SER A N 1
ATOM 1462 C CA . SER A 1 182 ? -3.142 -8.044 -7.670 1.00 95.56 182 SER A CA 1
ATOM 1463 C C . SER A 1 182 ? -2.585 -8.129 -6.250 1.00 95.56 182 SER A C 1
ATOM 1465 O O . SER A 1 182 ? -3.116 -8.900 -5.455 1.00 95.56 182 SER A O 1
ATOM 1467 N N . ALA A 1 183 ? -1.543 -7.360 -5.917 1.00 95.19 183 ALA A N 1
ATOM 1468 C CA . ALA A 1 183 ? -0.982 -7.326 -4.568 1.00 95.19 183 ALA A CA 1
ATOM 1469 C C . ALA A 1 183 ? -2.010 -6.813 -3.546 1.00 95.19 183 ALA A C 1
ATOM 1471 O O . ALA A 1 183 ? -2.189 -7.423 -2.492 1.00 95.19 183 ALA A O 1
ATOM 1472 N N . TYR A 1 184 ? -2.750 -5.757 -3.890 1.00 97.00 184 TYR A N 1
ATOM 1473 C CA . TYR A 1 184 ? -3.836 -5.237 -3.062 1.00 97.00 184 TYR A CA 1
ATOM 1474 C C . TYR A 1 184 ? -4.970 -6.261 -2.861 1.00 97.00 184 TYR A C 1
ATOM 1476 O O . TYR A 1 184 ? -5.427 -6.467 -1.735 1.00 97.00 184 TYR A O 1
ATOM 1484 N N . LEU A 1 185 ? -5.391 -6.970 -3.915 1.00 97.31 185 LEU A N 1
ATOM 1485 C CA . LEU A 1 185 ? -6.415 -8.020 -3.806 1.00 97.31 185 LEU A CA 1
ATOM 1486 C C . LEU A 1 185 ? -5.958 -9.184 -2.913 1.00 97.31 185 LEU A C 1
ATOM 1488 O O . LEU A 1 185 ? -6.742 -9.687 -2.112 1.00 97.31 185 LEU A O 1
ATOM 1492 N N . VAL A 1 186 ? -4.683 -9.578 -2.984 1.00 95.88 186 VAL A N 1
ATOM 1493 C CA . VAL A 1 186 ? -4.124 -10.637 -2.123 1.00 95.88 186 VAL A CA 1
ATOM 1494 C C . VAL A 1 186 ? -4.115 -10.240 -0.646 1.00 95.88 186 VAL A C 1
ATOM 1496 O O . VAL A 1 186 ? -4.394 -11.085 0.200 1.00 95.88 186 VAL A O 1
ATOM 1499 N N . MET A 1 187 ? -3.845 -8.974 -0.315 1.00 94.06 187 MET A N 1
ATOM 1500 C CA . MET A 1 187 ? -3.891 -8.498 1.076 1.00 94.06 187 MET A CA 1
ATOM 1501 C C . MET A 1 187 ? -5.325 -8.396 1.619 1.00 94.06 187 MET A C 1
ATOM 1503 O O . MET A 1 187 ? -5.559 -8.583 2.811 1.00 94.06 187 MET A O 1
ATOM 1507 N N . THR A 1 188 ? -6.299 -8.103 0.755 1.00 95.56 188 THR A N 1
ATOM 1508 C CA . THR A 1 188 ? -7.692 -7.843 1.155 1.00 95.56 188 THR A CA 1
ATOM 1509 C C . THR A 1 188 ? -8.577 -9.089 1.140 1.00 95.56 188 THR A C 1
ATOM 1511 O O . THR A 1 188 ? -9.506 -9.187 1.946 1.00 95.56 188 THR A O 1
ATOM 1514 N N . LEU A 1 189 ? -8.284 -10.078 0.291 1.00 95.62 189 LEU A N 1
ATOM 1515 C CA . LEU A 1 189 ? -9.080 -11.302 0.186 1.00 95.62 189 LEU A CA 1
ATOM 1516 C C . LEU A 1 189 ? -9.165 -12.097 1.506 1.00 95.62 189 LEU A C 1
ATOM 1518 O O . LEU A 1 189 ? -10.285 -12.456 1.882 1.00 95.62 189 LEU A O 1
ATOM 1522 N N . PRO A 1 190 ? -8.071 -12.330 2.265 1.00 92.69 190 PRO A N 1
ATOM 1523 C CA . PRO A 1 190 ? -8.151 -13.013 3.558 1.00 92.69 190 PRO A CA 1
ATOM 1524 C C . PRO A 1 190 ? -9.074 -12.305 4.556 1.00 92.69 190 PRO A C 1
ATOM 1526 O O . PRO A 1 190 ? -9.763 -12.970 5.328 1.00 92.69 190 PRO A O 1
ATOM 1529 N N . LEU A 1 191 ? -9.148 -10.970 4.513 1.00 92.69 191 LEU A N 1
ATOM 1530 C CA . LEU A 1 191 ? -10.050 -10.189 5.362 1.00 92.69 191 LEU A CA 1
ATOM 1531 C C . LEU A 1 191 ? -11.521 -10.413 4.992 1.00 92.69 191 LEU A C 1
ATOM 1533 O O . LEU A 1 191 ? -12.347 -10.639 5.876 1.00 92.69 191 LEU A O 1
ATOM 1537 N N . ALA A 1 192 ? -11.850 -10.407 3.697 1.00 93.25 192 ALA A N 1
ATOM 1538 C CA . ALA A 1 192 ? -13.201 -10.706 3.219 1.00 93.25 192 ALA A CA 1
ATOM 1539 C C . ALA A 1 192 ? -13.624 -12.135 3.608 1.00 93.25 192 ALA A C 1
ATOM 1541 O O . ALA A 1 192 ? -14.721 -12.344 4.131 1.00 93.25 192 ALA A O 1
ATOM 1542 N N . VAL A 1 193 ? -12.715 -13.104 3.446 1.00 91.38 193 VAL A N 1
ATOM 1543 C CA . VAL A 1 193 ? -12.948 -14.498 3.843 1.00 91.38 193 VAL A CA 1
ATOM 1544 C C . VAL A 1 193 ? -13.150 -14.614 5.357 1.00 91.38 193 VAL A C 1
ATOM 1546 O O . VAL A 1 193 ? -14.063 -15.309 5.803 1.00 91.38 193 VAL A O 1
ATOM 1549 N N . ALA A 1 194 ? -12.354 -13.908 6.164 1.00 87.94 194 ALA A N 1
ATOM 1550 C CA . ALA A 1 194 ? -12.508 -13.893 7.617 1.00 87.94 194 ALA A CA 1
ATOM 1551 C C . ALA A 1 194 ? -13.862 -13.304 8.061 1.00 87.94 194 ALA A C 1
ATOM 1553 O O . ALA A 1 194 ? -14.462 -13.804 9.016 1.00 87.94 194 ALA A O 1
ATOM 1554 N N . LEU A 1 195 ? -14.372 -12.283 7.359 1.00 88.06 195 LEU A N 1
ATOM 1555 C CA . LEU A 1 195 ? -15.710 -11.729 7.595 1.00 88.06 195 LEU A CA 1
ATOM 1556 C C . LEU A 1 195 ? -16.828 -12.713 7.218 1.00 88.06 195 LEU A C 1
ATOM 1558 O O . LEU A 1 195 ? -17.812 -12.800 7.951 1.00 88.06 195 LEU A O 1
ATOM 1562 N N . PHE A 1 196 ? -16.679 -13.474 6.128 1.00 88.94 196 PHE A N 1
ATOM 1563 C CA . PHE A 1 196 ? -17.644 -14.509 5.731 1.00 88.94 196 PHE A CA 1
ATOM 1564 C C . PHE A 1 196 ? -17.683 -15.672 6.721 1.00 88.94 196 PHE A C 1
ATOM 1566 O O . PHE A 1 196 ? -18.744 -16.039 7.230 1.00 88.94 196 PHE A O 1
ATOM 1573 N N . LEU A 1 197 ? -16.512 -16.233 7.024 1.00 82.19 197 LEU A N 1
ATOM 1574 C CA . LEU A 1 197 ? -16.389 -17.381 7.917 1.00 82.19 197 LEU A CA 1
ATOM 1575 C C . LEU A 1 197 ? -16.670 -17.023 9.374 1.00 82.19 197 LEU A C 1
ATOM 1577 O O . LEU A 1 197 ? -16.745 -17.934 10.196 1.00 82.19 197 LEU A O 1
ATOM 1581 N N . ARG A 1 198 ? -16.802 -15.717 9.666 1.00 72.88 198 ARG A N 1
ATOM 1582 C CA . ARG A 1 198 ? -17.059 -15.079 10.959 1.00 72.88 198 ARG A CA 1
ATOM 1583 C C . ARG A 1 198 ? -16.890 -16.056 12.108 1.00 72.88 198 ARG A C 1
ATOM 1585 O O . ARG A 1 198 ? -17.861 -16.585 12.651 1.00 72.88 198 ARG A O 1
ATOM 1592 N N . TYR A 1 199 ? -15.635 -16.257 12.495 1.00 56.09 199 TYR A N 1
ATOM 1593 C CA . TYR A 1 199 ? -15.345 -16.902 13.759 1.00 56.09 199 TYR A CA 1
ATOM 1594 C C . TYR A 1 199 ? -15.982 -16.041 14.851 1.00 56.09 199 TYR A C 1
ATOM 1596 O O . TYR A 1 199 ? -15.558 -14.907 15.085 1.00 56.09 199 TYR A O 1
ATOM 1604 N N . SER A 1 200 ? -17.054 -16.534 15.468 1.00 44.69 200 SER A N 1
ATOM 1605 C CA . SER A 1 200 ? -17.708 -15.855 16.581 1.00 44.69 200 SER A CA 1
ATOM 1606 C C . SER A 1 200 ? -16.715 -15.800 17.744 1.00 44.69 200 SER A C 1
ATOM 1608 O O . SER A 1 200 ? -16.603 -16.736 18.530 1.00 44.69 200 SER A O 1
ATOM 1610 N N . PHE A 1 201 ? -15.934 -14.724 17.847 1.00 42.72 201 PHE A N 1
ATOM 1611 C CA . PHE A 1 201 ? -15.044 -14.452 18.979 1.00 42.72 201 PHE A CA 1
ATOM 1612 C C . PHE A 1 201 ? -15.852 -13.997 20.211 1.00 42.72 201 PHE A C 1
ATOM 1614 O O . PHE A 1 201 ? -15.544 -12.970 20.806 1.00 42.72 201 PHE A O 1
ATOM 1621 N N . GLN A 1 202 ? -16.847 -14.805 20.603 1.00 35.16 202 GLN A N 1
ATOM 1622 C CA . GLN A 1 202 ? -17.877 -14.612 21.638 1.00 35.16 202 GLN A CA 1
ATOM 1623 C C . GLN A 1 202 ? -19.214 -14.087 21.094 1.00 35.16 202 GLN A C 1
ATOM 1625 O O . GLN A 1 202 ? -19.381 -12.902 20.818 1.00 35.16 202 GLN A O 1
ATOM 1630 N N . GLN A 1 203 ? -20.206 -14.980 21.044 1.00 38.44 203 GLN A N 1
ATOM 1631 C CA . GLN A 1 203 ? -21.599 -14.613 21.277 1.00 38.44 203 GLN A CA 1
ATOM 1632 C C . GLN A 1 203 ? -21.937 -14.974 22.725 1.00 38.44 203 GLN A C 1
ATOM 1634 O O . GLN A 1 203 ? -22.091 -16.144 23.060 1.00 38.44 203 GLN A O 1
ATOM 1639 N N . LYS A 1 204 ? -22.057 -13.951 23.572 1.00 39.41 204 LYS A N 1
ATOM 1640 C CA . LYS A 1 204 ? -23.034 -13.951 24.669 1.00 39.41 204 LYS A CA 1
ATOM 1641 C C . LYS A 1 204 ? -23.982 -12.753 24.612 1.00 39.41 204 LYS A C 1
ATOM 1643 O O . LYS A 1 204 ? -24.841 -12.634 25.470 1.00 39.41 204 LYS A O 1
ATOM 1648 N N . GLU A 1 205 ? -23.896 -11.921 23.575 1.00 39.31 205 GLU A N 1
ATOM 1649 C CA . GLU A 1 205 ? -24.909 -10.900 23.327 1.00 39.31 205 GLU A CA 1
ATOM 1650 C C . GLU A 1 205 ? -25.568 -11.127 21.975 1.00 39.31 205 GLU A C 1
ATOM 1652 O O . GLU A 1 205 ? -24.921 -11.223 20.927 1.00 39.31 205 GLU A O 1
ATOM 1657 N N . ALA A 1 206 ? -26.887 -11.261 22.067 1.00 40.34 206 ALA A N 1
ATOM 1658 C CA . ALA A 1 206 ? -27.834 -11.489 21.006 1.00 40.34 206 ALA A CA 1
ATOM 1659 C C . ALA A 1 206 ? -27.780 -10.359 19.973 1.00 40.34 206 ALA A C 1
ATOM 1661 O O . ALA A 1 206 ? -28.550 -9.406 20.007 1.00 40.34 206 ALA A O 1
ATOM 1662 N N . VAL A 1 207 ? -26.898 -10.493 18.987 1.00 42.72 207 VAL A N 1
ATOM 1663 C CA . VAL A 1 207 ? -27.134 -9.876 17.686 1.00 42.72 207 VAL A CA 1
ATOM 1664 C C . VAL A 1 207 ? -27.764 -10.951 16.819 1.00 42.72 207 VAL A C 1
ATOM 1666 O O . VAL A 1 207 ? -27.090 -11.621 16.037 1.00 42.72 207 VAL A O 1
ATOM 1669 N N . SER A 1 208 ? -29.079 -11.101 16.993 1.00 41.28 208 SER A N 1
ATOM 1670 C CA . SER A 1 208 ? -29.973 -11.682 15.995 1.00 41.28 208 SER A CA 1
ATOM 1671 C C . SER A 1 208 ? -29.844 -10.853 14.712 1.00 41.28 208 SER A C 1
ATOM 1673 O O . SER A 1 208 ? -30.552 -9.876 14.484 1.00 41.28 208 SER A O 1
ATOM 1675 N N . LYS A 1 209 ? -28.834 -11.166 13.902 1.00 48.59 209 LYS A N 1
ATOM 1676 C CA . LYS A 1 209 ? -28.718 -10.703 12.522 1.00 48.59 209 LYS A CA 1
ATOM 1677 C C . LYS A 1 209 ? -28.662 -11.943 11.657 1.00 48.59 209 LYS A C 1
ATOM 1679 O O . LYS A 1 209 ? -27.726 -12.731 11.765 1.00 48.59 209 LYS A O 1
ATOM 1684 N N . SER A 1 210 ? -29.720 -12.085 10.861 1.00 55.75 210 SER A N 1
ATOM 1685 C CA . SER A 1 210 ? -29.985 -13.152 9.900 1.00 55.75 210 SER A CA 1
ATOM 1686 C C . SER A 1 210 ? -28.699 -13.705 9.288 1.00 55.75 210 SER A C 1
ATOM 1688 O O . SER A 1 210 ? -27.883 -12.944 8.766 1.00 55.75 210 SER A O 1
ATOM 1690 N N . VAL A 1 211 ? -28.537 -15.030 9.327 1.00 63.53 211 VAL A N 1
ATOM 1691 C CA . VAL A 1 211 ? -27.407 -15.769 8.730 1.00 63.53 211 VAL A CA 1
ATOM 1692 C C . VAL A 1 211 ? -27.150 -15.331 7.275 1.00 63.53 211 VAL A C 1
ATOM 1694 O O . VAL A 1 211 ? -26.006 -15.314 6.827 1.00 63.53 211 VAL A O 1
ATOM 1697 N N . HIS A 1 212 ? -28.193 -14.862 6.582 1.00 70.31 212 HIS A N 1
ATOM 1698 C CA . HIS A 1 212 ? -28.162 -14.260 5.247 1.00 70.31 212 HIS A CA 1
ATOM 1699 C C . HIS A 1 212 ? -27.196 -13.068 5.103 1.00 70.31 212 HIS A C 1
ATOM 1701 O O . HIS A 1 212 ? -26.585 -12.913 4.053 1.00 70.31 212 HIS A O 1
ATOM 1707 N N . PHE A 1 213 ? -26.979 -12.254 6.144 1.00 80.06 213 PHE A N 1
ATOM 1708 C CA . PHE A 1 213 ? -26.061 -11.109 6.062 1.00 80.06 213 PHE A CA 1
ATOM 1709 C C . PHE A 1 213 ? -24.596 -11.541 5.889 1.00 80.06 213 PHE A C 1
ATOM 1711 O O . PHE A 1 213 ? -23.812 -10.832 5.264 1.00 80.06 213 PHE A O 1
ATOM 1718 N N . LEU A 1 214 ? -24.211 -12.715 6.406 1.00 82.12 214 LEU A N 1
ATOM 1719 C CA . LEU A 1 214 ? -22.843 -13.223 6.255 1.00 82.12 214 LEU A CA 1
ATOM 1720 C C . LEU A 1 214 ? -22.547 -13.660 4.819 1.00 82.12 214 LEU A C 1
ATOM 1722 O O . LEU A 1 214 ? -21.419 -13.508 4.360 1.00 82.12 214 LEU A O 1
ATOM 1726 N N . TRP A 1 215 ? -23.559 -14.135 4.092 1.00 88.62 215 TRP A N 1
ATOM 1727 C CA . TRP A 1 215 ? -23.427 -14.553 2.696 1.00 88.62 215 TRP A CA 1
ATOM 1728 C C . TRP A 1 215 ? -23.061 -13.408 1.751 1.00 88.62 215 TRP A C 1
ATOM 1730 O O . TRP A 1 215 ? -22.439 -13.654 0.722 1.00 88.62 215 TRP A O 1
ATOM 1740 N N . ILE A 1 216 ? -23.337 -12.155 2.129 1.00 92.25 216 ILE A N 1
ATOM 1741 C CA . ILE A 1 216 ? -22.832 -10.990 1.394 1.00 92.25 216 ILE A CA 1
ATOM 1742 C C . ILE A 1 216 ? -21.304 -11.057 1.320 1.00 92.25 216 ILE A C 1
ATOM 1744 O O . ILE A 1 216 ? -20.745 -10.938 0.237 1.00 92.25 216 ILE A O 1
ATOM 1748 N N . PHE A 1 217 ? -20.615 -11.342 2.430 1.00 92.31 217 PHE A N 1
ATOM 1749 C CA . PHE A 1 217 ? -19.152 -11.422 2.435 1.00 92.31 217 PHE A CA 1
ATOM 1750 C C . PHE A 1 217 ? -18.609 -12.583 1.596 1.00 92.31 217 PHE A C 1
ATOM 1752 O O . PHE A 1 217 ? -17.535 -12.438 1.025 1.00 92.31 217 PHE A O 1
ATOM 1759 N N . PHE A 1 218 ? -19.354 -13.684 1.445 1.00 93.69 218 PHE A N 1
ATOM 1760 C CA . PHE A 1 218 ? -18.998 -14.741 0.490 1.00 93.69 218 PHE A CA 1
ATOM 1761 C C . PHE A 1 218 ? -19.013 -14.224 -0.950 1.00 93.69 218 PHE A C 1
ATOM 1763 O O . PHE A 1 218 ? -18.045 -14.425 -1.681 1.00 93.69 218 PHE A O 1
ATOM 1770 N N . VAL A 1 219 ? -20.071 -13.504 -1.337 1.00 95.62 219 VAL A N 1
ATOM 1771 C CA . VAL A 1 219 ? -20.173 -12.891 -2.670 1.00 95.62 219 VAL A CA 1
ATOM 1772 C C . VAL A 1 219 ? -19.045 -11.879 -2.888 1.00 95.62 219 VAL A C 1
ATOM 1774 O O . VAL A 1 219 ? -18.390 -11.911 -3.926 1.00 95.62 219 VAL A O 1
ATOM 1777 N N . LEU A 1 220 ? -18.750 -11.032 -1.896 1.00 96.31 220 LEU A N 1
ATOM 1778 C CA . LEU A 1 220 ? -17.642 -10.072 -1.972 1.00 96.31 220 LEU A CA 1
ATOM 1779 C C . LEU A 1 220 ? -16.284 -10.779 -2.128 1.00 96.31 220 LEU A C 1
ATOM 1781 O O . LEU A 1 220 ? -15.486 -10.392 -2.980 1.00 96.31 220 LEU A O 1
ATOM 1785 N N . SER A 1 221 ? -16.031 -11.850 -1.368 1.00 95.62 221 SER A N 1
ATOM 1786 C CA . SER A 1 221 ? -14.829 -12.677 -1.530 1.00 95.62 221 SER A CA 1
ATOM 1787 C C . SER A 1 221 ? -14.739 -13.300 -2.922 1.00 95.62 221 SER A C 1
ATOM 1789 O O . SER A 1 221 ? -13.658 -13.305 -3.506 1.00 95.62 221 SER A O 1
ATOM 1791 N N . ALA A 1 222 ? -15.850 -13.798 -3.471 1.00 96.81 222 ALA A N 1
ATOM 1792 C CA . ALA A 1 222 ? -15.886 -14.376 -4.811 1.00 96.81 222 ALA A CA 1
ATOM 1793 C C . ALA A 1 222 ? -15.588 -13.330 -5.898 1.00 96.81 222 ALA A C 1
ATOM 1795 O O . ALA A 1 222 ? -14.830 -13.622 -6.822 1.00 96.81 222 ALA A O 1
ATOM 1796 N N . ILE A 1 223 ? -16.108 -12.104 -5.762 1.00 97.88 223 ILE A N 1
ATOM 1797 C CA . ILE A 1 223 ? -15.804 -10.979 -6.662 1.00 97.88 223 ILE A CA 1
ATOM 1798 C C . ILE A 1 223 ? -14.305 -10.656 -6.620 1.00 97.88 223 ILE A C 1
ATOM 1800 O O . ILE A 1 223 ? -13.651 -10.670 -7.661 1.00 97.88 223 ILE A O 1
ATOM 1804 N N . ILE A 1 224 ? -13.742 -10.440 -5.425 1.00 97.81 224 ILE A N 1
ATOM 1805 C CA . ILE A 1 224 ? -12.314 -10.121 -5.238 1.00 97.81 224 ILE A CA 1
ATOM 1806 C C . ILE A 1 224 ? -11.427 -11.238 -5.807 1.00 97.81 224 ILE A C 1
ATOM 1808 O O . ILE A 1 224 ? -10.461 -10.968 -6.522 1.00 97.81 224 ILE A O 1
ATOM 1812 N N . TYR A 1 225 ? -11.760 -12.501 -5.526 1.00 96.94 225 TYR A N 1
ATOM 1813 C CA . TYR A 1 225 ? -11.000 -13.652 -6.008 1.00 96.94 225 TYR A CA 1
ATOM 1814 C C . TYR A 1 225 ? -11.081 -13.811 -7.532 1.00 96.94 225 TYR A C 1
ATOM 1816 O O . TYR A 1 225 ? -10.072 -14.082 -8.179 1.00 96.94 225 TYR A O 1
ATOM 1824 N N . THR A 1 226 ? -12.254 -13.583 -8.124 1.00 95.69 226 THR A N 1
ATOM 1825 C CA . THR A 1 226 ? -12.431 -13.600 -9.584 1.00 95.69 226 THR A CA 1
ATOM 1826 C C . THR A 1 226 ? -11.578 -12.519 -10.240 1.00 95.69 226 THR A C 1
ATOM 1828 O O . THR A 1 226 ? -10.829 -12.809 -11.171 1.00 95.69 226 THR A O 1
ATOM 1831 N N . THR A 1 227 ? -11.609 -11.286 -9.725 1.00 95.56 227 THR A N 1
ATOM 1832 C CA . THR A 1 227 ? -10.779 -10.208 -10.272 1.00 95.56 227 THR A CA 1
ATOM 1833 C C . THR A 1 227 ? -9.290 -10.480 -10.094 1.00 95.56 227 THR A C 1
ATOM 1835 O O . THR A 1 227 ? -8.508 -10.167 -10.989 1.00 95.56 227 THR A O 1
ATOM 1838 N N . PHE A 1 228 ? -8.882 -11.120 -8.995 1.00 95.56 228 PHE A N 1
ATOM 1839 C CA . PHE A 1 228 ? -7.496 -11.541 -8.795 1.00 95.56 228 PHE A CA 1
ATOM 1840 C C . PHE A 1 228 ? -6.998 -12.426 -9.950 1.00 95.56 228 PHE A C 1
ATOM 1842 O O . PHE A 1 228 ? -5.932 -12.145 -10.505 1.00 95.56 228 PHE A O 1
ATOM 1849 N N . TRP A 1 229 ? -7.787 -13.413 -10.390 1.00 93.25 229 TRP A N 1
ATOM 1850 C CA . TRP A 1 229 ? -7.454 -14.224 -11.569 1.00 93.25 229 TRP A CA 1
ATOM 1851 C C . TRP A 1 229 ? -7.324 -13.384 -12.847 1.00 93.25 229 TRP A C 1
ATOM 1853 O O . TRP A 1 229 ? -6.381 -13.582 -13.613 1.00 93.25 229 TRP A O 1
ATOM 1863 N N . LEU A 1 230 ? -8.202 -12.393 -13.039 1.00 92.06 230 LEU A N 1
ATOM 1864 C CA . LEU A 1 230 ? -8.178 -11.487 -14.197 1.00 92.06 230 LEU A CA 1
ATOM 1865 C C . LEU A 1 230 ? -6.946 -10.568 -14.251 1.00 92.06 230 LEU A C 1
ATOM 1867 O O . LEU A 1 230 ? -6.595 -10.060 -15.318 1.00 92.06 230 LEU A O 1
ATOM 1871 N N . THR A 1 231 ? -6.248 -10.356 -13.133 1.00 91.75 231 THR A N 1
ATOM 1872 C CA . THR A 1 231 ? -4.969 -9.621 -13.151 1.00 91.75 231 THR A CA 1
ATOM 1873 C C . THR A 1 231 ? -3.836 -10.424 -13.806 1.00 91.75 231 THR A C 1
ATOM 1875 O O . THR A 1 231 ? -2.846 -9.839 -14.266 1.00 91.75 231 THR A O 1
ATOM 1878 N N . ASN A 1 232 ? -3.963 -11.761 -13.834 1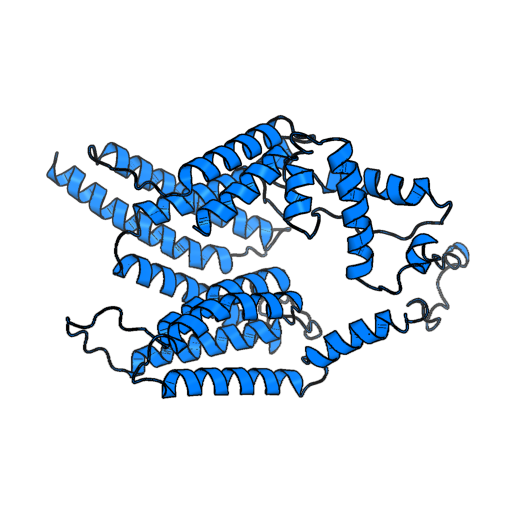.00 87.31 232 ASN A N 1
ATOM 1879 C CA . ASN A 1 232 ? -2.983 -12.725 -14.346 1.00 87.31 232 ASN A CA 1
ATOM 1880 C C . ASN A 1 232 ? -1.547 -12.442 -13.841 1.00 87.31 232 ASN A C 1
ATOM 1882 O O . ASN A 1 232 ? -0.568 -12.462 -14.594 1.00 87.31 232 ASN A O 1
ATOM 1886 N N . THR A 1 233 ? -1.409 -12.101 -12.552 1.00 87.31 233 THR A N 1
ATOM 1887 C CA . THR A 1 233 ? -0.112 -11.794 -11.927 1.00 87.31 233 THR A CA 1
ATOM 1888 C C . THR A 1 233 ? 0.444 -13.010 -11.187 1.00 87.31 233 THR A C 1
ATOM 1890 O O . THR A 1 233 ? 0.103 -13.290 -10.042 1.00 87.31 233 THR A O 1
ATOM 1893 N N . ARG A 1 234 ? 1.374 -13.708 -11.842 1.00 83.94 234 ARG A N 1
ATOM 1894 C CA . ARG A 1 234 ? 1.968 -14.988 -11.410 1.00 83.94 234 ARG A CA 1
ATOM 1895 C C . ARG A 1 234 ? 2.520 -14.988 -9.980 1.00 83.94 234 ARG A C 1
ATOM 1897 O O . ARG A 1 234 ? 2.159 -15.850 -9.186 1.00 83.94 234 ARG A O 1
ATOM 1904 N N . ALA A 1 235 ? 3.356 -14.008 -9.631 1.00 84.00 235 ALA A N 1
ATOM 1905 C CA . ALA A 1 235 ? 3.979 -13.929 -8.304 1.00 84.00 235 ALA A CA 1
ATOM 1906 C C . ALA A 1 235 ? 2.947 -13.812 -7.166 1.00 84.00 235 ALA A C 1
ATOM 1908 O O . ALA A 1 235 ? 3.161 -14.317 -6.065 1.00 84.00 235 ALA A O 1
ATOM 1909 N N . CYS A 1 236 ? 1.793 -13.203 -7.442 1.00 90.31 236 CYS A N 1
ATOM 1910 C CA . CYS A 1 236 ? 0.752 -13.003 -6.446 1.00 90.31 236 CYS A CA 1
ATOM 1911 C C . CYS A 1 236 ? -0.036 -14.286 -6.131 1.00 90.31 236 CYS A C 1
ATOM 1913 O O . CYS A 1 236 ? -0.658 -14.347 -5.077 1.00 90.31 236 CYS A O 1
ATOM 1915 N N . PHE A 1 237 ? 0.035 -15.340 -6.956 1.00 90.19 237 PHE A N 1
ATOM 1916 C CA . PHE A 1 237 ? -0.515 -16.658 -6.595 1.00 90.19 237 PHE A CA 1
ATOM 1917 C C . PHE A 1 237 ? 0.238 -17.286 -5.424 1.00 90.19 237 PHE A C 1
ATOM 1919 O O . PHE A 1 237 ? -0.382 -17.811 -4.503 1.00 90.19 237 PHE A O 1
ATOM 1926 N N . VAL A 1 238 ? 1.569 -17.172 -5.419 1.00 89.50 238 VAL A N 1
ATOM 1927 C CA . VAL A 1 238 ? 2.399 -17.636 -4.298 1.00 89.50 238 VAL A CA 1
ATOM 1928 C C . VAL A 1 238 ? 2.095 -16.810 -3.047 1.00 89.50 238 VAL A C 1
ATOM 1930 O O . VAL A 1 238 ? 1.888 -17.370 -1.972 1.00 89.50 238 VAL A O 1
ATOM 1933 N N . ALA A 1 239 ? 1.979 -15.487 -3.198 1.00 91.00 239 ALA A N 1
ATOM 1934 C CA . ALA A 1 239 ? 1.593 -14.604 -2.099 1.00 91.00 239 ALA A CA 1
ATOM 1935 C C . ALA A 1 239 ? 0.202 -14.945 -1.538 1.00 91.00 239 ALA A C 1
ATOM 1937 O O . ALA A 1 239 ? 0.012 -14.916 -0.325 1.00 91.00 239 ALA A O 1
ATOM 1938 N N . LEU A 1 240 ? -0.756 -15.321 -2.393 1.00 91.50 240 LEU A N 1
ATOM 1939 C CA . LEU A 1 240 ? -2.093 -15.720 -1.963 1.00 91.50 240 LEU A CA 1
ATOM 1940 C C . LEU A 1 240 ? -2.076 -17.002 -1.124 1.00 91.50 240 LEU A C 1
ATOM 1942 O O . LEU A 1 240 ? -2.744 -17.058 -0.093 1.00 91.50 240 LEU A O 1
ATOM 1946 N N . LEU A 1 241 ? -1.301 -18.011 -1.537 1.00 89.62 241 LEU A N 1
ATOM 1947 C CA . LEU A 1 241 ? -1.116 -19.233 -0.749 1.00 89.62 241 LEU A CA 1
ATOM 1948 C C . LEU A 1 241 ? -0.518 -18.910 0.625 1.00 89.62 241 LEU A C 1
ATOM 1950 O O . LEU A 1 241 ? -1.032 -19.373 1.643 1.00 89.62 241 LEU A O 1
ATOM 1954 N N . GLY A 1 242 ? 0.507 -18.052 0.653 1.00 88.19 242 GLY A N 1
ATOM 1955 C CA . GLY A 1 242 ? 1.101 -17.551 1.889 1.00 88.19 242 GLY A CA 1
ATOM 1956 C C . GLY A 1 242 ? 0.083 -16.838 2.782 1.00 88.19 242 GLY A C 1
ATOM 1957 O O . GLY A 1 242 ? -0.034 -17.185 3.952 1.00 88.19 242 GLY A O 1
ATOM 1958 N N . GLY A 1 243 ? -0.701 -15.906 2.231 1.00 85.88 243 GLY A N 1
ATOM 1959 C CA . GLY A 1 243 ? -1.664 -15.083 2.973 1.00 85.88 243 GLY A CA 1
ATOM 1960 C C . GLY A 1 243 ? -2.911 -15.826 3.465 1.00 85.88 243 GLY A C 1
ATOM 1961 O O . GLY A 1 243 ? -3.442 -15.495 4.525 1.00 85.88 243 GLY A O 1
ATOM 1962 N N . LEU A 1 244 ? -3.379 -16.849 2.743 1.00 85.75 244 LEU A N 1
ATOM 1963 C CA . LEU A 1 244 ? -4.495 -17.688 3.192 1.00 85.75 244 LEU A CA 1
ATOM 1964 C C . LEU A 1 244 ? -4.059 -18.742 4.216 1.00 85.75 244 LEU A C 1
ATOM 1966 O O . LEU A 1 244 ? -4.879 -19.149 5.038 1.00 85.75 244 LEU A O 1
ATOM 1970 N N . SER A 1 245 ? -2.791 -19.166 4.215 1.00 84.50 245 SER A N 1
ATOM 1971 C CA . SER A 1 245 ? -2.314 -20.249 5.085 1.00 84.50 245 SER A CA 1
ATOM 1972 C C . SER A 1 245 ? -2.604 -20.052 6.586 1.00 84.50 245 SER A C 1
ATOM 1974 O O . SER A 1 245 ? -3.134 -20.992 7.187 1.00 84.50 245 SER A O 1
ATOM 1976 N N . PRO A 1 246 ? -2.409 -18.870 7.218 1.00 81.31 246 PRO A N 1
ATOM 1977 C CA . PRO A 1 246 ? -2.682 -18.705 8.644 1.00 81.31 246 PRO A CA 1
ATOM 1978 C C . PRO A 1 246 ? -4.183 -18.781 8.926 1.00 81.31 246 PRO A C 1
ATOM 1980 O O . PRO A 1 246 ? -4.604 -19.357 9.927 1.00 81.31 246 PRO A O 1
ATOM 1983 N N . LEU A 1 247 ? -5.003 -18.249 8.014 1.00 79.06 247 LEU A N 1
ATOM 1984 C CA . LEU A 1 247 ? -6.457 -18.303 8.110 1.00 79.06 247 LEU A CA 1
ATOM 1985 C C . LEU A 1 247 ? -6.949 -19.753 8.043 1.00 79.06 247 LEU A C 1
ATOM 1987 O O . LEU A 1 247 ? -7.746 -20.164 8.885 1.00 79.06 247 LEU A O 1
ATOM 1991 N N . LEU A 1 248 ? -6.428 -20.542 7.098 1.00 76.94 248 LEU A N 1
ATOM 1992 C CA . LEU A 1 248 ? -6.736 -21.966 6.971 1.00 76.94 248 LEU A CA 1
ATOM 1993 C C . LEU A 1 248 ? -6.330 -22.735 8.234 1.00 76.94 248 LEU A C 1
ATOM 1995 O O . LEU A 1 248 ? -7.152 -23.462 8.785 1.00 76.94 248 LEU A O 1
ATOM 1999 N N . ILE A 1 249 ? -5.114 -22.526 8.750 1.00 80.44 249 ILE A N 1
ATOM 2000 C CA . ILE A 1 249 ? -4.634 -23.173 9.984 1.00 80.44 249 ILE A CA 1
ATOM 2001 C C . ILE A 1 249 ? -5.543 -22.834 11.176 1.00 80.44 249 ILE A C 1
ATOM 2003 O O . ILE A 1 249 ? -5.916 -23.725 11.943 1.00 80.44 249 ILE A O 1
ATOM 2007 N N . LEU A 1 250 ? -5.946 -21.567 11.323 1.00 76.75 250 LEU A N 1
ATOM 2008 C CA . LEU A 1 250 ? -6.862 -21.134 12.382 1.00 76.75 250 LEU A CA 1
ATOM 2009 C C . LEU A 1 250 ? -8.236 -21.807 12.276 1.00 76.75 250 LEU A C 1
ATOM 2011 O O . LEU A 1 250 ? -8.811 -22.166 13.307 1.00 76.75 250 LEU A O 1
ATOM 2015 N N . ILE A 1 251 ? -8.749 -21.992 11.057 1.00 73.75 251 ILE A N 1
ATOM 2016 C CA . ILE A 1 251 ? -10.015 -22.690 10.795 1.00 73.75 251 ILE A CA 1
ATOM 2017 C C . ILE A 1 251 ? -9.888 -24.183 11.108 1.00 73.75 251 ILE A C 1
ATOM 2019 O O . ILE A 1 251 ? -10.759 -24.730 11.774 1.00 73.75 251 ILE A O 1
ATOM 2023 N N . PHE A 1 252 ? -8.807 -24.840 10.678 1.00 73.50 252 PHE A N 1
ATOM 2024 C CA . PHE A 1 252 ? -8.589 -26.270 10.921 1.00 73.50 252 PHE A CA 1
ATOM 2025 C C . PHE A 1 252 ? -8.401 -26.592 12.408 1.00 73.50 252 PHE A C 1
ATOM 2027 O O . PHE A 1 252 ? -8.969 -27.566 12.901 1.00 73.50 252 PHE A O 1
ATOM 2034 N N . LYS A 1 253 ? -7.635 -25.771 13.141 1.00 74.00 253 LYS A N 1
ATOM 2035 C CA . LYS A 1 253 ? -7.355 -25.986 14.572 1.00 74.00 253 LYS A CA 1
ATOM 2036 C C . LYS A 1 253 ? -8.601 -25.816 15.441 1.00 74.00 253 LYS A C 1
ATOM 2038 O O . LYS A 1 253 ? -8.745 -26.478 16.466 1.00 74.00 253 LYS A O 1
ATOM 2043 N N . LYS A 1 254 ? -9.510 -24.925 15.050 1.00 68.25 254 LYS A N 1
ATOM 2044 C CA . LYS A 1 254 ? -10.784 -24.730 15.738 1.00 68.25 254 LYS A CA 1
ATOM 2045 C C . LYS A 1 254 ? -11.817 -25.673 15.117 1.00 68.25 254 LYS A C 1
ATOM 2047 O O . LYS A 1 254 ? -12.406 -25.354 14.092 1.00 68.25 254 LYS A O 1
ATOM 2052 N N . GLN A 1 255 ? -12.048 -26.833 15.744 1.00 57.22 255 GLN A N 1
ATOM 2053 C CA . GLN A 1 255 ? -13.126 -27.775 15.395 1.00 57.22 255 GLN A CA 1
ATOM 2054 C C . GLN A 1 255 ? -14.504 -27.093 15.515 1.00 57.22 255 GLN A C 1
ATOM 2056 O O . GLN A 1 255 ? -15.184 -27.195 16.529 1.00 57.22 255 GLN A O 1
ATOM 2061 N N . THR A 1 256 ? -14.900 -26.342 14.490 1.00 59.34 256 THR A N 1
ATOM 2062 C CA . THR A 1 256 ? -16.153 -25.579 14.470 1.00 59.34 256 THR A CA 1
ATOM 2063 C C . THR A 1 256 ? -17.279 -26.366 13.806 1.00 59.34 256 THR A C 1
ATOM 2065 O O . THR A 1 256 ? -17.057 -27.162 12.894 1.00 59.34 256 THR A O 1
ATOM 2068 N N . THR A 1 257 ? -18.506 -26.102 14.252 1.00 54.06 257 THR A N 1
ATOM 2069 C CA . THR A 1 257 ? -19.785 -26.653 13.769 1.00 54.06 257 THR A CA 1
ATOM 2070 C C . THR A 1 257 ? -20.190 -26.178 12.362 1.00 54.06 257 THR A C 1
ATOM 2072 O O . THR A 1 257 ? -21.126 -26.714 11.783 1.00 54.06 257 THR A O 1
ATOM 2075 N N . GLU A 1 258 ? -19.472 -25.225 11.756 1.00 69.31 258 GLU A N 1
ATOM 2076 C CA . GLU A 1 258 ? -19.843 -24.566 10.486 1.00 69.31 258 GLU A CA 1
ATOM 2077 C C . GLU A 1 258 ? -18.947 -24.983 9.300 1.00 69.31 258 GLU A C 1
ATOM 2079 O O . GLU A 1 258 ? -18.681 -24.194 8.389 1.00 69.31 258 GLU A O 1
ATOM 2084 N N . ARG A 1 259 ? -18.464 -26.236 9.286 1.00 76.56 259 ARG A N 1
ATOM 2085 C CA . ARG A 1 259 ? -17.562 -26.756 8.233 1.00 76.56 259 ARG A CA 1
ATOM 2086 C C . ARG A 1 259 ? -18.123 -26.605 6.815 1.00 76.56 259 ARG A C 1
ATOM 2088 O O . ARG A 1 259 ? -17.347 -26.439 5.878 1.00 76.56 259 ARG A O 1
ATOM 2095 N N . TYR A 1 260 ? -19.446 -26.614 6.642 1.00 83.19 260 TYR A N 1
ATOM 2096 C CA . TYR A 1 260 ? -20.070 -26.473 5.323 1.00 83.19 260 TYR A CA 1
ATOM 2097 C C . TYR A 1 260 ? -19.771 -25.112 4.669 1.00 83.19 260 TYR A C 1
ATOM 2099 O O . TYR A 1 260 ? -19.513 -25.080 3.472 1.00 83.19 260 TYR A O 1
ATOM 2107 N N . LYS A 1 261 ? -19.716 -23.997 5.422 1.00 85.06 261 LYS A N 1
ATOM 2108 C CA . LYS A 1 261 ? -19.361 -22.671 4.868 1.00 85.06 261 LYS A CA 1
ATOM 2109 C C . LYS A 1 261 ? -17.949 -22.670 4.299 1.00 85.06 261 LYS A C 1
ATOM 2111 O O . LYS A 1 261 ? -17.706 -22.139 3.218 1.00 85.06 261 LYS A O 1
ATOM 2116 N N . PHE A 1 262 ? -17.030 -23.291 5.032 1.00 84.88 262 PHE A N 1
ATOM 2117 C CA . PHE A 1 262 ? -15.653 -23.461 4.596 1.00 84.88 262 PHE A CA 1
ATOM 2118 C C . PHE A 1 262 ? -15.567 -24.331 3.336 1.00 84.88 262 PHE A C 1
ATOM 2120 O O . PHE A 1 262 ? -14.923 -23.932 2.370 1.00 84.88 262 PHE A O 1
ATOM 2127 N N . LEU A 1 263 ? -16.267 -25.470 3.308 1.00 86.88 263 LEU A N 1
ATOM 2128 C CA . LEU A 1 263 ? -16.322 -26.339 2.130 1.00 86.88 263 LEU A CA 1
ATOM 2129 C C . LEU A 1 263 ? -16.892 -25.608 0.910 1.00 86.88 263 LEU A C 1
ATOM 2131 O O . LEU A 1 263 ? -16.292 -25.668 -0.156 1.00 86.88 263 LEU A O 1
ATOM 2135 N N . ILE A 1 264 ? -17.989 -24.861 1.066 1.00 90.31 264 ILE A N 1
ATOM 2136 C CA . ILE A 1 264 ? -18.596 -24.069 -0.014 1.00 90.31 264 ILE A CA 1
ATOM 2137 C C . ILE A 1 264 ? -17.608 -23.033 -0.554 1.00 90.31 264 ILE A C 1
ATOM 2139 O O . ILE A 1 264 ? -17.477 -22.895 -1.770 1.00 90.31 264 ILE A O 1
ATOM 2143 N N . LEU A 1 265 ? -16.874 -22.340 0.321 1.00 90.31 265 LEU A N 1
ATOM 2144 C CA . LEU A 1 265 ? -15.840 -21.390 -0.089 1.00 90.31 265 LEU A CA 1
ATOM 2145 C C . LEU A 1 265 ? -14.727 -22.067 -0.893 1.00 90.31 265 LEU A C 1
ATOM 2147 O O . LEU A 1 265 ? -14.395 -21.603 -1.982 1.00 90.31 265 LEU A O 1
ATOM 2151 N N . VAL A 1 266 ? -14.170 -23.163 -0.372 1.00 89.44 266 VAL A N 1
ATOM 2152 C CA . VAL A 1 266 ? -13.076 -23.900 -1.020 1.00 89.44 266 VAL A CA 1
ATOM 2153 C C . VAL A 1 266 ? -13.526 -24.447 -2.370 1.00 89.44 266 VAL A C 1
ATOM 2155 O O . VAL A 1 266 ? -12.837 -24.233 -3.363 1.00 89.44 266 VAL A O 1
ATOM 2158 N N . ILE A 1 267 ? -14.700 -25.082 -2.432 1.00 91.94 267 ILE A N 1
ATOM 2159 C CA . ILE A 1 267 ? -15.276 -25.597 -3.678 1.00 91.94 267 ILE A CA 1
ATOM 2160 C C . ILE A 1 267 ? -15.460 -24.454 -4.678 1.00 91.94 267 ILE A C 1
ATOM 2162 O O . ILE A 1 267 ? -15.032 -24.575 -5.821 1.00 91.94 267 ILE A O 1
ATOM 2166 N N . SER A 1 268 ? -16.014 -23.316 -4.253 1.00 93.62 268 SER A N 1
ATOM 2167 C CA . SER A 1 268 ? -16.215 -22.157 -5.132 1.00 93.62 268 SER A CA 1
ATOM 2168 C C . SER A 1 268 ? -14.894 -21.606 -5.673 1.00 93.62 268 SER A C 1
ATOM 2170 O O . SER A 1 268 ? -14.784 -21.329 -6.864 1.00 93.62 268 SER A O 1
ATOM 2172 N N . PHE A 1 269 ? -13.865 -21.487 -4.830 1.00 93.69 269 PHE A N 1
ATOM 2173 C CA . PHE A 1 269 ? -12.547 -21.006 -5.255 1.00 93.69 269 PHE A CA 1
ATOM 2174 C C . PHE A 1 269 ? -11.869 -21.990 -6.213 1.00 93.69 269 PHE A C 1
ATOM 2176 O O . PHE A 1 269 ? -11.287 -21.575 -7.213 1.00 93.69 269 PHE A O 1
ATOM 2183 N N . VAL A 1 270 ? -11.992 -23.294 -5.961 1.00 92.62 270 VAL A N 1
ATOM 2184 C CA . VAL A 1 270 ? -11.481 -24.335 -6.861 1.00 92.62 270 VAL A CA 1
ATOM 2185 C C . VAL A 1 270 ? -12.204 -24.286 -8.206 1.00 92.62 270 VAL A C 1
ATOM 2187 O O . VAL A 1 270 ? -11.541 -24.289 -9.236 1.00 92.62 270 VAL A O 1
ATOM 2190 N N . LEU A 1 271 ? -13.534 -24.165 -8.223 1.00 94.50 271 LEU A N 1
ATOM 2191 C CA . LEU A 1 271 ? -14.314 -24.053 -9.459 1.00 94.50 271 LEU A CA 1
ATOM 2192 C C . LEU A 1 271 ? -13.934 -22.808 -10.271 1.00 94.50 271 LEU A C 1
ATOM 2194 O O . LEU A 1 271 ? -13.729 -22.914 -11.479 1.00 94.50 271 LEU A O 1
ATOM 2198 N N . ILE A 1 272 ? -13.765 -21.653 -9.617 1.00 93.12 272 ILE A N 1
ATOM 2199 C CA . ILE A 1 272 ? -13.274 -20.425 -10.265 1.00 93.12 272 ILE A CA 1
ATOM 2200 C C . ILE A 1 272 ? -11.862 -20.647 -10.831 1.00 93.12 272 ILE A C 1
ATOM 2202 O O . ILE A 1 272 ? -11.586 -20.293 -11.977 1.00 93.12 272 ILE A O 1
ATOM 2206 N N . GLY A 1 273 ? -10.968 -21.277 -10.064 1.00 90.12 273 GLY A N 1
ATOM 2207 C CA . GLY A 1 273 ? -9.613 -21.582 -10.520 1.00 90.12 273 GLY A CA 1
ATOM 2208 C C . GLY A 1 273 ? -9.575 -22.547 -11.707 1.00 90.12 273 GLY A C 1
ATOM 2209 O O . GLY A 1 273 ? -8.805 -22.332 -12.645 1.00 90.12 273 GLY A O 1
ATOM 2210 N N . ILE A 1 274 ? -10.430 -23.573 -11.714 1.00 90.38 274 ILE A N 1
ATOM 2211 C CA . ILE A 1 274 ? -10.599 -24.487 -12.851 1.00 90.38 274 ILE A CA 1
ATOM 2212 C C . ILE A 1 274 ? -11.104 -23.704 -14.063 1.00 90.38 274 ILE A C 1
ATOM 2214 O O . ILE A 1 274 ? -10.481 -23.777 -15.120 1.00 90.38 274 ILE A O 1
ATOM 2218 N N . PHE A 1 275 ? -12.163 -22.903 -13.907 1.00 90.50 275 PHE A N 1
ATOM 2219 C CA . PHE A 1 275 ? -12.735 -22.085 -14.980 1.00 90.50 275 PHE A CA 1
ATOM 2220 C C . PHE A 1 275 ? -11.669 -21.240 -15.696 1.00 90.50 275 PHE A C 1
ATOM 2222 O O . PHE A 1 275 ? -11.566 -21.286 -16.924 1.00 90.50 275 PHE A O 1
ATOM 2229 N N . PHE A 1 276 ? -10.812 -20.544 -14.941 1.00 87.94 276 PHE A N 1
ATOM 2230 C CA . PHE A 1 276 ? -9.734 -19.741 -15.521 1.00 87.94 276 PHE A CA 1
ATOM 2231 C C . PHE A 1 276 ? -8.594 -20.570 -16.129 1.00 87.94 276 PHE A C 1
ATOM 2233 O O . PHE A 1 276 ? -7.920 -20.088 -17.038 1.00 87.94 276 PHE A O 1
ATOM 2240 N N . ASN A 1 277 ? -8.381 -21.817 -15.703 1.00 86.75 277 ASN A N 1
ATOM 2241 C CA . ASN A 1 277 ? -7.350 -22.684 -16.281 1.00 86.75 277 ASN A CA 1
ATOM 2242 C C . ASN A 1 277 ? -7.799 -23.473 -17.519 1.00 86.75 277 ASN A C 1
ATOM 2244 O O . ASN A 1 277 ? -6.933 -23.910 -18.280 1.00 86.75 277 ASN A O 1
ATOM 2248 N N . VAL A 1 278 ? -9.106 -23.622 -17.763 1.00 85.44 278 VAL A N 1
ATOM 2249 C CA . VAL A 1 278 ? -9.630 -24.289 -18.971 1.00 85.44 278 VAL A CA 1
ATOM 2250 C C . VAL A 1 278 ? -9.279 -23.493 -20.234 1.00 85.44 278 VAL A C 1
ATOM 2252 O O . VAL A 1 278 ? -8.818 -24.062 -21.227 1.00 85.44 278 VAL A O 1
ATOM 2255 N N . ARG A 1 279 ? -9.438 -22.164 -20.207 1.00 77.12 279 ARG A N 1
ATOM 2256 C CA . ARG A 1 279 ? -9.127 -21.298 -21.355 1.00 77.12 279 ARG A CA 1
ATOM 2257 C C . ARG A 1 279 ? -7.627 -21.024 -21.444 1.00 77.12 279 ARG A C 1
ATOM 2259 O O . ARG A 1 279 ? -6.992 -20.660 -20.460 1.00 77.12 279 ARG A O 1
ATOM 2266 N N . HIS A 1 280 ? -7.049 -21.161 -22.640 1.00 67.56 280 HIS A N 1
ATOM 2267 C CA . HIS A 1 280 ? -5.605 -20.978 -22.841 1.00 67.56 280 HIS A CA 1
ATOM 2268 C C . HIS A 1 280 ? -5.132 -19.555 -22.501 1.00 67.56 280 HIS A C 1
ATOM 2270 O O . HIS A 1 280 ? -4.029 -19.383 -21.995 1.00 67.56 280 HIS A O 1
ATOM 2276 N N . GLU A 1 281 ? -5.957 -18.541 -22.755 1.00 68.00 281 GLU A N 1
ATOM 2277 C CA . GLU A 1 281 ? -5.594 -17.128 -22.569 1.00 68.00 281 GLU A CA 1
ATOM 2278 C C . GLU A 1 281 ? -5.539 -16.688 -21.102 1.00 68.00 281 GLU A C 1
ATOM 2280 O O . GLU A 1 281 ? -4.833 -15.740 -20.766 1.00 68.00 281 GLU A O 1
ATOM 2285 N N . THR A 1 282 ? -6.264 -17.387 -20.230 1.00 72.19 282 THR A N 1
ATOM 2286 C CA . THR A 1 282 ? -6.336 -17.107 -18.791 1.00 72.19 282 THR A CA 1
ATOM 2287 C C . THR A 1 282 ? -5.617 -18.166 -17.952 1.00 72.19 282 THR A C 1
ATOM 2289 O O . THR A 1 282 ? -5.535 -18.037 -16.731 1.00 72.19 282 THR A O 1
ATOM 2292 N N . SER A 1 283 ? -5.080 -19.215 -18.588 1.00 77.88 283 SER A N 1
ATOM 2293 C CA . SER A 1 283 ? -4.464 -20.344 -17.895 1.00 77.88 283 SER A CA 1
ATOM 2294 C C . SER A 1 283 ? -3.096 -19.984 -17.335 1.00 77.88 283 SER A C 1
ATOM 2296 O O . SER A 1 283 ? -2.095 -19.864 -18.045 1.00 77.88 283 SER A O 1
ATOM 2298 N N . VAL A 1 284 ? -3.045 -19.896 -16.012 1.00 74.38 284 VAL A N 1
ATOM 2299 C CA . VAL A 1 284 ? -1.818 -19.647 -15.257 1.00 74.38 284 VAL A CA 1
ATOM 2300 C C . VAL A 1 284 ? -0.850 -20.817 -15.408 1.00 74.38 284 VAL A C 1
ATOM 2302 O O . VAL A 1 284 ? 0.336 -20.591 -15.634 1.00 74.38 284 VAL A O 1
ATOM 2305 N N . ILE A 1 285 ? -1.346 -22.059 -15.371 1.00 77.75 285 ILE A N 1
ATOM 2306 C CA . ILE A 1 285 ? -0.510 -23.264 -15.504 1.00 77.75 285 ILE A CA 1
ATOM 2307 C C . ILE A 1 285 ? 0.195 -23.286 -16.861 1.00 77.75 285 ILE A C 1
ATOM 2309 O O . ILE A 1 285 ? 1.403 -23.501 -16.916 1.00 77.75 285 ILE A O 1
ATOM 2313 N N . LYS A 1 286 ? -0.526 -23.002 -17.954 1.00 76.31 286 LYS A N 1
ATOM 2314 C CA . LYS A 1 286 ? 0.073 -22.958 -19.297 1.00 76.31 286 LYS A CA 1
ATOM 2315 C C . LYS A 1 286 ? 1.090 -21.831 -19.425 1.00 76.31 286 LYS A C 1
ATOM 2317 O O . LYS A 1 286 ? 2.132 -22.027 -20.038 1.00 76.31 286 LYS A O 1
ATOM 2322 N N . HIS A 1 287 ? 0.834 -20.679 -18.812 1.00 71.75 287 HIS A N 1
ATOM 2323 C CA . HIS A 1 287 ? 1.792 -19.578 -18.786 1.00 71.75 287 HIS A CA 1
ATOM 2324 C C . HIS A 1 287 ? 3.065 -19.897 -17.988 1.00 71.75 287 HIS A C 1
ATOM 2326 O O . HIS A 1 287 ? 4.153 -19.570 -18.449 1.00 71.75 287 HIS A O 1
ATOM 2332 N N . PHE A 1 288 ? 2.950 -20.556 -16.833 1.00 72.19 288 PHE A N 1
ATOM 2333 C CA . PHE A 1 288 ? 4.111 -21.032 -16.072 1.00 72.19 288 PHE A CA 1
ATOM 2334 C C . PHE A 1 288 ? 4.878 -22.129 -16.821 1.00 72.19 288 PHE A C 1
ATOM 2336 O O . PHE A 1 288 ? 6.106 -22.103 -16.861 1.00 72.19 288 PHE A O 1
ATOM 2343 N N . ALA A 1 289 ? 4.170 -23.071 -17.447 1.00 74.19 289 ALA A N 1
ATOM 2344 C CA . ALA A 1 289 ? 4.783 -24.121 -18.254 1.00 74.19 289 ALA A CA 1
ATOM 2345 C C . ALA A 1 289 ? 5.506 -23.546 -19.480 1.00 74.19 289 ALA A C 1
ATOM 2347 O O . ALA A 1 289 ? 6.613 -23.978 -19.790 1.00 74.19 289 ALA A O 1
ATOM 2348 N N . ALA A 1 290 ? 4.923 -22.541 -20.139 1.00 69.62 290 ALA A N 1
ATOM 2349 C CA . ALA A 1 290 ? 5.552 -21.842 -21.253 1.00 69.62 290 ALA A CA 1
ATOM 2350 C C . ALA A 1 290 ? 6.852 -21.147 -20.824 1.00 69.62 290 ALA A C 1
ATOM 2352 O O . ALA A 1 290 ? 7.853 -21.283 -21.520 1.00 69.62 290 ALA A O 1
ATOM 2353 N N . ASP A 1 291 ? 6.884 -20.477 -19.666 1.00 65.56 291 ASP A N 1
ATOM 2354 C CA . ASP A 1 291 ? 8.123 -19.885 -19.145 1.00 65.56 291 ASP A CA 1
ATOM 2355 C C . ASP A 1 291 ? 9.214 -20.955 -18.948 1.00 65.56 291 ASP A C 1
ATOM 2357 O O . ASP A 1 291 ? 10.332 -20.790 -19.436 1.00 65.56 291 ASP A O 1
ATOM 2361 N N . LEU A 1 292 ? 8.879 -22.079 -18.302 1.00 65.19 292 LEU A N 1
ATOM 2362 C CA . LEU A 1 292 ? 9.805 -23.199 -18.079 1.00 65.19 292 LEU A CA 1
ATOM 2363 C C . LEU A 1 292 ? 10.300 -23.828 -19.393 1.00 65.19 292 LEU A C 1
ATOM 2365 O O . LEU A 1 292 ? 11.463 -24.216 -19.519 1.00 65.19 292 LEU A O 1
ATOM 2369 N N . GLN A 1 293 ? 9.436 -23.904 -20.404 1.00 63.47 293 GLN A N 1
ATOM 2370 C CA . GLN A 1 293 ? 9.818 -24.378 -21.732 1.00 63.47 293 GLN A CA 1
ATOM 2371 C C . GLN A 1 293 ? 10.732 -23.377 -22.445 1.00 63.47 293 GLN A C 1
ATOM 2373 O O . GLN A 1 293 ? 11.729 -23.795 -23.027 1.00 63.47 293 GLN A O 1
ATOM 2378 N N . THR A 1 294 ? 10.471 -22.069 -22.343 1.00 59.34 294 THR A N 1
ATOM 2379 C CA . THR A 1 294 ? 11.360 -21.034 -22.903 1.00 59.34 294 THR A CA 1
ATOM 2380 C C . THR A 1 294 ? 12.716 -20.966 -22.210 1.00 59.34 294 THR A C 1
ATOM 2382 O O . THR A 1 294 ? 13.687 -20.547 -22.835 1.00 59.34 294 THR A O 1
ATOM 2385 N N . THR A 1 295 ? 12.815 -21.385 -20.943 1.00 54.84 295 THR A N 1
ATOM 2386 C CA . THR A 1 295 ? 14.113 -21.534 -20.275 1.00 54.84 295 THR A CA 1
ATOM 2387 C C . THR A 1 295 ? 14.874 -22.774 -20.732 1.00 54.84 295 THR A C 1
ATOM 2389 O O . THR A 1 295 ? 16.095 -22.763 -20.723 1.00 54.84 295 THR A O 1
ATOM 2392 N N . ASN A 1 296 ? 14.191 -23.835 -21.164 1.00 53.44 296 ASN A N 1
ATOM 2393 C CA . ASN A 1 296 ? 14.864 -25.045 -21.651 1.00 53.44 296 ASN A CA 1
ATOM 2394 C C . ASN A 1 296 ? 15.230 -24.941 -23.138 1.00 53.44 296 ASN A C 1
ATOM 2396 O O . ASN A 1 296 ? 16.284 -25.416 -23.541 1.00 53.44 296 ASN A O 1
ATOM 2400 N N . ASN A 1 297 ? 14.388 -24.268 -23.925 1.00 49.66 297 ASN A N 1
ATOM 2401 C CA . ASN A 1 297 ? 14.574 -23.998 -25.345 1.00 49.66 297 ASN A CA 1
ATOM 2402 C C . ASN A 1 297 ? 14.324 -22.503 -25.598 1.00 49.66 297 ASN A C 1
ATOM 2404 O O . ASN A 1 297 ? 13.191 -22.113 -25.905 1.00 49.66 297 ASN A O 1
ATOM 2408 N N . PRO A 1 298 ? 15.340 -21.634 -25.440 1.00 51.09 298 PRO A N 1
ATOM 2409 C CA . PRO A 1 298 ? 15.174 -20.221 -25.734 1.00 51.09 298 PRO A CA 1
ATOM 2410 C C . PRO A 1 298 ? 14.793 -20.065 -27.212 1.00 51.09 298 PRO A C 1
ATOM 2412 O O . PRO A 1 298 ? 15.498 -20.595 -28.074 1.00 51.09 298 PRO A O 1
ATOM 2415 N N . PRO A 1 299 ? 13.696 -19.358 -27.543 1.00 41.88 299 PRO A N 1
ATOM 2416 C CA . PRO A 1 299 ? 13.375 -19.100 -28.936 1.00 41.88 299 PRO A CA 1
ATOM 2417 C C . PRO A 1 299 ? 14.548 -18.362 -29.591 1.00 41.88 299 PRO A C 1
ATOM 2419 O O . PRO A 1 299 ? 15.152 -17.471 -28.978 1.00 41.88 299 PRO A O 1
ATOM 2422 N N . ALA A 1 300 ? 14.857 -18.720 -30.842 1.00 46.09 300 ALA A N 1
ATOM 2423 C CA . ALA A 1 300 ? 15.686 -17.881 -31.701 1.00 46.09 300 ALA A CA 1
ATOM 2424 C C . ALA A 1 300 ? 15.139 -16.444 -31.646 1.00 46.09 300 ALA A C 1
ATOM 2426 O O . ALA A 1 300 ? 13.926 -16.257 -31.519 1.00 46.09 300 ALA A O 1
ATOM 2427 N N . SER A 1 301 ? 16.034 -15.450 -31.658 1.00 40.50 301 SER A N 1
ATOM 2428 C CA . SER A 1 301 ? 15.722 -14.043 -31.368 1.00 40.50 301 SER A CA 1
ATOM 2429 C C . SER A 1 301 ? 14.370 -13.588 -31.951 1.00 40.50 301 SER A C 1
ATOM 2431 O O . SER A 1 301 ? 14.083 -13.949 -33.093 1.00 40.50 301 SER A O 1
ATOM 2433 N N . PRO A 1 302 ? 13.581 -12.740 -31.261 1.00 33.38 302 PRO A N 1
ATOM 2434 C CA . PRO A 1 302 ? 12.218 -12.380 -31.678 1.00 33.38 302 PRO A CA 1
ATOM 2435 C C . PRO A 1 302 ? 12.113 -11.659 -33.030 1.00 33.38 302 PRO A C 1
ATOM 2437 O O . PRO A 1 302 ? 11.010 -11.396 -33.497 1.00 33.38 302 PRO A O 1
ATOM 2440 N N . PHE A 1 303 ? 13.232 -11.327 -33.671 1.00 37.84 303 PHE A N 1
ATOM 2441 C CA . PHE A 1 303 ? 13.258 -10.730 -34.998 1.00 37.84 303 PHE A CA 1
ATOM 2442 C C . PHE A 1 303 ? 13.007 -11.796 -36.073 1.00 37.84 303 PHE A C 1
ATOM 2444 O O . PHE A 1 303 ? 13.902 -12.184 -36.824 1.00 37.84 303 PHE A O 1
ATOM 2451 N N . LYS A 1 304 ? 11.762 -12.282 -36.151 1.00 32.06 304 LYS A N 1
ATOM 2452 C CA . LYS A 1 304 ? 11.272 -12.947 -37.361 1.00 32.06 304 LYS A CA 1
ATOM 2453 C C . LYS A 1 304 ? 11.333 -11.951 -38.525 1.00 32.06 304 LYS A C 1
ATOM 2455 O O . LYS A 1 304 ? 10.873 -10.821 -38.413 1.00 32.06 304 LYS A O 1
ATOM 2460 N N . LYS A 1 305 ? 11.912 -12.409 -39.637 1.00 37.12 305 LYS A N 1
ATOM 2461 C CA . LYS A 1 305 ? 12.186 -11.698 -40.901 1.00 37.12 305 LYS A CA 1
ATOM 2462 C C . LYS A 1 305 ? 10.944 -11.290 -41.715 1.00 37.12 305 LYS A C 1
ATOM 2464 O O . LYS A 1 305 ? 11.086 -10.935 -42.881 1.00 37.12 305 LYS A O 1
ATOM 2469 N N . GLU A 1 306 ? 9.740 -11.350 -41.165 1.00 32.56 306 GLU A N 1
ATOM 2470 C CA . GLU A 1 306 ? 8.523 -11.143 -41.954 1.00 32.56 306 GLU A CA 1
ATOM 2471 C C . GLU A 1 306 ? 8.057 -9.687 -41.839 1.00 32.56 306 GLU A C 1
ATOM 2473 O O . GLU A 1 306 ? 7.563 -9.262 -40.799 1.00 32.56 306 GLU A O 1
ATOM 2478 N N . GLY A 1 307 ? 8.265 -8.918 -42.919 1.00 37.12 307 GLY A N 1
ATOM 2479 C CA . GLY A 1 307 ? 7.690 -7.577 -43.103 1.00 37.12 307 GLY A CA 1
ATOM 2480 C C . GLY A 1 307 ? 8.668 -6.398 -43.198 1.00 37.12 307 GLY A C 1
ATOM 2481 O O . GLY A 1 307 ? 8.241 -5.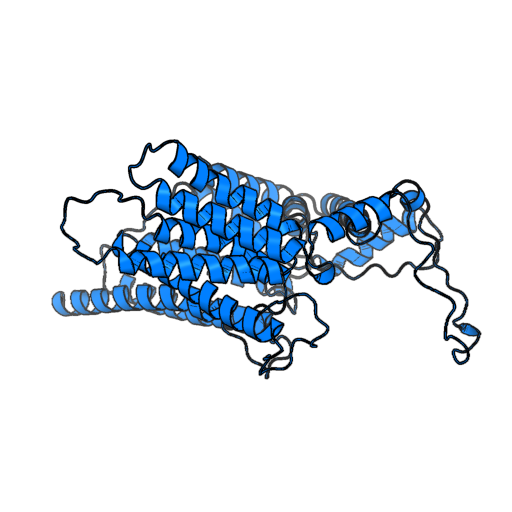258 -43.051 1.00 37.12 307 GLY A O 1
ATOM 2482 N N . MET A 1 308 ? 9.967 -6.618 -43.435 1.00 34.44 308 MET A N 1
ATOM 2483 C CA . MET A 1 308 ? 10.974 -5.541 -43.477 1.00 34.44 308 MET A CA 1
ATOM 2484 C C . MET A 1 308 ? 11.479 -5.246 -44.902 1.00 34.44 308 MET A C 1
ATOM 2486 O O . MET A 1 308 ? 12.676 -5.363 -45.190 1.00 34.44 308 MET A O 1
ATOM 2490 N N . GLU A 1 309 ? 10.569 -4.850 -45.796 1.00 37.50 309 GLU A N 1
ATOM 2491 C CA . GLU A 1 309 ? 10.913 -4.376 -47.150 1.00 37.50 309 GLU A CA 1
ATOM 2492 C C . GLU A 1 309 ? 11.068 -2.851 -47.282 1.00 37.50 309 GLU A C 1
ATOM 2494 O O . GLU A 1 309 ? 11.510 -2.389 -48.325 1.00 37.50 309 GLU A O 1
ATOM 2499 N N . SER A 1 310 ? 10.847 -2.047 -46.234 1.00 41.75 310 SER A N 1
ATOM 2500 C CA . SER A 1 310 ? 10.947 -0.575 -46.353 1.00 41.75 310 SER A CA 1
ATOM 2501 C C . SER A 1 310 ? 11.790 0.142 -45.291 1.00 41.75 310 SER A C 1
ATOM 2503 O O . SER A 1 310 ? 11.735 1.365 -45.185 1.00 41.75 310 SER A O 1
ATOM 2505 N N . VAL A 1 311 ? 12.625 -0.573 -44.527 1.00 36.38 311 VAL A N 1
ATOM 2506 C CA . VAL A 1 311 ? 13.574 0.068 -43.593 1.00 36.38 311 VAL A CA 1
ATOM 2507 C C . VAL A 1 311 ? 14.949 0.226 -44.265 1.00 36.38 311 VAL A C 1
ATOM 2509 O O . VAL A 1 311 ? 15.477 -0.776 -44.762 1.00 36.38 311 VAL A O 1
ATOM 2512 N N . PRO A 1 312 ? 15.547 1.439 -44.283 1.00 33.97 312 PRO A N 1
ATOM 2513 C CA . PRO A 1 312 ? 16.847 1.697 -44.901 1.00 33.97 312 PRO A CA 1
ATOM 2514 C C . PRO A 1 312 ? 17.942 0.745 -44.401 1.00 33.97 312 PRO A C 1
ATOM 2516 O O . PRO A 1 312 ? 18.029 0.428 -43.213 1.00 33.97 312 PRO A O 1
ATOM 2519 N N . ILE A 1 313 ? 18.811 0.322 -45.322 1.00 41.22 313 ILE A N 1
ATOM 2520 C CA . ILE A 1 313 ? 19.869 -0.690 -45.136 1.00 41.22 313 ILE A CA 1
ATOM 2521 C C . ILE A 1 313 ? 20.845 -0.336 -43.989 1.00 41.22 313 ILE A C 1
ATOM 2523 O O . ILE A 1 313 ? 21.448 -1.232 -43.403 1.00 41.22 313 ILE A O 1
ATOM 2527 N N . SER A 1 314 ? 20.927 0.933 -43.574 1.00 40.03 314 SER A N 1
ATOM 2528 C CA . SER A 1 314 ? 21.760 1.396 -42.453 1.00 40.03 314 SER A CA 1
ATOM 2529 C C . SER A 1 314 ? 21.278 0.975 -41.053 1.00 40.03 314 SER A C 1
ATOM 2531 O O . SER A 1 314 ? 22.040 1.094 -40.098 1.00 40.03 314 SER A O 1
ATOM 2533 N N . LEU A 1 315 ? 20.053 0.450 -40.910 1.00 39.16 315 LEU A N 1
ATOM 2534 C CA . LEU A 1 315 ? 19.503 -0.057 -39.638 1.00 39.16 315 LEU A CA 1
ATOM 2535 C C . LEU A 1 315 ? 19.397 -1.592 -39.582 1.00 39.16 315 LEU A C 1
ATOM 2537 O O . LEU A 1 315 ? 19.013 -2.149 -38.556 1.00 39.16 315 LEU A O 1
ATOM 2541 N N . LYS A 1 316 ? 19.756 -2.302 -40.661 1.00 35.56 316 LYS A N 1
ATOM 2542 C CA . LYS A 1 316 ? 19.531 -3.753 -40.812 1.00 35.56 316 LYS A CA 1
ATOM 2543 C C . LYS A 1 316 ? 20.553 -4.655 -40.101 1.00 35.56 316 LYS A C 1
ATOM 2545 O O . LYS A 1 316 ? 20.548 -5.862 -40.323 1.00 35.56 316 LYS A O 1
ATOM 2550 N N . GLN A 1 317 ? 21.411 -4.116 -39.232 1.00 39.75 317 GLN A N 1
ATOM 2551 C CA . GLN A 1 317 ? 22.544 -4.874 -38.693 1.00 39.75 317 GLN A CA 1
ATOM 2552 C C . GLN A 1 317 ? 22.818 -4.625 -37.207 1.00 39.75 317 GLN A C 1
ATOM 2554 O O . GLN A 1 317 ? 23.908 -4.207 -36.837 1.00 39.75 317 GLN A O 1
ATOM 2559 N N . GLN A 1 318 ? 21.853 -4.935 -36.338 1.00 39.34 318 GLN A N 1
ATOM 2560 C CA . GLN A 1 318 ? 22.136 -5.214 -34.924 1.00 39.34 318 GLN A CA 1
ATOM 2561 C C . GLN A 1 318 ? 21.280 -6.382 -34.418 1.00 39.34 318 GLN A C 1
ATOM 2563 O O . GLN A 1 318 ? 20.368 -6.235 -33.612 1.00 39.34 318 GLN A O 1
ATOM 2568 N N . THR A 1 319 ? 21.588 -7.593 -34.884 1.00 40.38 319 THR A N 1
ATOM 2569 C CA . THR A 1 319 ? 21.301 -8.798 -34.096 1.00 40.38 319 THR A CA 1
ATOM 2570 C C . THR A 1 319 ? 22.190 -8.748 -32.857 1.00 40.38 319 THR A C 1
ATOM 2572 O O . THR A 1 319 ? 23.347 -9.159 -32.916 1.00 40.38 319 THR A O 1
ATOM 2575 N N . HIS A 1 320 ? 21.685 -8.171 -31.764 1.00 48.09 320 HIS A N 1
ATOM 2576 C CA . HIS A 1 320 ? 22.392 -8.139 -30.486 1.00 48.09 320 HIS A CA 1
ATOM 2577 C C . HIS A 1 320 ? 22.665 -9.580 -30.036 1.00 48.09 320 HIS A C 1
ATOM 2579 O O . HIS A 1 320 ? 21.725 -10.333 -29.757 1.00 48.09 320 HIS A O 1
ATOM 2585 N N . GLN A 1 321 ? 23.938 -9.984 -30.014 1.00 50.25 321 GLN A N 1
ATOM 2586 C CA . GLN A 1 321 ? 24.337 -11.232 -29.373 1.00 50.25 321 GLN A CA 1
ATOM 2587 C C . GLN A 1 321 ? 24.037 -11.114 -27.869 1.00 50.25 321 GLN A C 1
ATOM 2589 O O . GLN A 1 321 ? 23.991 -10.020 -27.303 1.00 50.25 321 GLN A O 1
ATOM 2594 N N . ARG A 1 322 ? 23.691 -12.234 -27.225 1.00 52.19 322 ARG A N 1
ATOM 2595 C CA . ARG A 1 322 ? 23.566 -12.252 -25.763 1.00 52.19 322 ARG A CA 1
ATOM 2596 C C . ARG A 1 322 ? 24.986 -12.153 -25.185 1.00 52.19 322 ARG A C 1
ATOM 2598 O O . ARG A 1 322 ? 25.839 -12.887 -25.682 1.00 52.19 322 ARG A O 1
ATOM 2605 N N . PRO A 1 323 ? 25.223 -11.353 -24.127 1.00 55.91 323 PRO A N 1
ATOM 2606 C CA . PRO A 1 323 ? 26.547 -11.278 -23.501 1.00 55.91 323 PRO A CA 1
ATOM 2607 C C . PRO A 1 323 ? 27.041 -12.678 -23.064 1.00 55.91 323 PRO A C 1
ATOM 2609 O O . PRO A 1 323 ? 26.230 -13.534 -22.715 1.00 55.91 323 PRO A O 1
ATOM 2612 N N . TRP A 1 324 ? 28.346 -12.958 -23.038 1.00 57.66 324 TRP A N 1
ATOM 2613 C CA . TRP A 1 324 ? 28.958 -14.279 -22.823 1.00 57.66 324 TRP A CA 1
ATOM 2614 C C . TRP A 1 324 ? 28.458 -14.951 -21.546 1.00 57.66 324 TRP A C 1
ATOM 2616 O O . TRP A 1 324 ? 28.261 -16.166 -21.496 1.00 57.66 324 TRP A O 1
ATOM 2626 N N . PHE A 1 325 ? 28.213 -14.156 -20.501 1.00 58.91 325 PHE A N 1
ATOM 2627 C CA . PHE A 1 325 ? 27.708 -14.652 -19.230 1.00 58.91 325 PHE A CA 1
ATOM 2628 C C . PHE A 1 325 ? 26.238 -15.054 -19.343 1.00 58.91 325 PHE A C 1
ATOM 2630 O O . PHE A 1 325 ? 25.813 -16.002 -18.698 1.00 58.91 325 PHE A O 1
ATOM 2637 N N . ALA A 1 326 ? 25.468 -14.403 -20.213 1.00 55.12 326 ALA A N 1
ATOM 2638 C CA . ALA A 1 326 ? 24.095 -14.781 -20.515 1.00 55.12 326 ALA A CA 1
ATOM 2639 C C . ALA A 1 326 ? 23.982 -16.100 -21.276 1.00 55.12 326 ALA A C 1
ATOM 2641 O O . ALA A 1 326 ? 22.970 -16.773 -21.131 1.00 55.12 326 ALA A O 1
ATOM 2642 N N . ASN A 1 327 ? 25.016 -16.510 -22.012 1.00 57.19 327 ASN A N 1
ATOM 2643 C CA . ASN A 1 327 ? 25.062 -17.849 -22.604 1.00 57.19 327 ASN A CA 1
ATOM 2644 C C . ASN A 1 327 ? 25.274 -18.948 -21.545 1.00 57.19 327 ASN A C 1
ATOM 2646 O O . ASN A 1 327 ? 24.990 -20.110 -21.819 1.00 57.19 327 ASN A O 1
ATOM 2650 N N . LYS A 1 328 ? 25.711 -18.595 -20.322 1.00 62.25 328 LYS A N 1
ATOM 2651 C CA . LYS A 1 328 ? 25.802 -19.530 -19.183 1.00 62.25 328 LYS A CA 1
ATOM 2652 C C . LYS A 1 328 ? 24.480 -19.728 -18.440 1.00 62.25 328 LYS A C 1
ATOM 2654 O O . LYS A 1 328 ? 24.367 -20.682 -17.676 1.00 62.25 328 LYS A O 1
ATOM 2659 N N . PHE A 1 329 ? 23.490 -18.855 -18.642 1.00 58.66 329 PHE A N 1
ATOM 2660 C CA . PHE A 1 329 ? 22.167 -18.989 -18.031 1.00 58.66 329 PHE A CA 1
ATOM 2661 C C . PHE A 1 329 ? 21.135 -19.264 -19.113 1.00 58.66 329 PHE A C 1
ATOM 2663 O O . PHE A 1 329 ? 20.887 -18.443 -19.989 1.00 58.66 329 PHE A O 1
ATOM 2670 N N . SER A 1 330 ? 20.443 -20.391 -18.994 1.00 58.19 330 SER A N 1
ATOM 2671 C CA . SER A 1 330 ? 19.332 -20.742 -19.880 1.00 58.19 330 SER A CA 1
ATOM 2672 C C . SER A 1 330 ? 18.077 -19.876 -19.646 1.00 58.19 330 SER A C 1
ATOM 2674 O O . SER A 1 330 ? 17.063 -20.008 -20.324 1.00 58.19 330 SER A O 1
ATOM 2676 N N . VAL A 1 331 ? 18.137 -18.929 -18.704 1.00 59.44 331 VAL A N 1
ATOM 2677 C CA . VAL A 1 331 ? 17.011 -18.089 -18.294 1.00 59.44 331 VAL A CA 1
ATOM 2678 C C . VAL A 1 331 ? 16.726 -17.001 -19.337 1.00 59.44 331 VAL A C 1
ATOM 2680 O O . VAL A 1 331 ? 17.616 -16.244 -19.719 1.00 59.44 331 VAL A O 1
ATOM 2683 N N . ALA A 1 332 ? 15.469 -16.884 -19.769 1.00 55.44 332 ALA A N 1
ATOM 2684 C CA . ALA A 1 332 ? 14.991 -15.839 -20.676 1.00 55.44 332 ALA A CA 1
ATOM 2685 C C . ALA A 1 332 ? 14.033 -14.854 -19.968 1.00 55.44 332 ALA A C 1
ATOM 2687 O O . ALA A 1 332 ? 13.600 -15.069 -18.835 1.00 55.44 332 ALA A O 1
ATOM 2688 N N . GLY A 1 333 ? 13.694 -13.749 -20.639 1.00 62.91 333 GLY A N 1
ATOM 2689 C CA . GLY A 1 333 ? 12.637 -12.829 -20.202 1.00 62.91 333 GLY A CA 1
ATOM 2690 C C . GLY A 1 333 ? 12.968 -11.986 -18.960 1.00 62.91 333 GLY A C 1
ATOM 2691 O O . GLY A 1 333 ? 14.094 -11.525 -18.768 1.00 62.91 333 GLY A O 1
ATOM 2692 N N . SER A 1 334 ? 11.961 -11.735 -18.115 1.00 65.56 334 SER A N 1
ATOM 2693 C CA . SER A 1 334 ? 12.084 -10.856 -16.939 1.00 65.56 334 SER A CA 1
ATOM 2694 C C . SER A 1 334 ? 13.091 -11.386 -15.915 1.00 65.56 334 SER A C 1
ATOM 2696 O O . SER A 1 334 ? 13.882 -10.604 -15.388 1.00 65.56 334 SER A O 1
ATOM 2698 N N . SER A 1 335 ? 13.133 -12.698 -15.685 1.00 67.94 335 SER A N 1
ATOM 2699 C CA . SER A 1 335 ? 14.069 -13.358 -14.766 1.00 67.94 335 SER A CA 1
ATOM 2700 C C . SER A 1 335 ? 15.533 -13.123 -15.146 1.00 67.94 335 SER A C 1
ATOM 2702 O O . SER A 1 335 ? 16.360 -12.860 -14.276 1.00 67.94 335 SER A O 1
ATOM 2704 N N . PHE A 1 336 ? 15.846 -13.104 -16.443 1.00 70.12 336 PHE A N 1
ATOM 2705 C CA . PHE A 1 336 ? 17.179 -12.771 -16.940 1.00 70.12 336 PHE A CA 1
ATOM 2706 C C . PHE A 1 336 ? 17.576 -11.325 -16.599 1.00 70.12 336 PHE A C 1
ATOM 2708 O O . PHE A 1 336 ? 18.660 -11.076 -16.072 1.00 70.12 336 PHE A O 1
ATOM 2715 N N . SER A 1 337 ? 16.662 -10.368 -16.799 1.00 72.94 337 SER A N 1
ATOM 2716 C CA . SER A 1 337 ? 16.906 -8.964 -16.437 1.00 72.94 337 SER A CA 1
ATOM 2717 C C . SER A 1 337 ? 17.153 -8.759 -14.931 1.00 72.94 337 SER A C 1
ATOM 2719 O O . SER A 1 337 ? 17.903 -7.856 -14.554 1.00 72.94 337 SER A O 1
ATOM 2721 N N . ARG A 1 338 ? 16.592 -9.618 -14.059 1.00 81.06 338 ARG A N 1
ATOM 2722 C CA . ARG A 1 338 ? 16.805 -9.554 -12.600 1.00 81.06 338 ARG A CA 1
ATOM 2723 C C . ARG A 1 338 ? 18.238 -9.861 -12.190 1.00 81.06 338 ARG A C 1
ATOM 2725 O O . ARG A 1 338 ? 18.736 -9.215 -11.277 1.00 81.06 338 ARG A O 1
ATOM 2732 N N . ILE A 1 339 ? 18.919 -10.783 -12.872 1.00 81.62 339 ILE A N 1
ATOM 2733 C CA . ILE A 1 339 ? 20.314 -11.133 -12.553 1.00 81.62 339 ILE A CA 1
ATOM 2734 C C . ILE A 1 339 ? 21.200 -9.889 -12.682 1.00 81.62 339 ILE A C 1
ATOM 2736 O O . ILE A 1 339 ? 21.911 -9.528 -11.747 1.00 81.62 339 ILE A O 1
ATOM 2740 N N . PHE A 1 340 ? 21.089 -9.169 -13.799 1.00 80.81 340 PHE A N 1
ATOM 2741 C CA . PHE A 1 340 ? 21.828 -7.923 -14.012 1.00 80.81 340 PHE A CA 1
ATOM 2742 C C . PHE A 1 340 ? 21.407 -6.815 -13.047 1.00 80.81 340 PHE A C 1
ATOM 2744 O O . PHE A 1 340 ? 22.255 -6.046 -12.598 1.00 80.81 340 PHE A O 1
ATOM 2751 N N . GLN A 1 341 ? 20.122 -6.741 -12.681 1.00 87.06 341 GLN A N 1
ATOM 2752 C CA . GLN A 1 341 ? 19.669 -5.824 -11.632 1.00 87.06 341 GLN A CA 1
ATOM 2753 C C . GLN A 1 341 ? 20.355 -6.106 -10.298 1.00 87.06 341 GLN A C 1
ATOM 2755 O O . GLN A 1 341 ? 20.820 -5.170 -9.655 1.00 87.06 341 GLN A O 1
ATOM 2760 N N . TYR A 1 342 ? 20.463 -7.373 -9.902 1.00 90.94 342 TYR A N 1
ATOM 2761 C CA . TYR A 1 342 ? 21.085 -7.755 -8.638 1.00 90.94 342 TYR A CA 1
ATOM 2762 C C . TYR A 1 342 ? 22.601 -7.544 -8.669 1.00 90.94 342 TYR A C 1
ATOM 2764 O O . TYR A 1 342 ? 23.158 -7.038 -7.701 1.00 90.94 342 TYR A O 1
ATOM 2772 N N . LEU A 1 343 ? 23.269 -7.822 -9.792 1.00 88.19 343 LEU A N 1
ATOM 2773 C CA . LEU A 1 343 ? 24.694 -7.514 -9.964 1.00 88.19 343 LEU A CA 1
ATOM 2774 C C . LEU A 1 343 ? 24.978 -6.004 -9.947 1.00 88.19 343 LEU A C 1
ATOM 2776 O O . LEU A 1 343 ? 25.980 -5.563 -9.389 1.00 88.19 343 LEU A O 1
ATOM 2780 N N . ALA A 1 344 ? 24.104 -5.190 -10.541 1.00 89.31 344 ALA A N 1
ATOM 2781 C CA . ALA A 1 344 ? 24.215 -3.738 -10.439 1.00 89.31 344 ALA A CA 1
ATOM 2782 C C . ALA A 1 344 ? 23.963 -3.267 -8.997 1.00 89.31 344 ALA A C 1
ATOM 2784 O O . ALA A 1 344 ? 24.689 -2.405 -8.504 1.00 89.31 344 ALA A O 1
ATOM 2785 N N . ALA A 1 345 ? 22.988 -3.865 -8.302 1.00 93.50 345 ALA A N 1
ATOM 2786 C CA . ALA A 1 345 ? 22.685 -3.572 -6.905 1.00 93.50 345 ALA A CA 1
ATOM 2787 C C . ALA A 1 345 ? 23.879 -3.854 -5.985 1.00 93.50 345 ALA A C 1
ATOM 2789 O O . ALA A 1 345 ? 24.235 -2.992 -5.188 1.00 93.50 345 ALA A O 1
ATOM 2790 N N . THR A 1 346 ? 24.556 -5.000 -6.125 1.00 93.62 346 THR A N 1
ATOM 2791 C CA . THR A 1 346 ? 25.733 -5.319 -5.295 1.00 93.62 346 THR A CA 1
ATOM 2792 C C . THR A 1 346 ? 26.880 -4.336 -5.510 1.00 93.62 346 THR A C 1
ATOM 2794 O O . THR A 1 346 ? 27.559 -3.979 -4.550 1.00 93.62 346 THR A O 1
ATOM 2797 N N . ARG A 1 347 ? 27.072 -3.833 -6.738 1.00 92.62 347 ARG A N 1
ATOM 2798 C CA . ARG A 1 347 ? 28.043 -2.758 -6.998 1.00 92.62 347 ARG A CA 1
ATOM 2799 C C . ARG A 1 347 ? 27.647 -1.446 -6.330 1.00 92.62 347 ARG A C 1
ATOM 2801 O O . ARG A 1 347 ? 28.501 -0.820 -5.716 1.00 92.62 347 ARG A O 1
ATOM 2808 N N . ILE A 1 348 ? 26.371 -1.065 -6.383 1.00 95.06 348 ILE A N 1
ATOM 2809 C CA . ILE A 1 348 ? 25.897 0.143 -5.693 1.00 95.06 348 ILE A CA 1
ATOM 2810 C C . ILE A 1 348 ? 26.070 0.004 -4.175 1.00 95.06 348 ILE A C 1
ATOM 2812 O O . ILE A 1 348 ? 26.556 0.932 -3.541 1.00 95.06 348 ILE A O 1
ATOM 2816 N N . ILE A 1 349 ? 25.746 -1.157 -3.597 1.00 96.56 349 ILE A N 1
ATOM 2817 C CA . ILE A 1 349 ? 25.949 -1.431 -2.165 1.00 96.56 349 ILE A CA 1
ATOM 2818 C C . ILE A 1 349 ? 27.434 -1.328 -1.802 1.00 96.56 349 ILE A C 1
ATOM 2820 O O . ILE A 1 349 ? 27.767 -0.779 -0.759 1.00 96.56 349 ILE A O 1
ATOM 2824 N N . LYS A 1 350 ? 28.340 -1.811 -2.661 1.00 95.38 350 LYS A N 1
ATOM 2825 C CA . LYS A 1 350 ? 29.787 -1.680 -2.442 1.00 95.38 350 LYS A CA 1
ATOM 2826 C C . LYS A 1 350 ? 30.246 -0.217 -2.458 1.00 95.38 350 LYS A C 1
ATOM 2828 O O . LYS A 1 350 ? 31.092 0.149 -1.649 1.00 95.38 350 LYS A O 1
ATOM 2833 N N . ASP A 1 351 ? 29.695 0.593 -3.360 1.00 95.00 351 ASP A N 1
ATOM 2834 C CA . ASP A 1 351 ? 30.027 2.015 -3.482 1.00 95.00 351 ASP A CA 1
ATOM 2835 C C . ASP A 1 351 ? 29.396 2.853 -2.336 1.00 95.00 351 ASP A C 1
ATOM 2837 O O . ASP A 1 351 ? 29.981 3.851 -1.920 1.00 95.00 351 ASP A O 1
ATOM 2841 N N . TYR A 1 352 ? 28.242 2.436 -1.787 1.00 96.19 352 TYR A N 1
ATOM 2842 C CA . TYR A 1 352 ? 27.476 3.147 -0.742 1.00 96.19 352 TYR A CA 1
ATOM 2843 C C . TYR A 1 352 ? 27.005 2.219 0.407 1.00 96.19 352 TYR A C 1
ATOM 2845 O O . TYR A 1 352 ? 25.801 2.057 0.628 1.00 96.19 352 TYR A O 1
ATOM 2853 N N . PRO A 1 353 ? 27.918 1.605 1.184 1.00 96.62 353 PRO A N 1
ATOM 2854 C CA . PRO A 1 353 ? 27.576 0.484 2.067 1.00 96.62 353 PRO A CA 1
ATOM 2855 C C . PRO A 1 353 ? 26.784 0.870 3.320 1.00 96.62 353 PRO A C 1
ATOM 2857 O O . PRO A 1 353 ? 25.938 0.101 3.768 1.00 96.62 353 PRO A O 1
ATOM 2860 N N . ALA A 1 354 ? 27.045 2.039 3.910 1.00 96.31 354 ALA A N 1
ATOM 2861 C CA . ALA A 1 354 ? 26.482 2.401 5.212 1.00 96.31 354 ALA A CA 1
ATOM 2862 C C . ALA A 1 354 ? 25.028 2.890 5.119 1.00 96.31 354 ALA A C 1
ATOM 2864 O O . ALA A 1 354 ? 24.148 2.328 5.769 1.00 96.31 354 ALA A O 1
ATOM 2865 N N . LEU A 1 355 ? 24.786 3.918 4.297 1.00 96.19 355 LEU A N 1
ATOM 2866 C CA . LEU A 1 355 ? 23.515 4.657 4.225 1.00 96.19 355 LEU A CA 1
ATOM 2867 C C . LEU A 1 355 ? 22.841 4.604 2.847 1.00 96.19 355 LEU A C 1
ATOM 2869 O O . LEU A 1 355 ? 21.762 5.171 2.676 1.00 96.19 355 LEU A O 1
ATOM 2873 N N . GLY A 1 356 ? 23.448 3.909 1.881 1.00 97.00 356 GLY A N 1
ATOM 2874 C CA . GLY A 1 356 ? 22.924 3.791 0.525 1.00 97.00 356 GLY A CA 1
ATOM 2875 C C . GLY A 1 356 ? 22.972 5.101 -0.261 1.00 97.00 356 GLY A C 1
ATOM 2876 O O . GLY A 1 356 ? 23.622 6.070 0.127 1.00 97.00 356 GLY A O 1
ATOM 2877 N N . ILE A 1 357 ? 22.288 5.105 -1.402 1.00 96.75 357 ILE A N 1
ATOM 2878 C CA . ILE A 1 357 ? 22.225 6.247 -2.331 1.00 96.75 357 ILE A CA 1
ATOM 2879 C C . ILE A 1 357 ? 21.048 7.195 -2.069 1.00 96.75 357 ILE A C 1
ATOM 2881 O O . ILE A 1 357 ? 20.898 8.197 -2.769 1.00 96.75 357 ILE A O 1
ATOM 2885 N N . GLY A 1 358 ? 20.194 6.868 -1.105 1.00 96.25 358 GLY A N 1
ATOM 2886 C CA . GLY A 1 358 ? 18.935 7.545 -0.841 1.00 96.25 358 GLY A CA 1
ATOM 2887 C C . GLY A 1 358 ? 17.713 6.809 -1.423 1.00 96.25 358 GLY A C 1
ATOM 2888 O O . GLY A 1 358 ? 17.808 6.120 -2.443 1.00 96.25 358 GLY A O 1
ATOM 2889 N N . PRO A 1 359 ? 16.534 6.946 -0.795 1.00 94.44 359 PRO A N 1
ATOM 2890 C CA . PRO A 1 359 ? 15.259 6.447 -1.316 1.00 94.44 359 PRO A CA 1
ATOM 2891 C C . PRO A 1 359 ? 14.932 6.982 -2.715 1.00 94.44 359 PRO A C 1
ATOM 2893 O O . PRO A 1 359 ? 15.205 8.145 -3.005 1.00 94.44 359 PRO A O 1
ATOM 2896 N N . ASP A 1 360 ? 14.320 6.148 -3.561 1.00 92.75 360 ASP A N 1
ATOM 2897 C CA . ASP A 1 360 ? 13.826 6.487 -4.910 1.00 92.75 360 ASP A CA 1
ATOM 2898 C C . ASP A 1 360 ? 14.872 7.039 -5.915 1.00 92.75 360 ASP A C 1
ATOM 2900 O O . ASP A 1 360 ? 14.513 7.435 -7.024 1.00 92.75 360 ASP A O 1
ATOM 2904 N N . THR A 1 361 ? 16.178 7.001 -5.606 1.00 94.56 361 THR A N 1
ATOM 2905 C CA . THR A 1 361 ? 17.248 7.527 -6.484 1.00 94.56 361 THR A CA 1
ATOM 2906 C C . THR A 1 361 ? 17.945 6.480 -7.357 1.00 94.56 361 THR A C 1
ATOM 2908 O O . THR A 1 361 ? 18.837 6.823 -8.139 1.00 94.56 361 THR A O 1
ATOM 2911 N N . ILE A 1 362 ? 17.526 5.208 -7.301 1.00 93.69 362 ILE A N 1
ATOM 2912 C CA . ILE A 1 362 ? 18.125 4.103 -8.080 1.00 93.69 362 ILE A CA 1
ATOM 2913 C C . ILE A 1 362 ? 18.219 4.455 -9.567 1.00 93.69 362 ILE A C 1
ATOM 2915 O O . ILE A 1 362 ? 19.259 4.223 -10.185 1.00 93.69 362 ILE A O 1
ATOM 2919 N N . GLY A 1 363 ? 17.183 5.088 -10.126 1.00 89.25 363 GLY A N 1
ATOM 2920 C CA . GLY A 1 363 ? 17.141 5.480 -11.538 1.00 89.25 363 GLY A CA 1
ATOM 2921 C C . GLY A 1 363 ? 18.296 6.382 -11.995 1.00 89.25 363 GLY A C 1
ATOM 2922 O O . GLY A 1 363 ? 18.634 6.366 -13.178 1.00 89.25 363 GLY A O 1
ATOM 2923 N N . ILE A 1 364 ? 18.939 7.115 -11.078 1.00 90.19 364 ILE A N 1
ATOM 2924 C CA . ILE A 1 364 ? 20.069 8.010 -11.370 1.00 90.19 364 ILE A CA 1
ATOM 2925 C C . ILE A 1 364 ? 21.361 7.211 -11.587 1.00 90.19 364 ILE A C 1
ATOM 2927 O O . ILE A 1 364 ? 22.124 7.480 -12.515 1.00 90.19 364 ILE A O 1
ATOM 2931 N N . VAL A 1 365 ? 21.620 6.210 -10.742 1.00 90.06 365 VAL A N 1
ATOM 2932 C CA . VAL A 1 365 ? 22.902 5.479 -10.720 1.00 90.06 365 VAL A CA 1
ATOM 2933 C C . VAL A 1 365 ? 22.834 4.106 -11.374 1.00 90.06 365 VAL A C 1
ATOM 2935 O O . VAL A 1 365 ? 23.880 3.522 -11.672 1.00 90.06 365 VAL A O 1
ATOM 2938 N N . TYR A 1 366 ? 21.632 3.579 -11.607 1.00 89.00 366 TYR A N 1
ATOM 2939 C CA . TYR A 1 366 ? 21.434 2.223 -12.104 1.00 89.00 366 TYR A CA 1
ATOM 2940 C C . TYR A 1 366 ? 22.128 2.002 -13.448 1.00 89.00 366 TYR A C 1
ATOM 2942 O O . TYR A 1 366 ? 22.927 1.080 -13.571 1.00 89.00 366 TYR A O 1
ATOM 2950 N N . GLN A 1 367 ? 21.896 2.880 -14.429 1.00 84.12 367 GLN A N 1
ATOM 2951 C CA . GLN A 1 367 ? 22.490 2.769 -15.768 1.00 84.12 367 GLN A CA 1
ATOM 2952 C C . GLN A 1 367 ? 24.023 2.814 -15.721 1.00 84.12 367 GLN A C 1
ATOM 2954 O O . GLN A 1 367 ? 24.676 1.994 -16.357 1.00 84.12 367 GLN A O 1
ATOM 2959 N N . LYS A 1 368 ? 24.608 3.698 -14.899 1.00 84.88 368 LYS A N 1
ATOM 2960 C CA . LYS A 1 368 ? 26.065 3.774 -14.701 1.00 84.88 368 LYS A CA 1
ATOM 2961 C C . LYS A 1 368 ? 26.626 2.463 -14.146 1.00 84.88 368 LYS A C 1
ATOM 2963 O O . LYS A 1 368 ? 27.642 1.973 -14.628 1.00 84.88 368 LYS A O 1
ATOM 2968 N N . ASN A 1 369 ? 25.984 1.891 -13.130 1.00 84.62 369 ASN A N 1
ATOM 2969 C CA . ASN A 1 369 ? 26.468 0.666 -12.491 1.00 84.62 369 ASN A CA 1
ATOM 2970 C C . ASN A 1 369 ? 26.225 -0.576 -13.344 1.00 84.62 369 ASN A C 1
ATOM 2972 O O . ASN A 1 369 ? 27.101 -1.435 -13.427 1.00 84.62 369 ASN A O 1
ATOM 2976 N N . LEU A 1 370 ? 25.091 -0.629 -14.038 1.00 82.25 370 LEU A N 1
ATOM 2977 C CA . LEU A 1 370 ? 24.792 -1.656 -15.022 1.00 82.25 370 LEU A CA 1
ATOM 2978 C C . LEU A 1 370 ? 25.793 -1.624 -16.179 1.00 82.25 370 LEU A C 1
ATOM 2980 O O . LEU A 1 370 ? 26.321 -2.671 -16.543 1.00 82.25 370 LEU A O 1
ATOM 2984 N N . ALA A 1 371 ? 26.110 -0.433 -16.698 1.00 76.31 371 ALA A N 1
ATOM 2985 C CA . ALA A 1 371 ? 27.128 -0.263 -17.723 1.00 76.31 371 ALA A CA 1
ATOM 2986 C C . ALA A 1 371 ? 28.462 -0.816 -17.241 1.00 76.31 371 ALA A C 1
ATOM 2988 O O . ALA A 1 371 ? 29.056 -1.581 -17.973 1.00 76.31 371 ALA A O 1
ATOM 2989 N N . LYS A 1 372 ? 28.890 -0.563 -15.997 1.00 72.75 372 LYS A N 1
ATOM 2990 C CA . LYS A 1 372 ? 30.114 -1.193 -15.484 1.00 72.75 372 LYS A CA 1
ATOM 2991 C C . LYS A 1 372 ? 30.001 -2.724 -15.423 1.00 72.75 372 LYS A C 1
ATOM 2993 O O . LYS A 1 372 ? 31.016 -3.381 -15.609 1.00 72.75 372 LYS A O 1
ATOM 2998 N N . VAL A 1 373 ? 28.847 -3.305 -15.067 1.00 72.44 373 VAL A N 1
ATOM 2999 C CA . VAL A 1 373 ? 28.662 -4.777 -15.027 1.00 72.44 373 VAL A CA 1
ATOM 3000 C C . VAL A 1 373 ? 28.822 -5.364 -16.430 1.00 72.44 373 VAL A C 1
ATOM 3002 O O . VAL A 1 373 ? 29.488 -6.381 -16.589 1.00 72.44 373 VAL A O 1
ATOM 3005 N N . PHE A 1 374 ? 28.269 -4.681 -17.430 1.00 65.50 374 PHE A N 1
ATOM 3006 C CA . PHE A 1 374 ? 28.294 -5.085 -18.832 1.00 65.50 374 PHE A CA 1
ATOM 3007 C C . PHE A 1 374 ? 29.652 -4.797 -19.511 1.00 65.50 374 PHE A C 1
ATOM 3009 O O . PHE A 1 374 ? 30.288 -5.690 -20.057 1.00 65.50 374 PHE A O 1
ATOM 3016 N N . SER A 1 375 ? 30.158 -3.569 -19.389 1.00 54.88 375 SER A N 1
ATOM 3017 C CA . SER A 1 375 ? 31.391 -3.071 -20.011 1.00 54.88 375 SER A CA 1
ATOM 3018 C C . SER A 1 375 ? 32.664 -3.629 -19.389 1.00 54.88 375 SER A C 1
ATOM 3020 O O . SER A 1 375 ? 33.700 -3.619 -20.042 1.00 54.88 375 SER A O 1
ATOM 3022 N N . SER A 1 376 ? 32.632 -4.097 -18.132 1.00 49.09 376 SER A N 1
ATOM 3023 C CA . SER A 1 376 ? 33.826 -4.702 -17.525 1.00 49.09 376 SER A CA 1
ATOM 3024 C C . SER A 1 376 ? 34.171 -6.069 -18.112 1.00 49.09 376 SER A C 1
ATOM 3026 O O . SER A 1 376 ? 35.236 -6.584 -17.788 1.00 49.09 376 SER A O 1
ATOM 3028 N N . ILE A 1 377 ? 33.288 -6.676 -18.920 1.00 50.25 377 ILE A N 1
ATOM 3029 C CA . ILE A 1 377 ? 33.500 -8.042 -19.414 1.00 50.25 377 ILE A CA 1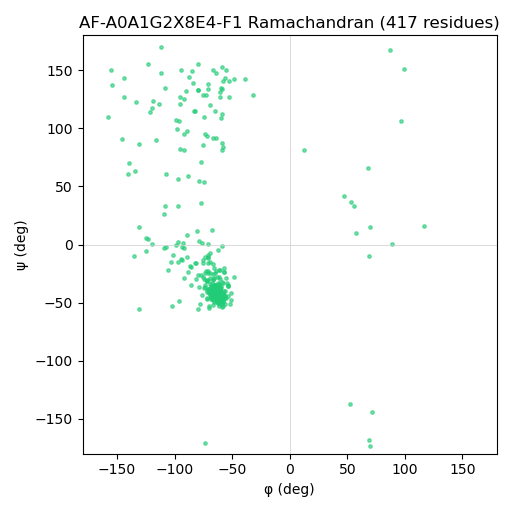
ATOM 3030 C C . ILE A 1 377 ? 33.204 -8.212 -20.919 1.00 50.25 377 ILE A C 1
ATOM 3032 O O . ILE A 1 377 ? 33.617 -9.225 -21.469 1.00 50.25 377 ILE A O 1
ATOM 3036 N N . GLU A 1 378 ? 32.613 -7.247 -21.640 1.00 46.28 378 GLU A N 1
ATOM 3037 C CA . GLU A 1 378 ? 32.350 -7.449 -23.076 1.00 46.28 378 GLU A CA 1
ATOM 3038 C C . GLU A 1 378 ? 32.267 -6.184 -23.937 1.00 46.28 378 GLU A C 1
ATOM 3040 O O . GLU A 1 378 ? 31.605 -5.204 -23.598 1.00 46.28 378 GLU A O 1
ATOM 3045 N N . SER A 1 379 ? 32.894 -6.259 -25.113 1.00 48.03 379 SER A N 1
ATOM 3046 C CA . SER A 1 379 ? 32.824 -5.310 -26.229 1.00 48.03 379 SER A CA 1
ATOM 3047 C C . SER A 1 379 ? 31.526 -5.449 -27.038 1.00 48.03 379 SER A C 1
ATOM 3049 O O . SER A 1 379 ? 31.536 -5.320 -28.264 1.00 48.03 379 SER A O 1
ATOM 3051 N N . ASP A 1 380 ? 30.409 -5.756 -26.377 1.00 45.59 380 ASP A N 1
ATOM 3052 C CA . ASP A 1 380 ? 29.196 -6.150 -27.080 1.00 45.59 380 ASP A CA 1
ATOM 3053 C C . ASP A 1 380 ? 28.314 -4.940 -27.411 1.00 45.59 380 ASP A C 1
ATOM 3055 O O . ASP A 1 380 ? 28.054 -4.053 -26.589 1.00 45.59 380 ASP A O 1
ATOM 3059 N N . LYS A 1 381 ? 27.871 -4.878 -28.666 1.00 47.41 381 LYS A N 1
ATOM 3060 C CA . LYS A 1 381 ? 27.094 -3.760 -29.201 1.00 47.41 381 LYS A CA 1
ATOM 3061 C C . LYS A 1 381 ? 25.664 -3.858 -28.672 1.00 47.41 381 LYS A C 1
ATOM 3063 O O . LYS A 1 381 ? 24.804 -4.396 -29.346 1.00 47.41 381 LYS A O 1
ATOM 3068 N N . GLY A 1 382 ? 25.427 -3.315 -27.478 1.00 51.09 382 GLY A N 1
ATOM 3069 C CA . GLY A 1 382 ? 24.202 -2.613 -27.073 1.00 51.09 382 GLY A CA 1
ATOM 3070 C C . GLY A 1 382 ? 22.897 -3.401 -26.927 1.00 51.09 382 GLY A C 1
ATOM 3071 O O . GLY A 1 382 ? 21.937 -3.068 -27.604 1.00 51.09 382 GLY A O 1
ATOM 3072 N N . PHE A 1 383 ? 22.775 -4.334 -25.976 1.00 51.78 383 PHE A N 1
ATOM 3073 C CA . PHE A 1 383 ? 21.439 -4.757 -25.522 1.00 51.78 383 PHE A CA 1
ATOM 3074 C C . PHE A 1 383 ? 20.767 -3.603 -24.741 1.00 51.78 383 PHE A C 1
ATOM 3076 O O . PHE A 1 383 ? 21.313 -3.177 -23.716 1.00 51.78 383 PHE A O 1
ATOM 3083 N N . PRO A 1 384 ? 19.604 -3.071 -25.167 1.00 52.28 384 PRO A N 1
ATOM 3084 C CA . PRO A 1 384 ? 18.950 -1.978 -24.460 1.00 52.28 384 PRO A CA 1
ATOM 3085 C C . PRO A 1 384 ? 18.320 -2.507 -23.169 1.00 52.28 384 PRO A C 1
ATOM 3087 O O . PRO A 1 384 ? 17.197 -3.011 -23.154 1.00 52.28 384 PRO A O 1
ATOM 3090 N N . PHE A 1 385 ? 19.040 -2.395 -22.053 1.00 60.97 385 PHE A N 1
ATOM 3091 C CA . PHE A 1 385 ? 18.452 -2.694 -20.756 1.00 60.97 385 PHE A CA 1
ATOM 3092 C C . PHE A 1 385 ? 17.477 -1.583 -20.353 1.00 60.97 385 PHE A C 1
ATOM 3094 O O . PHE A 1 385 ? 17.853 -0.402 -20.340 1.00 60.97 385 PHE A O 1
ATOM 3101 N N . PRO A 1 386 ? 16.234 -1.935 -19.978 1.00 62.41 386 PRO A N 1
ATOM 3102 C CA . PRO A 1 386 ? 15.267 -0.951 -19.529 1.00 62.41 386 PRO A CA 1
ATOM 3103 C C . PRO A 1 386 ? 15.812 -0.218 -18.305 1.00 62.41 386 PRO A C 1
ATOM 3105 O O . PRO A 1 386 ? 16.322 -0.848 -17.374 1.00 62.41 386 PRO A O 1
ATOM 3108 N N . ARG A 1 387 ? 15.685 1.114 -18.295 1.00 70.75 387 ARG A N 1
ATOM 3109 C CA . ARG A 1 387 ? 15.951 1.928 -17.102 1.00 70.75 387 ARG A CA 1
ATOM 3110 C C . ARG A 1 387 ? 15.142 1.355 -15.937 1.00 70.75 387 ARG A C 1
ATOM 3112 O O . ARG A 1 387 ? 13.942 1.137 -16.078 1.00 70.75 387 ARG A O 1
ATOM 3119 N N . GLN A 1 388 ? 15.819 1.079 -14.827 1.00 81.88 388 GLN A N 1
ATOM 3120 C CA . GLN A 1 388 ? 15.187 0.594 -13.606 1.00 81.88 388 GLN A CA 1
ATOM 3121 C C . GLN A 1 388 ? 15.198 1.697 -12.565 1.00 81.88 388 GLN A C 1
ATOM 3123 O O . GLN A 1 388 ? 16.218 2.347 -12.348 1.00 81.88 388 GLN A O 1
ATOM 3128 N N . ASP A 1 389 ? 14.057 1.870 -11.923 1.00 82.44 389 ASP A N 1
ATOM 3129 C CA . ASP A 1 389 ? 13.830 2.754 -10.785 1.00 82.44 389 ASP A CA 1
ATOM 3130 C C . ASP A 1 389 ? 13.802 1.989 -9.449 1.00 82.44 389 ASP A C 1
ATOM 3132 O O . ASP A 1 389 ? 13.821 2.616 -8.396 1.00 82.44 389 ASP A O 1
ATOM 3136 N N . ARG A 1 390 ? 13.793 0.647 -9.491 1.00 86.50 390 ARG A N 1
ATOM 3137 C CA . ARG A 1 390 ? 13.743 -0.269 -8.340 1.00 86.50 390 ARG A CA 1
ATOM 3138 C C . ARG A 1 390 ? 14.575 -1.520 -8.582 1.00 86.50 390 ARG A C 1
ATOM 3140 O O . ARG A 1 390 ? 14.541 -2.107 -9.672 1.00 86.50 390 ARG A O 1
ATOM 3147 N N . ILE A 1 391 ? 15.215 -2.011 -7.530 1.00 88.50 391 ILE A N 1
ATOM 3148 C CA . ILE A 1 391 ? 15.694 -3.388 -7.487 1.00 88.50 391 ILE A CA 1
ATOM 3149 C C . ILE A 1 391 ? 14.492 -4.220 -7.064 1.00 88.50 391 ILE A C 1
ATOM 3151 O O . ILE A 1 391 ? 13.957 -4.033 -5.985 1.00 88.50 391 ILE A O 1
ATOM 3155 N N . HIS A 1 392 ? 13.987 -5.100 -7.924 1.00 86.19 392 HIS A N 1
ATOM 3156 C CA . HIS A 1 392 ? 12.742 -5.829 -7.647 1.00 86.19 392 HIS A CA 1
ATOM 3157 C C . HIS A 1 392 ? 12.958 -7.012 -6.688 1.00 86.19 392 HIS A C 1
ATOM 3159 O O . HIS A 1 392 ? 12.666 -8.167 -6.998 1.00 86.19 392 HIS A O 1
ATOM 3165 N N . ASN A 1 393 ? 13.535 -6.681 -5.541 1.00 91.25 393 ASN A N 1
ATOM 3166 C CA . ASN A 1 393 ? 13.820 -7.481 -4.374 1.00 91.25 393 ASN A CA 1
ATOM 3167 C C . ASN A 1 393 ? 13.963 -6.479 -3.218 1.00 91.25 393 ASN A C 1
ATOM 3169 O O . ASN A 1 393 ? 14.945 -5.741 -3.188 1.00 91.25 393 ASN A O 1
ATOM 3173 N N . ASP A 1 394 ? 13.004 -6.450 -2.291 1.00 90.62 394 ASP A N 1
ATOM 3174 C CA . ASP A 1 394 ? 12.936 -5.426 -1.235 1.00 90.62 394 ASP A CA 1
ATOM 3175 C C . ASP A 1 394 ? 14.177 -5.384 -0.336 1.00 90.62 394 ASP A C 1
ATOM 3177 O O . ASP A 1 394 ? 14.579 -4.309 0.108 1.00 90.62 394 ASP A O 1
ATOM 3181 N N . VAL A 1 395 ? 14.825 -6.529 -0.099 1.00 94.38 395 VAL A N 1
ATOM 3182 C CA . VAL A 1 395 ? 16.059 -6.616 0.699 1.00 94.38 395 VAL A CA 1
ATOM 3183 C C . VAL A 1 395 ? 17.193 -5.880 -0.012 1.00 94.38 395 VAL A C 1
ATOM 3185 O O . VAL A 1 395 ? 17.859 -5.034 0.585 1.00 94.38 395 VAL A O 1
ATOM 3188 N N . LEU A 1 396 ? 17.393 -6.162 -1.303 1.00 95.12 396 LEU A N 1
ATOM 3189 C CA . LEU A 1 396 ? 18.417 -5.484 -2.099 1.00 95.12 396 LEU A CA 1
ATOM 3190 C C . LEU A 1 396 ? 18.061 -4.018 -2.362 1.00 95.12 396 LEU A C 1
ATOM 3192 O O . LEU A 1 396 ? 18.950 -3.176 -2.314 1.00 95.12 396 LEU A O 1
ATOM 3196 N N . ASP A 1 397 ? 16.789 -3.698 -2.606 1.00 95.25 397 ASP A N 1
ATOM 3197 C CA . ASP A 1 397 ? 16.306 -2.322 -2.787 1.00 95.25 397 ASP A CA 1
ATOM 3198 C C . ASP A 1 397 ? 16.578 -1.486 -1.534 1.00 95.25 397 ASP A C 1
ATOM 3200 O O . ASP A 1 397 ? 17.128 -0.388 -1.619 1.00 95.25 397 ASP A O 1
ATOM 3204 N N . THR A 1 398 ? 16.292 -2.042 -0.354 1.00 95.62 398 THR A N 1
ATOM 3205 C CA . THR A 1 398 ? 16.563 -1.398 0.935 1.00 95.62 398 THR A CA 1
ATOM 3206 C C . THR A 1 398 ? 18.058 -1.225 1.173 1.00 95.62 398 THR A C 1
ATOM 3208 O O . THR A 1 398 ? 18.479 -0.142 1.568 1.00 95.62 398 THR A O 1
ATOM 3211 N N . ALA A 1 399 ? 18.874 -2.241 0.886 1.00 97.12 399 ALA A N 1
ATOM 3212 C CA . ALA A 1 399 ? 20.325 -2.137 1.022 1.00 97.12 399 ALA A CA 1
ATOM 3213 C C . ALA A 1 399 ? 20.933 -1.110 0.053 1.00 97.12 399 ALA A C 1
ATOM 3215 O O . ALA A 1 399 ? 21.822 -0.356 0.431 1.00 97.12 399 ALA A O 1
ATOM 3216 N N . VAL A 1 400 ? 20.442 -1.040 -1.187 1.00 96.94 400 VAL A N 1
ATOM 3217 C CA . VAL A 1 400 ? 20.887 -0.045 -2.171 1.00 96.94 400 VAL A CA 1
ATOM 3218 C C . VAL A 1 400 ? 20.493 1.363 -1.734 1.00 96.94 400 VAL A C 1
ATOM 3220 O O . VAL A 1 400 ? 21.323 2.269 -1.750 1.00 96.94 400 VAL A O 1
ATOM 3223 N N . THR A 1 401 ? 19.236 1.561 -1.340 1.00 96.44 401 THR A N 1
ATOM 3224 C CA . THR A 1 401 ? 18.701 2.897 -1.049 1.00 96.44 401 THR A CA 1
ATOM 3225 C C . THR A 1 401 ? 19.119 3.418 0.318 1.00 96.44 401 THR A C 1
ATOM 3227 O O . THR A 1 401 ? 19.395 4.603 0.429 1.00 96.44 401 THR A O 1
ATOM 3230 N N . ARG A 1 402 ? 19.205 2.557 1.340 1.00 96.81 402 ARG A N 1
ATOM 3231 C CA . ARG A 1 402 ? 19.414 2.942 2.750 1.00 96.81 402 ARG A CA 1
ATOM 3232 C C . ARG A 1 402 ? 20.618 2.266 3.416 1.00 96.81 402 ARG A C 1
ATOM 3234 O O . ARG A 1 402 ? 20.834 2.444 4.615 1.00 96.81 402 ARG A O 1
ATOM 3241 N N . GLY A 1 403 ? 21.408 1.506 2.659 1.00 97.06 403 GLY A N 1
ATOM 3242 C CA . GLY A 1 403 ? 22.623 0.851 3.140 1.00 97.06 403 GLY A CA 1
ATOM 3243 C C . GLY A 1 403 ? 22.362 -0.292 4.120 1.00 97.06 403 GLY A C 1
ATOM 3244 O O . GLY A 1 403 ? 21.223 -0.697 4.368 1.00 97.06 403 GLY A O 1
ATOM 3245 N N . ILE A 1 404 ? 23.438 -0.828 4.695 1.00 97.06 404 ILE A N 1
ATOM 3246 C CA . ILE A 1 404 ? 23.377 -1.968 5.615 1.00 97.06 404 ILE A CA 1
ATOM 3247 C C . ILE A 1 404 ? 22.668 -1.608 6.927 1.00 97.06 404 ILE A C 1
ATOM 3249 O O . ILE A 1 404 ? 21.989 -2.457 7.500 1.00 97.06 404 ILE A O 1
ATOM 3253 N N . PHE A 1 405 ? 22.754 -0.346 7.369 1.00 97.12 405 PHE A N 1
ATOM 3254 C CA . PHE A 1 405 ? 22.011 0.131 8.536 1.00 97.12 405 PHE A CA 1
ATOM 3255 C C . PHE A 1 405 ? 20.509 0.174 8.260 1.00 97.12 405 PHE A C 1
ATOM 3257 O O . PHE A 1 405 ? 19.717 -0.250 9.101 1.00 97.12 405 PHE A O 1
ATOM 3264 N N . GLY A 1 406 ? 20.110 0.631 7.069 1.00 96.06 406 GLY A N 1
ATOM 3265 C CA . GLY A 1 406 ? 18.709 0.631 6.658 1.00 96.06 406 GLY A CA 1
ATOM 3266 C C . GLY A 1 406 ? 18.163 -0.782 6.501 1.00 96.06 406 GLY A C 1
ATOM 3267 O O . GLY A 1 406 ? 17.041 -1.061 6.914 1.00 96.06 406 GLY A O 1
ATOM 3268 N N . LEU A 1 407 ? 18.973 -1.700 5.968 1.00 96.75 407 LEU A N 1
ATOM 3269 C CA . LEU A 1 407 ? 18.599 -3.107 5.894 1.00 96.75 407 LEU A CA 1
ATOM 3270 C C . LEU A 1 407 ? 18.457 -3.732 7.290 1.00 96.75 407 LEU A C 1
ATOM 3272 O O . LEU A 1 407 ? 17.489 -4.448 7.540 1.00 96.75 407 LEU A O 1
ATOM 3276 N N . GLY A 1 408 ? 19.389 -3.451 8.202 1.00 97.31 408 GLY A N 1
ATOM 3277 C CA . GLY A 1 408 ? 19.351 -3.960 9.572 1.00 97.31 408 GLY A CA 1
ATOM 3278 C C . GLY A 1 408 ? 18.091 -3.526 10.322 1.00 97.31 408 GLY A C 1
ATOM 3279 O O . GLY A 1 408 ? 17.412 -4.364 10.914 1.00 97.31 408 GLY A O 1
ATOM 3280 N N . THR A 1 409 ? 17.726 -2.243 10.244 1.00 96.62 409 THR A N 1
ATOM 3281 C CA . THR A 1 409 ? 16.496 -1.733 10.876 1.00 96.62 409 THR A CA 1
ATOM 3282 C C . THR A 1 409 ? 15.230 -2.247 10.194 1.00 96.62 409 THR A C 1
ATOM 3284 O O . THR A 1 409 ? 14.253 -2.532 10.880 1.00 96.62 409 THR A O 1
ATOM 3287 N N . TYR A 1 410 ? 15.245 -2.448 8.873 1.00 95.00 410 TYR A N 1
ATOM 3288 C CA . TYR A 1 410 ? 14.136 -3.069 8.146 1.00 95.00 410 TYR A CA 1
ATOM 3289 C C . TYR A 1 410 ? 13.905 -4.529 8.567 1.00 95.00 410 TYR A C 1
ATOM 3291 O O . TYR A 1 410 ? 12.776 -4.908 8.872 1.00 95.00 410 TYR A O 1
ATOM 3299 N N . ILE A 1 411 ? 14.964 -5.342 8.659 1.00 95.44 411 ILE A N 1
ATOM 3300 C CA . ILE A 1 411 ? 14.862 -6.726 9.152 1.00 95.44 411 ILE A CA 1
ATOM 3301 C C . ILE A 1 411 ? 14.384 -6.736 10.606 1.00 95.44 411 ILE A C 1
ATOM 3303 O O . ILE A 1 411 ? 13.500 -7.518 10.944 1.00 95.44 411 ILE A O 1
ATOM 3307 N N . TRP A 1 412 ? 14.918 -5.851 11.452 1.00 95.75 412 TRP A N 1
ATOM 3308 C CA . TRP A 1 412 ? 14.483 -5.733 12.844 1.00 95.75 412 TRP A CA 1
ATOM 3309 C C . TRP A 1 412 ? 13.001 -5.356 12.967 1.00 95.75 412 TRP A C 1
ATOM 3311 O O . TRP A 1 412 ? 12.291 -5.905 13.805 1.00 95.75 412 TRP A O 1
ATOM 3321 N N . LEU A 1 413 ? 12.501 -4.465 12.108 1.00 93.75 413 LEU A N 1
ATOM 3322 C CA . LEU A 1 413 ? 11.082 -4.123 12.061 1.00 93.75 413 LEU A CA 1
ATOM 3323 C C . LEU A 1 413 ? 10.215 -5.345 11.713 1.00 93.75 413 LEU A C 1
ATOM 3325 O O . LEU A 1 413 ? 9.208 -5.587 12.377 1.00 93.75 413 LEU A O 1
ATOM 3329 N N . LEU A 1 414 ? 10.623 -6.145 10.721 1.00 91.38 414 LEU A N 1
ATOM 3330 C CA . LEU A 1 414 ? 9.902 -7.361 10.324 1.00 91.38 414 LEU A CA 1
ATOM 3331 C C . LEU A 1 414 ? 9.910 -8.438 11.417 1.00 91.38 414 LEU A C 1
ATOM 3333 O O . LEU A 1 414 ? 8.886 -9.085 11.653 1.00 91.38 414 LEU A O 1
ATOM 3337 N N . THR A 1 415 ? 11.042 -8.635 12.097 1.00 91.44 415 THR A N 1
ATOM 3338 C CA . THR A 1 415 ? 11.136 -9.617 13.186 1.00 91.44 415 THR A CA 1
ATOM 3339 C C . THR A 1 415 ? 10.340 -9.172 14.405 1.00 91.44 415 THR A C 1
ATOM 3341 O O . THR A 1 415 ? 9.597 -9.980 14.950 1.00 91.44 415 THR A O 1
ATOM 3344 N N . ALA A 1 416 ? 10.401 -7.890 14.778 1.00 90.81 416 ALA A N 1
ATOM 3345 C CA . ALA A 1 416 ? 9.622 -7.330 15.883 1.00 90.81 416 ALA A CA 1
ATOM 3346 C C . ALA A 1 416 ? 8.104 -7.396 15.646 1.00 90.81 416 ALA A C 1
ATOM 3348 O O . ALA A 1 416 ? 7.348 -7.461 16.604 1.00 90.81 416 ALA A O 1
ATOM 3349 N N . PHE A 1 417 ? 7.651 -7.374 14.389 1.00 84.25 417 PHE A N 1
ATOM 3350 C CA . PHE A 1 417 ? 6.238 -7.572 14.050 1.00 84.25 417 PHE A CA 1
ATOM 3351 C C . PHE A 1 417 ? 5.801 -9.044 14.122 1.00 84.25 417 PHE A C 1
ATOM 3353 O O . PHE A 1 417 ? 4.618 -9.335 14.287 1.00 84.25 417 PHE A O 1
ATOM 3360 N N . SER A 1 418 ? 6.742 -9.973 13.941 1.00 76.25 418 SER A N 1
ATOM 3361 C CA . SER A 1 418 ? 6.466 -11.415 13.890 1.00 76.25 418 SER A CA 1
ATOM 3362 C C . SER A 1 418 ? 6.444 -12.081 15.271 1.00 76.25 418 SER A C 1
ATOM 3364 O O . SER A 1 418 ? 5.919 -13.188 15.392 1.00 76.25 418 SER A O 1
ATOM 3366 N N . VAL A 1 419 ? 7.043 -11.431 16.274 1.00 62.03 419 VAL A N 1
ATOM 3367 C CA . VAL A 1 419 ? 7.077 -11.829 17.693 1.00 62.03 419 VAL A CA 1
ATOM 3368 C C . VAL A 1 419 ? 5.922 -11.163 18.425 1.00 62.03 419 VAL A C 1
ATOM 3370 O O . VAL A 1 419 ? 5.244 -11.874 19.201 1.00 62.03 419 VAL A O 1
#

Foldseek 3Di:
DLVVLVVLLVVLLVVLLVLLLCLLQDLLQDFDPVDPLGQAVRSLVSLVVSLVVNVVSVVSNCVSPVPQDQDDDLLPVLVVLLLVLQQVLLVVFPDNVCQQQNDPSHRPHSVSVVSVVSSVSSCRRSCPDPVSVVSSLVSNLVSLLVQLVQQVCVCVVNNPPPPDDVPPQATDRSNSALQVNLLSLLQNLLSLVCQLVPPCPDDPDDPPDDNVVSVVSLVSSLSSLLSSLSRLDLVSVVSNCVSCVVVVVVVVVPPDPPVVSVVVSVVSSVVSLVVQCVDCSSNSPNVVVVQVVCLVPPDDPPPDPPDPPPDDPVVVDDPFDDQPVVVVGSHDDPVSLLVLLLQLLVVLCVVPAAFANHPQCCLVCSVVSSCCVRVVRDPTPDDDRDRDSANPPVLSRQCRHTHPSSSVSVVVSVVSVVD

=== Feature glossary ===
Legend for the data blocks above and below:

— What the protein is —

Sequence gives the chain of amino acids in standard one-letter code (A=alanine, C=cysteine, …, Y=tyrosine), read N→C. It is the only feature that is directly encoded by the gene; all structural features are derived from the folded form of this sequence.

The annotation block draws on four external resources. InterPro: which protein families and domains the sequence belongs to. GO: standardized terms for what the protein does, what process it participates in, and where in the cell it acts. CATH: which structural fold it has in the CATH hierarchy. Organism: the species of origin.

— Where its atoms are —

Atomic coordinates in PDBx/mmCIF format — the same representation the Protein Data Bank distributes. Each line of the _atom_site loop places one backbone atom in Cartesian space (units: ångströms, origin: arbitrary).

Six rendered views show the 3D structure from the faces of a cube — i.e. along ±x, ±y, ±z. Rendering representation is drawn randomly per protein from cartoon (secondary-structure ribbons), sticks (backbone bonds), or molecular surface; coloring is either N→C rainbow (blue at the N-terminus through red at the C-terminus) or one color per chain.

— Local backbone conformation —

DSSP 8-state secondary structure assigns each residue one of H (α-helix), G (3₁₀-helix), I (π-helix), E (extended β-strand), B (isolated β-bridge), T (hydrogen-bonded turn), S (bend), or '-' (coil). The assignment is computed from backbone hydrogen-bond geometry via the Kabsch–Sander algorithm.

P-SEA three-state annotation labels each residue as helix, strand, or coil based purely on the geometry of the Cα trace. It serves as a fallback when the full backbone (and thus DSSP) is unavailable.

φ (phi) and ψ (psi) are the two rotatable backbone dihedrals per residue: φ is the C(i-1)–N–Cα–C torsion, ψ is the N–Cα–C–N(i+1) torsion, both in degrees on (−180°, 180°]. α-helical residues cluster near (−60°, −45°); β-strand residues near (−120°, +130°). A Ramachandran plot is simply a scatter of (φ, ψ) for every residue.

— Global shape and packing —

Radius of gyration (Rg) is the root-mean-square distance of Cα atoms from their centroid — a single number for overall size and compactness. A globular domain of N residues has Rg ≈ 2.2·N^0.38 Å; an extended or disordered chain has a much larger Rg. The Cα contact count is the number of residue pairs whose Cα atoms are within 8 Å and are more than four positions apart in sequence — a standard proxy for tertiary packing density. The bounding box is the smallest axis-aligned box enclosing all Cα atoms.

Accessible surface area quantifies burial. A residue with SASA near zero is packed into the hydrophobic core; one with SASA >100 Å² sits on the surface. Computed here via the Shrake–Rupley numerical algorithm with a 1.4 Å probe.

The contact map is a binary N×N matrix image: pixel (i, j) is dark where Cα_i and Cα_j are within 8 Å and |i−j|>4. Because the |i−j|>4 filter removes local helical contacts, off-diagonal stripes parallel to the main diagonal indicate parallel β-sheets; stripes perpendicular to it indicate antiparallel β-sheets. The Ramachandran plot scatters every residue's (φ, ψ) pair against the sterically allowed regions. The PAE heatmap renders the predicted-aligned-error matrix.

— Structural neighborhood —

A 3Di character summarizes, for each residue, the relative orientation of the Cα frame of its nearest spatial neighbor. Because it encodes fold topology rather than chemistry, 3Di alignments detect remote structural similarity that sequence alignment misses.

Structural nearest neighbors (via Foldseek easy-search vs the PDB). Reported per hit: target PDB id, E-value, and alignment TM-score. A TM-score above ~0.5 is the conventional threshold for 'same fold'.

— Confidence and disorder —

For AlphaFold models, the B-factor field carries pLDDT — the model's own estimate of local accuracy on a 0–100 scale. Regions with pLDDT<50 should be treated as essentially unmodeled; they often correspond to intrinsically disordered segments.

B-factor (Debye–Waller factor) reflects atomic displacement in the crystal lattice. It is an experimental observable (units Å²), not a prediction; low values mean the atom is pinned down, high values mean it moves or is heterogeneous across the crystal.

Predicted Aligned Error (PAE) is an AlphaFold confidence matrix: entry (i, j) is the expected error in the position of residue j, in ångströms, when the prediction is superimposed on the true structure at residue i. Low PAE within a block of residues means that block is internally rigid and well-predicted; high PAE between two blocks means their relative placement is uncertain even if each block individually is confident.